Protein AF-A0A0K2LEF1-F1 (afdb_monomer)

Solvent-accessible surface area (backbone atoms only — not comparable to full-atom values): 25942 Å² total; per-residue (Å²): 123,43,58,58,39,57,81,42,39,70,39,84,61,83,79,75,73,75,86,85,58,90,75,83,45,41,69,46,50,30,27,34,19,41,13,43,44,25,44,43,64,47,70,59,84,76,61,72,32,72,59,18,30,30,37,27,24,22,36,17,37,17,46,45,25,32,58,46,60,50,37,76,39,33,28,65,53,44,80,35,53,58,48,28,36,39,64,22,30,39,48,34,42,31,40,16,30,33,27,49,45,49,81,80,39,49,64,30,28,84,79,66,47,42,34,32,33,30,49,99,82,43,48,76,47,84,95,46,69,36,48,29,53,100,60,95,79,50,33,59,25,83,68,27,69,37,79,51,88,42,61,76,43,37,35,34,52,69,51,39,51,36,60,38,46,37,81,86,51,72,44,80,45,71,77,66,83,75,74,96,59,80,55,42,80,42,75,50,85,87,51,91,66,42,45,61,78,50,69,55,40,64,28,33,58,49,72,80,56,46,40,43,49,90,56,72,45,48,66,42,76,56,77,73,78,77,81,80,83,82,80,84,87,81,89,82,84,86,82,91,83,91,81,82,85,81,88,80,80,82,79,85,82,79,51,102,78,68,44,42,68,26,63,26,64,40,47,36,84,87,51,74,45,76,47,82,47,75,44,42,65,73,38,77,44,79,42,75,51,80,86,49,95,50,39,46,58,79,45,70,55,45,65,32,40,27,39,78,90,51,47,34,46,49,93,60,71,45,48,67,42,71,45,73,55,68,71,42,79,46,81,45,41,32,30,30,38,72,88,64,44,68,38,69,28,26,31,71,57,76,67,46,76,43,83,45,97,54,64,44,60,40,62,40,81,45,62,21,56,30,33,35,59,56,96,86,42,49,29,33,30,65,52,94,63,30,28,34,53,44,94,53,41,48,59,47,44,84,39,82,49,75,49,38,24,70,37,74,30,63,28,21,30,89,85,63,48,74,48,86,91,52,66,44,59,55,71,43,75,40,58,24,59,28,38,35,70,52,98,86,42,55,23,38,33,65,50,92,65,30,26,36,47,49,92,32,41,114

Mean predicted aligned error: 20.42 Å

Structure (mmCIF, N/CA/C/O backbone):
data_AF-A0A0K2LEF1-F1
#
_entry.id   AF-A0A0K2LEF1-F1
#
loop_
_atom_site.group_PDB
_atom_site.id
_atom_site.type_symbol
_atom_site.label_atom_id
_atom_site.label_alt_id
_atom_site.label_comp_id
_atom_site.label_asym_id
_atom_site.label_entity_id
_atom_site.label_seq_id
_atom_site.pdbx_PDB_ins_code
_atom_site.Cartn_x
_atom_site.Cartn_y
_atom_site.Cartn_z
_atom_site.occupancy
_atom_site.B_iso_or_equiv
_atom_site.auth_seq_id
_atom_site.auth_comp_id
_atom_site.auth_asym_id
_atom_site.auth_atom_id
_atom_site.pdbx_PDB_model_num
ATOM 1 N N . MET A 1 1 ? 0.838 -0.715 30.296 1.00 64.94 1 MET A N 1
ATOM 2 C CA . MET A 1 1 ? 0.555 -2.158 30.108 1.00 64.94 1 MET A CA 1
ATOM 3 C C . MET A 1 1 ? 1.535 -2.799 29.116 1.00 64.94 1 MET A C 1
ATOM 5 O O . MET A 1 1 ? 1.838 -3.964 29.306 1.00 64.94 1 MET A O 1
ATOM 9 N N . PHE A 1 2 ? 2.120 -2.053 28.166 1.00 77.88 2 PHE A N 1
ATOM 10 C CA . PHE A 1 2 ? 3.138 -2.526 27.211 1.00 77.88 2 PHE A CA 1
ATOM 11 C C . PHE A 1 2 ? 4.271 -1.489 27.048 1.00 77.88 2 PHE A C 1
ATOM 13 O O . PHE A 1 2 ? 4.489 -0.960 25.979 1.00 77.88 2 PHE A O 1
ATOM 20 N N . ALA A 1 3 ? 4.967 -1.116 28.124 1.00 85.19 3 ALA A N 1
ATOM 21 C CA . ALA A 1 3 ? 6.049 -0.129 28.026 1.00 85.19 3 ALA A CA 1
ATOM 22 C C . ALA A 1 3 ? 7.413 -0.814 27.861 1.00 85.19 3 ALA A C 1
ATOM 24 O O . ALA A 1 3 ? 7.750 -1.715 28.632 1.00 85.19 3 ALA A O 1
ATOM 25 N N . ASN A 1 4 ? 8.233 -0.307 26.943 1.00 90.31 4 ASN A N 1
ATOM 26 C CA . ASN A 1 4 ? 9.594 -0.744 26.629 1.00 90.31 4 ASN A CA 1
ATOM 27 C C . ASN A 1 4 ? 9.669 -2.185 26.100 1.00 90.31 4 ASN A C 1
ATOM 29 O O . ASN A 1 4 ? 10.689 -2.863 26.249 1.00 90.31 4 ASN A O 1
ATOM 33 N N . MET A 1 5 ? 8.608 -2.663 25.458 1.00 87.62 5 MET A N 1
ATOM 34 C CA . MET A 1 5 ? 8.582 -3.942 24.765 1.00 87.62 5 MET A CA 1
ATOM 35 C C . MET A 1 5 ? 9.257 -3.822 23.399 1.00 87.62 5 MET A C 1
ATOM 37 O O . MET A 1 5 ? 8.641 -3.939 22.345 1.00 87.62 5 MET A O 1
ATOM 41 N N . THR A 1 6 ? 10.577 -3.662 23.398 1.00 84.62 6 THR A N 1
ATOM 42 C CA . THR A 1 6 ? 11.379 -3.488 22.174 1.00 84.62 6 THR A CA 1
ATOM 43 C C . THR A 1 6 ? 11.353 -4.690 21.225 1.00 84.62 6 THR A C 1
ATOM 45 O O . THR A 1 6 ? 11.845 -4.586 20.108 1.00 84.62 6 THR A O 1
ATOM 48 N N . SER A 1 7 ? 10.781 -5.831 21.621 1.00 83.62 7 SER A N 1
ATOM 49 C CA . SER A 1 7 ? 10.560 -6.991 20.740 1.00 83.62 7 SER A CA 1
ATOM 50 C C . SER A 1 7 ? 9.147 -7.057 20.147 1.00 83.62 7 SER A C 1
ATOM 52 O O . SER A 1 7 ? 8.917 -7.836 19.221 1.00 83.62 7 SER A O 1
ATOM 54 N N . LEU A 1 8 ? 8.199 -6.268 20.664 1.00 77.06 8 LEU A N 1
ATOM 55 C CA . LEU A 1 8 ? 6.821 -6.246 20.189 1.00 77.06 8 LEU A CA 1
ATOM 56 C C . LEU A 1 8 ? 6.775 -5.568 18.816 1.00 77.06 8 LEU A C 1
ATOM 58 O O . LEU A 1 8 ? 7.154 -4.409 18.681 1.00 77.06 8 LEU A O 1
ATOM 62 N N . LYS A 1 9 ? 6.342 -6.313 17.793 1.00 78.12 9 LYS A N 1
ATOM 63 C CA . LYS A 1 9 ? 6.216 -5.811 16.413 1.00 78.12 9 LYS A CA 1
ATOM 64 C C . LYS A 1 9 ? 4.780 -5.529 16.006 1.00 78.12 9 LYS A C 1
ATOM 66 O O . LYS A 1 9 ? 4.512 -4.541 15.327 1.00 78.12 9 LYS A O 1
ATOM 71 N N . TYR A 1 10 ? 3.870 -6.393 16.434 1.00 73.44 10 TYR A N 1
ATOM 72 C CA . TYR A 1 10 ? 2.462 -6.341 16.077 1.00 73.44 10 TYR A CA 1
ATOM 73 C C . TYR A 1 10 ? 1.628 -6.590 17.324 1.00 73.44 10 TYR A C 1
ATOM 75 O O . TYR A 1 10 ? 1.955 -7.470 18.123 1.00 73.44 10 TYR A O 1
ATOM 83 N N . MET A 1 11 ? 0.547 -5.834 17.468 1.00 73.75 11 MET A N 1
ATOM 84 C CA . MET A 1 11 ? -0.479 -6.110 18.458 1.00 73.75 11 MET A CA 1
ATOM 85 C C . MET A 1 11 ? -1.850 -6.058 17.788 1.00 73.75 11 MET A C 1
ATOM 87 O O . MET A 1 11 ? -2.375 -4.982 17.506 1.00 73.75 11 MET A O 1
ATOM 91 N N . ASP A 1 12 ? -2.413 -7.240 17.541 1.00 66.62 12 ASP A N 1
ATOM 92 C CA . ASP A 1 12 ? -3.669 -7.406 16.799 1.00 66.62 12 ASP A CA 1
ATOM 93 C C . ASP A 1 12 ? -4.915 -7.302 17.701 1.00 66.62 12 ASP A C 1
ATOM 95 O O . ASP A 1 12 ? -6.030 -7.111 17.221 1.00 66.62 12 ASP A O 1
ATOM 99 N N . SER A 1 13 ? -4.743 -7.426 19.021 1.00 67.44 13 SER A N 1
ATOM 100 C CA . SER A 1 13 ? -5.792 -7.220 20.023 1.00 67.44 13 SER A CA 1
ATOM 101 C C . SER A 1 13 ? -5.182 -7.027 21.410 1.00 67.44 13 SER A C 1
ATOM 103 O O . SER A 1 13 ? -4.168 -7.640 21.737 1.00 67.44 13 SER A O 1
ATOM 105 N N . LEU A 1 14 ? -5.838 -6.222 22.249 1.00 66.25 14 LEU A N 1
ATOM 106 C CA . LEU A 1 14 ? -5.477 -6.057 23.660 1.00 66.25 14 LEU A CA 1
ATOM 107 C C . LEU A 1 14 ? -5.959 -7.207 24.555 1.00 66.25 14 LEU A C 1
ATOM 109 O O . LEU A 1 14 ? -5.539 -7.298 25.705 1.00 66.25 14 LEU A O 1
ATOM 113 N N . GLY A 1 15 ? -6.841 -8.081 24.054 1.00 57.09 15 GLY A N 1
ATOM 114 C CA . GLY A 1 15 ? -7.304 -9.261 24.793 1.00 57.09 15 GLY A CA 1
ATOM 115 C C . GLY A 1 15 ? -8.050 -8.958 26.101 1.00 57.09 15 GLY A C 1
ATOM 116 O O . GLY A 1 15 ? -8.205 -9.853 26.932 1.00 57.09 15 GLY A O 1
ATOM 117 N N . ILE A 1 16 ? -8.525 -7.724 26.303 1.00 59.94 16 ILE A N 1
ATOM 118 C CA . ILE A 1 16 ? -9.256 -7.321 27.510 1.00 59.94 16 ILE A CA 1
ATOM 119 C C . ILE A 1 16 ? -10.687 -7.866 27.408 1.00 59.94 16 ILE A C 1
ATOM 121 O O . ILE A 1 16 ? -11.609 -7.191 26.961 1.00 59.94 16 ILE A O 1
ATOM 125 N N . SER A 1 17 ? -10.872 -9.130 27.788 1.00 51.44 17 SER A N 1
ATOM 126 C CA . SER A 1 17 ? -12.201 -9.710 28.001 1.00 51.44 17 SER A CA 1
ATOM 127 C C . SER A 1 17 ? -12.671 -9.352 29.413 1.00 51.44 17 SER A C 1
ATOM 129 O O . SER A 1 17 ? -12.047 -9.715 30.410 1.00 51.44 17 SER A O 1
ATOM 131 N N . GLY A 1 18 ? -13.735 -8.553 29.508 1.00 50.94 18 GLY A N 1
ATOM 132 C CA . GLY A 1 18 ? -14.268 -8.102 30.791 1.00 50.94 18 GLY A CA 1
ATOM 133 C C . GLY A 1 18 ? -14.790 -9.277 31.617 1.00 50.94 18 GLY A C 1
ATOM 134 O O . GLY A 1 18 ? -15.691 -9.991 31.187 1.00 50.94 18 GLY A O 1
ATOM 135 N N . SER A 1 19 ? -14.282 -9.450 32.837 1.00 49.59 19 SER A N 1
ATOM 136 C CA . SER A 1 19 ? -14.739 -10.458 33.808 1.00 49.59 19 SER A CA 1
ATOM 137 C C . SER A 1 19 ? -16.079 -10.102 34.481 1.00 49.59 19 SER A C 1
ATOM 139 O O . SER A 1 19 ? -16.326 -10.471 35.628 1.00 49.59 19 SER A O 1
ATOM 141 N N . GLY A 1 20 ? -16.945 -9.337 33.806 1.00 52.66 20 GLY A N 1
ATOM 142 C CA . GLY A 1 20 ? -18.209 -8.837 34.364 1.00 52.66 20 GLY A CA 1
ATOM 143 C C . GLY A 1 20 ? -18.053 -7.792 35.479 1.00 52.66 20 GLY A C 1
ATOM 144 O O . GLY A 1 20 ? -19.050 -7.341 36.033 1.00 52.66 20 GLY A O 1
ATOM 145 N N . LYS A 1 21 ? -16.821 -7.384 35.807 1.00 56.22 21 LYS A N 1
ATOM 146 C CA . LYS A 1 21 ? -16.526 -6.260 36.703 1.00 56.22 21 LYS A CA 1
ATOM 147 C C . LYS A 1 21 ? -16.153 -5.038 35.868 1.00 56.22 21 LYS A C 1
ATOM 149 O O . LYS A 1 21 ? -15.219 -5.105 35.070 1.00 56.22 21 LYS A O 1
ATOM 154 N N . GLU A 1 22 ? -16.871 -3.932 36.058 1.00 57.38 22 GLU A N 1
ATOM 155 C CA . GLU A 1 22 ? -16.524 -2.628 35.483 1.00 57.38 22 GLU A CA 1
ATOM 156 C C . GLU A 1 22 ? -15.232 -2.111 36.131 1.00 57.38 22 GLU A C 1
ATOM 158 O O . GLU A 1 22 ? -15.248 -1.380 37.122 1.00 57.38 22 GLU A O 1
ATOM 163 N N . TYR A 1 23 ? -14.080 -2.518 35.602 1.00 62.44 23 TYR A N 1
ATOM 164 C CA . TYR A 1 23 ? -12.821 -1.875 35.952 1.00 62.44 23 TYR A CA 1
ATOM 165 C C . TYR A 1 23 ? -12.779 -0.510 35.272 1.00 62.44 23 TYR A C 1
ATOM 167 O O . TYR A 1 23 ? -12.713 -0.402 34.050 1.00 62.44 23 TYR A O 1
ATOM 175 N N . VAL A 1 24 ? -12.837 0.547 36.076 1.00 68.75 24 VAL A N 1
ATOM 176 C CA . VAL A 1 24 ? -12.737 1.922 35.590 1.00 68.75 24 VAL A CA 1
ATOM 177 C C . VAL A 1 24 ? -11.264 2.235 35.331 1.00 68.75 24 VAL A C 1
ATOM 179 O O . VAL A 1 24 ? -10.514 2.540 36.257 1.00 68.75 24 VAL A O 1
ATOM 182 N N . THR A 1 25 ? -10.826 2.152 34.075 1.00 76.06 25 THR A N 1
ATOM 183 C CA . THR A 1 25 ? -9.484 2.604 33.690 1.00 76.06 25 THR A CA 1
ATOM 184 C C . THR A 1 25 ? -9.452 4.129 33.646 1.00 76.06 25 THR A C 1
ATOM 186 O O . THR A 1 25 ? -10.118 4.748 32.820 1.00 76.06 25 THR A O 1
ATOM 189 N N . THR A 1 26 ? -8.669 4.739 34.537 1.00 86.00 26 THR A N 1
ATOM 190 C CA . THR A 1 26 ? -8.463 6.198 34.584 1.00 86.00 26 THR A CA 1
ATOM 191 C C . THR A 1 26 ? -7.105 6.632 34.026 1.00 86.00 26 THR A C 1
ATOM 193 O O . THR A 1 26 ? -6.923 7.802 33.701 1.00 86.00 26 THR A O 1
ATOM 196 N N . ASN A 1 27 ? -6.154 5.707 33.865 1.00 90.44 27 ASN A N 1
ATOM 197 C CA . ASN A 1 27 ? -4.786 6.002 33.445 1.00 90.44 27 ASN A CA 1
ATOM 198 C C . ASN A 1 27 ? -4.307 5.008 32.369 1.00 90.44 27 ASN A C 1
ATOM 200 O O . ASN A 1 27 ? -4.310 3.797 32.591 1.00 90.44 27 ASN A O 1
ATOM 204 N N . MET A 1 28 ? -3.902 5.536 31.215 1.00 91.94 28 MET A N 1
ATOM 205 C CA . MET A 1 28 ? -3.286 4.823 30.091 1.00 91.94 28 MET A CA 1
ATOM 206 C C . MET A 1 28 ? -1.925 5.428 29.707 1.00 91.94 28 MET A C 1
ATOM 208 O O . MET A 1 28 ? -1.447 5.236 28.586 1.00 91.94 28 MET A O 1
ATOM 212 N N . SER A 1 29 ? -1.287 6.163 30.622 1.00 94.94 29 SER A N 1
ATOM 213 C CA . SER A 1 29 ? -0.001 6.789 30.355 1.00 94.94 29 SER A CA 1
ATOM 214 C C . SER A 1 29 ? 1.070 5.749 30.023 1.00 94.94 29 SER A C 1
ATOM 216 O O . SER A 1 29 ? 1.124 4.648 30.583 1.00 94.94 29 SER A O 1
ATOM 218 N N . GLY 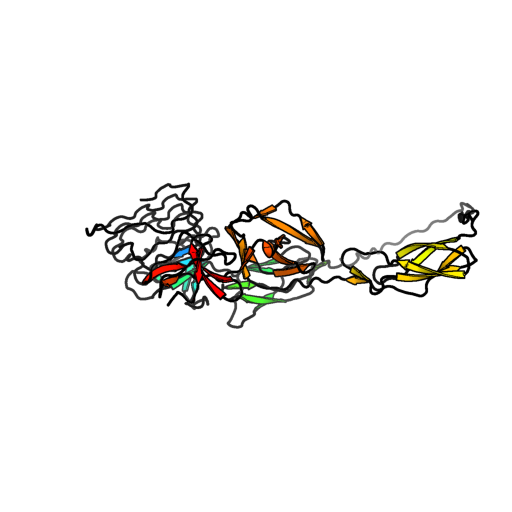A 1 30 ? 1.896 6.079 29.033 1.00 94.31 30 GLY A N 1
ATOM 219 C CA . GLY A 1 30 ? 3.006 5.252 28.577 1.00 94.31 30 GLY A CA 1
ATOM 220 C C . GLY A 1 30 ? 2.621 3.851 28.098 1.00 94.31 30 GLY A C 1
ATOM 221 O O . GLY A 1 30 ? 3.452 2.948 28.178 1.00 94.31 30 GLY A O 1
ATOM 222 N N . MET A 1 31 ? 1.378 3.626 27.651 1.00 92.50 31 MET A N 1
ATOM 223 C CA . MET A 1 31 ? 0.887 2.273 27.377 1.00 92.50 31 MET A CA 1
ATOM 224 C C . MET A 1 31 ? 1.748 1.478 26.390 1.00 92.50 31 MET A C 1
ATOM 226 O O . MET A 1 31 ? 1.893 0.292 26.660 1.00 92.50 31 MET A O 1
ATOM 230 N N . PHE A 1 32 ? 2.312 2.118 25.357 1.00 94.81 32 PHE A N 1
ATOM 231 C CA . PHE A 1 32 ? 3.226 1.573 24.332 1.00 94.81 32 PHE A CA 1
ATOM 232 C C . PHE A 1 32 ? 4.575 2.305 24.302 1.00 94.81 32 PHE A C 1
ATOM 234 O O . PHE A 1 32 ? 5.276 2.329 23.289 1.00 94.81 32 PHE A O 1
ATOM 241 N N . LYS A 1 33 ? 4.927 2.998 25.388 1.00 96.56 33 LYS A N 1
ATOM 242 C CA . LYS A 1 33 ? 6.107 3.864 25.410 1.00 96.56 33 LYS A CA 1
ATOM 243 C C . LYS A 1 33 ? 7.373 3.061 25.104 1.00 96.56 33 LYS A C 1
ATOM 245 O O . LYS A 1 33 ? 7.635 2.069 25.769 1.00 96.56 33 LYS A O 1
ATOM 250 N N . ASN A 1 34 ? 8.197 3.545 24.178 1.00 95.94 34 ASN A N 1
ATOM 251 C CA . ASN A 1 34 ? 9.454 2.951 23.713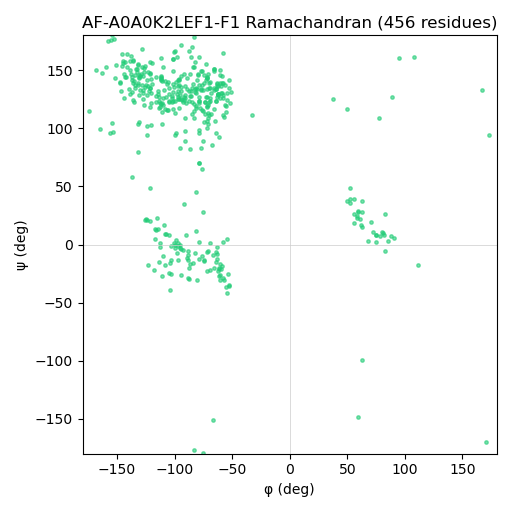 1.00 95.94 34 ASN A CA 1
ATOM 252 C C . ASN A 1 34 ? 9.327 1.556 23.081 1.00 95.94 34 ASN A C 1
ATOM 254 O O . ASN A 1 34 ? 10.327 0.836 22.981 1.00 95.94 34 ASN A O 1
ATOM 258 N N . ASP A 1 35 ? 8.147 1.184 22.590 1.00 95.19 35 ASP A N 1
ATOM 259 C CA . ASP A 1 35 ? 7.972 -0.009 21.758 1.00 95.19 35 ASP A CA 1
ATOM 260 C C . ASP A 1 35 ? 8.493 0.269 20.339 1.00 95.19 35 ASP A C 1
ATOM 262 O O . ASP A 1 35 ? 7.761 0.317 19.356 1.00 95.19 35 ASP A O 1
ATOM 266 N N . SER A 1 36 ? 9.799 0.504 20.218 1.00 92.12 36 SER A N 1
ATOM 267 C CA . SER A 1 36 ? 10.450 1.032 19.009 1.00 92.12 36 SER A CA 1
ATOM 268 C C . SER A 1 36 ? 10.371 0.114 17.786 1.00 92.12 36 SER A C 1
ATOM 270 O O . SER A 1 36 ? 10.629 0.555 16.666 1.00 92.12 36 SER A O 1
ATOM 272 N N . ASN A 1 37 ? 10.014 -1.157 17.981 1.00 89.62 37 ASN A N 1
ATOM 273 C CA . ASN A 1 37 ? 9.783 -2.112 16.903 1.00 89.62 37 ASN A CA 1
ATOM 274 C C . ASN A 1 37 ? 8.301 -2.322 16.564 1.00 89.62 37 ASN A C 1
ATOM 276 O O . ASN A 1 37 ? 8.033 -3.053 15.612 1.00 89.62 37 ASN A O 1
ATOM 280 N N . LEU A 1 38 ? 7.366 -1.692 17.285 1.00 88.38 38 LEU A N 1
ATOM 281 C CA . LEU A 1 38 ? 5.934 -1.821 17.036 1.00 88.38 38 LEU A CA 1
ATOM 282 C C . LEU A 1 38 ? 5.583 -1.087 15.739 1.00 88.38 38 LEU A C 1
ATOM 284 O O . LEU A 1 38 ? 5.629 0.137 15.644 1.00 88.38 38 LEU A O 1
ATOM 288 N N . GLU A 1 39 ? 5.262 -1.874 14.721 1.00 83.62 39 GLU A N 1
ATOM 289 C CA . GLU A 1 39 ? 4.921 -1.428 13.369 1.00 83.62 39 GLU A CA 1
ATOM 290 C C . GLU A 1 39 ? 3.405 -1.282 13.201 1.00 83.62 39 GLU A C 1
ATOM 292 O O . GLU A 1 39 ? 2.935 -0.508 12.367 1.00 83.62 39 GLU A O 1
ATOM 297 N N . ARG A 1 40 ? 2.627 -2.039 13.986 1.00 80.62 40 ARG A N 1
ATOM 298 C CA . ARG A 1 40 ? 1.167 -2.067 13.897 1.00 80.62 40 ARG A CA 1
ATOM 299 C C . ARG A 1 40 ? 0.535 -2.285 15.256 1.00 80.62 40 ARG A C 1
ATOM 301 O O . ARG A 1 40 ? 0.878 -3.230 15.965 1.00 80.62 40 ARG A O 1
ATOM 308 N N . VAL A 1 41 ? -0.454 -1.457 15.553 1.00 81.75 41 VAL A N 1
ATOM 309 C CA . VAL A 1 41 ? -1.297 -1.588 16.732 1.00 81.75 41 VAL A CA 1
ATOM 310 C C . VAL A 1 41 ? -2.760 -1.489 16.326 1.00 81.75 41 VAL A C 1
ATOM 312 O O . VAL A 1 41 ? -3.149 -0.559 15.623 1.00 81.75 41 VAL A O 1
ATOM 315 N N . PHE A 1 42 ? -3.562 -2.463 16.747 1.00 72.81 42 PHE A N 1
ATOM 316 C CA . PHE A 1 42 ? -5.005 -2.448 16.556 1.00 72.81 42 PHE A CA 1
ATOM 317 C C . PHE A 1 42 ? -5.705 -2.149 17.882 1.00 72.81 42 PHE A C 1
ATOM 319 O O . PHE A 1 42 ? -5.618 -2.914 18.846 1.00 72.81 42 PHE A O 1
ATOM 326 N N . LEU A 1 43 ? -6.393 -1.010 17.927 1.00 78.88 43 LEU A N 1
ATOM 327 C CA . LEU A 1 43 ? -7.120 -0.516 19.092 1.00 78.88 43 LEU A CA 1
ATOM 328 C C . LEU A 1 43 ? -8.606 -0.596 18.753 1.00 78.88 43 LEU A C 1
ATOM 330 O O . LEU A 1 43 ? -9.111 0.179 17.948 1.00 78.88 43 LEU A O 1
ATOM 334 N N . ASN A 1 44 ? -9.290 -1.596 19.298 1.00 67.06 44 ASN A N 1
ATOM 335 C CA . ASN A 1 44 ? -10.696 -1.848 18.991 1.00 67.06 44 ASN A CA 1
ATOM 336 C C . ASN A 1 44 ? -11.631 -1.189 20.023 1.00 67.06 44 ASN A C 1
ATOM 338 O O . ASN A 1 44 ? -11.202 -0.734 21.085 1.00 67.06 44 ASN A O 1
ATOM 342 N N . SER A 1 45 ? -12.934 -1.207 19.736 1.00 63.41 45 SER A N 1
ATOM 343 C CA . SER A 1 45 ? -13.987 -0.648 20.595 1.00 63.41 45 SER A CA 1
ATOM 344 C C . SER A 1 45 ? -14.144 -1.339 21.957 1.00 63.41 45 SER A C 1
ATOM 346 O O . SER A 1 45 ? -14.898 -0.852 22.796 1.00 63.41 45 SER A O 1
ATOM 348 N N . SER A 1 46 ? -13.439 -2.451 22.213 1.00 66.81 46 SER A N 1
ATOM 349 C CA . SER A 1 46 ? -13.429 -3.076 23.544 1.00 66.81 46 SER A CA 1
ATOM 350 C C . SER A 1 46 ? -12.583 -2.301 24.561 1.00 66.81 46 SER A C 1
ATOM 352 O O . SER A 1 46 ? -12.708 -2.537 25.762 1.00 66.81 46 SER A O 1
ATOM 354 N N . LEU A 1 47 ? -11.756 -1.351 24.106 1.00 75.94 47 LEU A N 1
ATOM 355 C CA . LEU A 1 47 ? -11.026 -0.451 24.991 1.00 75.94 47 LEU A CA 1
ATOM 356 C C . LEU A 1 47 ? -11.946 0.676 25.490 1.00 75.94 47 LEU A C 1
ATOM 358 O O . LEU A 1 47 ? -12.114 1.701 24.827 1.00 75.94 47 LEU A O 1
ATOM 362 N N . ASP A 1 48 ? -12.523 0.505 26.682 1.00 81.12 48 ASP A N 1
ATOM 363 C CA . ASP A 1 48 ? -13.309 1.564 27.322 1.00 81.12 48 ASP A CA 1
ATOM 364 C C . ASP A 1 48 ? -12.392 2.701 27.803 1.00 81.12 48 ASP A C 1
ATOM 366 O O . ASP A 1 48 ? -11.702 2.605 28.819 1.00 81.12 48 ASP A O 1
ATOM 370 N N . THR A 1 49 ? -12.394 3.799 27.051 1.00 89.06 49 THR A N 1
ATOM 371 C CA . THR A 1 49 ? -11.601 5.003 27.327 1.00 89.06 49 THR A CA 1
ATOM 372 C C . THR A 1 49 ? -12.414 6.116 27.992 1.00 89.06 49 THR A C 1
ATOM 374 O O . THR A 1 49 ? -11.848 7.140 28.365 1.00 89.06 49 THR A O 1
ATOM 377 N N . LYS A 1 50 ? -13.721 5.918 28.240 1.00 89.56 50 LYS A N 1
ATOM 378 C CA . LYS A 1 50 ? -14.660 6.981 28.670 1.00 89.56 50 LYS A CA 1
ATOM 379 C C . LYS A 1 50 ? -14.315 7.643 30.005 1.00 89.56 50 LYS A C 1
ATOM 381 O O . LYS A 1 50 ? -14.829 8.716 30.326 1.00 89.56 50 LYS A O 1
ATOM 386 N N . ASN A 1 51 ? -13.513 6.962 30.820 1.00 90.69 51 ASN A N 1
ATOM 387 C CA . ASN A 1 51 ? -13.105 7.392 32.153 1.00 90.69 51 ASN A CA 1
ATOM 388 C C . ASN A 1 51 ? -11.612 7.717 32.255 1.00 90.69 51 ASN A C 1
ATOM 390 O O . ASN A 1 51 ? -11.155 8.086 33.336 1.00 90.69 51 ASN A O 1
ATOM 394 N N . VAL A 1 52 ? -10.864 7.605 31.156 1.00 93.50 52 VAL A N 1
ATOM 395 C CA . VAL A 1 52 ? -9.428 7.874 31.145 1.00 93.50 52 VAL A CA 1
ATOM 396 C C . VAL A 1 52 ? -9.194 9.373 31.285 1.00 93.50 52 VAL A C 1
ATOM 398 O O . VAL A 1 52 ? -9.741 10.179 30.533 1.00 93.50 52 VAL A O 1
ATOM 401 N N . THR A 1 53 ? -8.370 9.743 32.260 1.00 95.00 53 THR A N 1
ATOM 402 C CA . THR A 1 53 ? -7.944 11.122 32.511 1.00 95.00 53 THR A CA 1
ATOM 403 C C . THR A 1 53 ? -6.503 11.372 32.065 1.00 95.00 53 THR A C 1
ATOM 405 O O . THR A 1 53 ? -6.161 12.509 31.749 1.00 95.00 53 THR A O 1
ATOM 408 N N . ASP A 1 54 ? -5.668 10.329 31.992 1.00 95.06 54 ASP A N 1
ATOM 409 C CA . ASP A 1 54 ? -4.256 10.431 31.599 1.00 95.06 54 ASP A CA 1
ATOM 410 C C . ASP A 1 54 ? -3.906 9.469 30.449 1.00 95.06 54 ASP A C 1
ATOM 412 O O . ASP A 1 54 ? -4.050 8.255 30.586 1.00 95.06 54 ASP A O 1
ATOM 416 N N . MET A 1 55 ? -3.446 10.024 29.325 1.00 95.00 55 MET A N 1
ATOM 417 C CA . MET A 1 55 ? -2.908 9.327 28.145 1.00 95.00 55 MET A CA 1
ATOM 418 C C . MET A 1 55 ? -1.504 9.841 27.777 1.00 95.00 55 MET A C 1
ATOM 420 O O . MET A 1 55 ? -1.060 9.710 26.634 1.00 95.00 55 MET A O 1
ATOM 424 N N . SER A 1 56 ? -0.800 10.468 28.722 1.00 94.31 56 SER A N 1
ATOM 425 C CA . SER A 1 56 ? 0.530 11.020 28.471 1.00 94.31 56 SER A CA 1
ATOM 426 C C . SER A 1 56 ? 1.504 9.949 27.987 1.00 94.31 56 SER A C 1
ATOM 428 O O . SER A 1 56 ? 1.502 8.813 28.458 1.00 94.31 56 SER A O 1
ATOM 430 N N . GLU A 1 57 ? 2.331 10.305 27.006 1.00 95.31 57 GLU A N 1
ATOM 431 C CA . GLU A 1 57 ? 3.385 9.448 26.451 1.00 95.31 57 GLU A CA 1
ATOM 432 C C . GLU A 1 57 ? 2.911 8.079 25.919 1.00 95.31 57 GLU A C 1
ATOM 434 O O . GLU A 1 57 ? 3.728 7.175 25.750 1.00 95.31 57 GLU A O 1
ATOM 439 N N . MET A 1 58 ? 1.611 7.901 25.642 1.00 95.00 58 MET A N 1
ATOM 440 C CA . MET A 1 58 ? 1.029 6.592 25.317 1.00 95.00 58 MET A CA 1
ATOM 441 C C . MET A 1 58 ? 1.739 5.878 24.159 1.00 95.00 58 MET A C 1
ATOM 443 O O . MET A 1 58 ?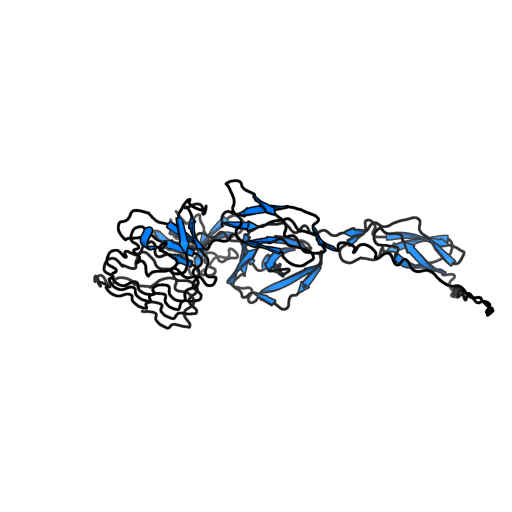 1.986 4.683 24.273 1.00 95.00 58 MET A O 1
ATOM 447 N N . PHE A 1 59 ? 2.108 6.600 23.096 1.00 95.69 59 PHE A N 1
ATOM 448 C CA . PHE A 1 59 ? 2.883 6.096 21.953 1.00 95.69 59 PHE A CA 1
ATOM 449 C C . PHE A 1 59 ? 4.260 6.767 21.847 1.00 95.69 59 PHE A C 1
ATOM 451 O O . PHE A 1 59 ? 4.857 6.812 20.771 1.00 95.69 59 PHE A O 1
ATOM 458 N N . SER A 1 60 ? 4.784 7.306 22.951 1.00 95.06 60 SER A N 1
ATOM 459 C CA . SER A 1 60 ? 6.088 7.972 22.935 1.00 95.06 60 SER A CA 1
ATOM 460 C C . SER A 1 60 ? 7.192 6.983 22.545 1.00 95.06 60 SER A C 1
ATOM 462 O O . SER A 1 60 ? 7.264 5.891 23.097 1.00 95.06 60 SER A O 1
ATOM 464 N N . GLY A 1 61 ? 8.043 7.326 21.579 1.00 94.56 61 GLY A N 1
ATOM 465 C CA . GLY A 1 61 ? 9.159 6.486 21.126 1.00 94.56 61 GLY A CA 1
ATOM 466 C C . GLY A 1 61 ? 8.773 5.284 20.249 1.00 94.56 61 GLY A C 1
ATOM 467 O O . GLY A 1 61 ? 9.644 4.471 19.929 1.00 94.56 61 GLY A O 1
ATOM 468 N N . VAL A 1 62 ? 7.509 5.165 19.826 1.00 95.75 62 VAL A N 1
ATOM 469 C CA . VAL A 1 62 ? 7.043 4.122 18.891 1.00 95.75 62 VAL A CA 1
ATOM 470 C C . VAL A 1 62 ? 7.427 4.487 17.450 1.00 95.75 62 VAL A C 1
ATOM 472 O O . VAL A 1 62 ? 6.607 4.877 16.619 1.00 95.75 62 VAL A O 1
ATOM 475 N N . SER A 1 63 ? 8.721 4.416 17.149 1.00 92.56 63 SER A N 1
ATOM 476 C CA . SER A 1 63 ? 9.309 5.021 15.946 1.00 92.56 63 SER A CA 1
ATOM 477 C C . SER A 1 63 ? 9.015 4.295 14.627 1.00 92.56 63 SER A C 1
ATOM 479 O O . SER A 1 63 ? 9.239 4.872 13.562 1.00 92.56 63 SER A O 1
ATOM 481 N N . LYS A 1 64 ? 8.515 3.055 14.656 1.00 89.00 64 LYS A N 1
ATOM 482 C CA . LYS A 1 64 ? 8.127 2.302 13.448 1.00 89.00 64 LYS A CA 1
ATOM 483 C C . LYS A 1 64 ? 6.636 2.344 13.122 1.00 89.00 64 LYS A C 1
ATOM 485 O O . LYS A 1 64 ? 6.246 1.873 12.056 1.00 89.00 64 LYS A O 1
ATOM 490 N N . LEU A 1 65 ? 5.808 2.909 13.997 1.00 88.94 65 LEU A N 1
ATOM 491 C CA . LEU A 1 65 ? 4.376 3.012 13.754 1.00 88.94 65 LEU A CA 1
ATOM 492 C C . LEU A 1 65 ? 4.097 4.140 12.754 1.00 88.94 65 LEU A C 1
ATOM 494 O O . LEU A 1 65 ? 4.357 5.307 13.040 1.00 88.94 65 LEU A O 1
ATOM 498 N N . GLN A 1 66 ? 3.563 3.774 11.586 1.00 84.12 66 GLN A N 1
ATOM 499 C CA . GLN A 1 66 ? 3.229 4.709 10.500 1.00 84.12 66 GLN A CA 1
ATOM 500 C C . GLN A 1 66 ? 1.729 5.009 10.402 1.00 84.12 66 GLN A C 1
ATOM 502 O O . GLN A 1 66 ? 1.341 6.064 9.907 1.00 84.12 66 GLN A O 1
ATOM 507 N N . ASN A 1 67 ? 0.880 4.092 10.866 1.00 84.31 67 ASN A N 1
ATOM 508 C CA . ASN A 1 67 ? -0.571 4.200 10.754 1.00 84.31 67 ASN A CA 1
ATOM 509 C C . ASN A 1 67 ? -1.203 4.004 12.127 1.00 84.31 67 ASN A C 1
ATOM 511 O O . ASN A 1 67 ? -0.902 3.017 12.798 1.00 84.31 67 ASN A O 1
ATOM 515 N N . LEU A 1 68 ? -2.097 4.908 12.520 1.00 91.19 68 LEU A N 1
ATOM 516 C CA . LEU A 1 68 ? -2.802 4.814 13.794 1.00 91.19 68 LEU A CA 1
ATOM 517 C C . LEU A 1 68 ? -4.278 5.187 13.639 1.00 91.19 68 LEU A C 1
ATOM 519 O O . LEU A 1 68 ? -4.610 6.236 13.096 1.00 91.19 68 LEU A O 1
ATOM 523 N N . ASP A 1 69 ? -5.167 4.338 14.145 1.00 88.06 69 ASP A N 1
ATOM 524 C CA . ASP A 1 69 ? -6.589 4.645 14.290 1.00 88.06 69 ASP A CA 1
ATOM 525 C C . ASP A 1 69 ? -6.927 4.699 15.783 1.00 88.06 69 ASP A C 1
ATOM 527 O O . ASP A 1 69 ? -6.768 3.712 16.501 1.00 88.06 69 ASP A O 1
ATOM 531 N N . ILE A 1 70 ? -7.350 5.875 16.246 1.00 91.44 70 ILE A N 1
ATOM 532 C CA . ILE A 1 70 ? -7.851 6.114 17.608 1.00 91.44 70 ILE A CA 1
ATOM 533 C C . ILE A 1 70 ? -9.248 6.740 17.567 1.00 91.44 70 ILE A C 1
ATOM 535 O O . ILE A 1 70 ? -9.676 7.382 18.526 1.00 91.44 70 ILE A O 1
ATOM 539 N N . SER A 1 71 ? -9.975 6.564 16.462 1.00 88.19 71 SER A N 1
ATOM 540 C CA . SER A 1 71 ? -11.285 7.191 16.263 1.00 88.19 71 SER A CA 1
ATOM 541 C C . SER A 1 71 ? -12.328 6.785 17.305 1.00 88.19 71 SER A C 1
ATOM 543 O O . SER A 1 71 ? -13.217 7.571 17.635 1.00 88.19 71 SER A O 1
ATOM 545 N N . GLU A 1 72 ? -12.169 5.603 17.898 1.00 87.56 72 GLU A N 1
ATOM 546 C CA . GLU A 1 72 ? -13.037 5.098 18.963 1.00 87.56 72 GLU A CA 1
ATOM 547 C C . GLU A 1 72 ? -12.676 5.625 20.364 1.00 87.56 72 GLU A C 1
ATOM 549 O O . GLU A 1 72 ? -13.424 5.395 21.317 1.00 87.56 72 GLU A O 1
ATOM 554 N N . PHE A 1 73 ? -11.558 6.347 20.522 1.00 90.12 73 PHE A N 1
ATOM 555 C CA . PHE A 1 73 ? -11.133 6.849 21.830 1.00 90.12 73 PHE A CA 1
ATOM 556 C C . PHE A 1 73 ? -12.020 8.002 22.301 1.00 90.12 73 PHE A C 1
ATOM 558 O O . PHE A 1 73 ? -12.163 9.034 21.643 1.00 90.12 73 PHE A O 1
ATOM 565 N N . ASP A 1 74 ? -12.553 7.858 23.509 1.00 89.81 74 ASP A N 1
ATOM 566 C CA . ASP A 1 74 ? -13.275 8.902 24.213 1.00 89.81 74 ASP A CA 1
ATOM 567 C C . ASP A 1 74 ? -12.314 9.712 25.084 1.00 89.81 74 ASP A C 1
ATOM 569 O O . ASP A 1 74 ? -12.081 9.417 26.253 1.00 89.81 74 ASP A O 1
ATOM 573 N N . MET A 1 75 ? -11.738 10.757 24.495 1.00 91.44 75 MET A N 1
ATOM 574 C CA . MET A 1 75 ? -10.761 11.618 25.160 1.00 91.44 75 MET A CA 1
ATOM 575 C C . MET A 1 75 ? -11.416 12.799 25.890 1.00 91.44 75 MET A C 1
ATOM 577 O O . MET A 1 75 ? -10.721 13.684 26.385 1.00 91.44 75 MET A O 1
ATOM 581 N N . ARG A 1 76 ? -12.753 12.849 25.995 1.00 90.69 76 ARG A N 1
ATOM 582 C CA . ARG A 1 76 ? -13.467 14.005 26.572 1.00 90.69 76 ARG A CA 1
ATOM 583 C C . ARG A 1 76 ? -13.090 14.275 28.032 1.00 90.69 76 ARG A C 1
ATOM 585 O O . ARG A 1 76 ? -13.084 15.435 28.447 1.00 90.69 76 ARG A O 1
ATOM 592 N N . LYS A 1 77 ? -12.742 13.226 28.791 1.00 92.31 77 LYS A N 1
ATOM 593 C CA . LYS A 1 77 ? -12.255 13.319 30.180 1.00 92.31 77 LYS A CA 1
ATOM 594 C C . LYS A 1 77 ? -10.730 13.382 30.311 1.00 92.31 77 LYS A C 1
ATOM 596 O O . LYS A 1 77 ? -10.243 13.576 31.423 1.00 92.31 77 LYS A O 1
ATOM 601 N N . VAL A 1 78 ? -9.983 13.254 29.215 1.00 92.62 78 VAL A N 1
ATOM 602 C CA . VAL A 1 78 ? -8.519 13.317 29.244 1.00 92.62 78 VAL A CA 1
ATOM 603 C C . VAL A 1 78 ? -8.092 14.746 29.565 1.00 92.62 78 VAL A C 1
ATOM 605 O O . VAL A 1 78 ? -8.475 15.704 28.888 1.00 92.62 78 VAL A O 1
ATOM 608 N N . THR A 1 79 ? -7.312 14.885 30.633 1.00 92.31 79 THR A N 1
ATOM 609 C CA . THR A 1 79 ? -6.718 16.149 31.086 1.00 92.31 79 THR A CA 1
ATOM 610 C C . THR A 1 79 ? -5.213 16.193 30.836 1.00 92.31 79 THR A C 1
ATOM 612 O O . THR A 1 79 ? -4.641 17.280 30.812 1.00 92.31 79 THR A O 1
ATOM 615 N N . ASN A 1 80 ? -4.578 15.037 30.608 1.00 92.44 80 ASN A N 1
ATOM 616 C CA . ASN A 1 80 ? -3.156 14.923 30.307 1.00 92.44 80 ASN A CA 1
ATOM 617 C C . ASN A 1 80 ? -2.920 14.041 29.069 1.00 92.44 80 ASN A C 1
ATOM 619 O O . ASN A 1 80 ? -3.023 12.820 29.141 1.00 92.44 80 ASN A O 1
ATOM 623 N N . SER A 1 81 ? -2.586 14.665 27.940 1.00 91.50 81 SER A N 1
ATOM 624 C CA . SER A 1 81 ? -2.210 14.028 26.664 1.00 91.50 81 SER A CA 1
ATOM 625 C C . SER A 1 81 ? -0.765 14.345 26.257 1.00 91.50 81 SER A C 1
ATOM 627 O O . SER A 1 81 ? -0.349 14.049 25.139 1.00 91.50 81 SER A O 1
ATOM 629 N N . ASN A 1 82 ? 0.026 14.913 27.177 1.00 89.56 82 ASN A N 1
ATOM 630 C CA . ASN A 1 82 ? 1.379 15.384 26.892 1.00 89.56 82 ASN A CA 1
ATOM 631 C C . ASN A 1 82 ? 2.214 14.301 26.199 1.00 89.56 82 ASN A C 1
ATOM 633 O O . ASN A 1 82 ? 2.291 13.168 26.680 1.00 89.56 82 ASN A O 1
ATOM 637 N N . LYS A 1 83 ? 2.880 14.670 25.097 1.00 90.81 83 LYS A N 1
ATOM 638 C CA . LYS A 1 83 ? 3.834 13.807 24.376 1.00 90.81 83 LYS A CA 1
ATOM 639 C C . LYS A 1 83 ? 3.233 12.482 23.886 1.00 90.81 83 LYS A C 1
ATOM 641 O O . LYS A 1 83 ? 3.976 11.534 23.640 1.00 90.81 83 LYS A O 1
ATOM 646 N N . ILE A 1 84 ? 1.910 12.404 23.709 1.00 92.62 84 ILE A N 1
ATOM 647 C CA . ILE A 1 84 ? 1.214 11.171 23.307 1.00 92.62 84 ILE A CA 1
ATOM 648 C C . ILE A 1 84 ? 1.809 10.527 22.043 1.00 92.62 84 ILE A C 1
ATOM 650 O O . ILE A 1 84 ? 1.907 9.304 21.993 1.00 92.62 84 ILE A O 1
ATOM 654 N N . PHE A 1 85 ? 2.282 11.330 21.081 1.00 92.06 85 PHE A N 1
ATOM 655 C CA . PHE A 1 85 ? 2.904 10.876 19.828 1.00 92.06 85 PHE A CA 1
ATOM 656 C C . PHE A 1 85 ? 4.396 11.233 19.699 1.00 92.06 85 PHE A C 1
ATOM 658 O O . PHE A 1 85 ? 4.952 11.155 18.602 1.00 92.06 85 PHE A O 1
ATOM 665 N N . GLU A 1 86 ? 5.065 11.660 20.774 1.00 90.75 86 GLU A N 1
ATOM 666 C CA . GLU A 1 86 ? 6.465 12.105 20.709 1.00 90.75 86 GLU A CA 1
ATOM 667 C C . GLU A 1 86 ? 7.382 10.994 20.167 1.00 90.75 86 GLU A C 1
ATOM 669 O O . GLU A 1 86 ? 7.357 9.869 20.648 1.00 90.75 86 GLU A O 1
ATOM 674 N N . GLY A 1 87 ? 8.207 11.288 19.159 1.00 90.06 87 GLY A N 1
ATOM 675 C CA . GLY A 1 87 ? 9.130 10.297 18.587 1.00 90.06 87 GLY A CA 1
ATOM 676 C C . GLY A 1 87 ? 8.472 9.199 17.736 1.00 90.06 87 GLY A C 1
ATOM 677 O O . GLY A 1 87 ? 9.149 8.234 17.378 1.00 90.06 87 GLY A O 1
ATOM 678 N N . THR A 1 88 ? 7.187 9.338 17.396 1.00 91.56 88 THR A N 1
ATOM 679 C CA . THR A 1 88 ? 6.536 8.517 16.362 1.00 91.56 88 THR A CA 1
ATOM 680 C C . THR A 1 88 ? 6.881 9.017 14.956 1.00 91.56 88 THR A C 1
ATOM 682 O O . THR A 1 88 ? 7.316 10.155 14.773 1.00 91.56 88 THR A O 1
ATOM 685 N N . ASN A 1 89 ? 6.677 8.161 13.950 1.00 88.06 89 ASN A N 1
ATOM 686 C CA . ASN A 1 89 ? 6.837 8.496 12.532 1.00 88.06 89 ASN A CA 1
ATOM 687 C C . ASN A 1 89 ? 5.524 8.259 11.776 1.00 88.06 89 ASN A C 1
ATOM 689 O O . ASN A 1 89 ? 5.511 7.604 10.735 1.00 88.06 89 ASN A O 1
ATOM 693 N N . LEU A 1 90 ? 4.420 8.768 12.327 1.00 88.56 90 LEU A N 1
ATOM 694 C CA . LEU A 1 90 ? 3.102 8.598 11.729 1.00 88.56 90 LEU A CA 1
ATOM 695 C C . LEU A 1 90 ? 3.044 9.273 10.352 1.00 88.56 90 LEU A C 1
ATOM 697 O O . LEU A 1 90 ? 3.532 10.384 10.159 1.00 88.56 90 LEU A O 1
ATOM 701 N N . GLU A 1 91 ? 2.409 8.597 9.405 1.00 84.25 91 GLU A N 1
ATOM 702 C CA . GLU A 1 91 ? 2.112 9.085 8.054 1.00 84.25 91 GLU A CA 1
ATOM 703 C C . GLU A 1 91 ? 0.599 9.157 7.803 1.00 84.25 91 GLU A C 1
ATOM 705 O O . GLU A 1 91 ? 0.143 9.935 6.965 1.00 84.25 91 GLU A O 1
ATOM 710 N N . ARG A 1 92 ? -0.183 8.389 8.576 1.00 86.75 92 ARG A N 1
ATOM 711 C CA . ARG A 1 92 ? -1.647 8.384 8.570 1.00 86.75 92 ARG A CA 1
ATOM 712 C C . ARG A 1 92 ? -2.185 8.287 9.993 1.00 86.75 92 ARG A C 1
ATOM 714 O O . ARG A 1 92 ? -1.775 7.410 10.757 1.00 86.75 92 ARG A O 1
ATOM 721 N N . ILE A 1 93 ? -3.164 9.122 10.321 1.00 89.94 93 ILE A N 1
ATOM 722 C CA . ILE A 1 93 ? -3.911 9.012 11.574 1.00 89.94 93 ILE A CA 1
ATOM 723 C C . ILE A 1 93 ? -5.408 9.163 11.327 1.00 89.94 93 ILE A C 1
ATOM 725 O O . ILE A 1 93 ? -5.827 10.012 10.545 1.00 89.94 93 ILE A O 1
ATOM 729 N N . THR A 1 94 ? -6.213 8.326 11.975 1.00 88.56 94 THR A N 1
ATOM 730 C CA . THR A 1 94 ? -7.677 8.422 11.941 1.00 88.56 94 THR A CA 1
ATOM 731 C C . THR A 1 94 ? -8.199 8.789 13.319 1.00 88.56 94 THR A C 1
ATOM 733 O O . THR A 1 94 ? -7.858 8.151 14.317 1.00 88.56 94 THR A O 1
ATOM 736 N N . LEU A 1 95 ? -8.999 9.849 13.347 1.00 88.69 95 LEU A N 1
ATOM 737 C CA . LEU A 1 95 ? -9.563 10.479 14.529 1.00 88.69 95 LEU A CA 1
ATOM 738 C C . LEU A 1 95 ? -11.088 10.437 14.456 1.00 88.69 95 LEU A C 1
ATOM 740 O O . LEU A 1 95 ? -11.669 10.326 13.381 1.00 88.69 95 LEU A O 1
ATOM 744 N N . GLY A 1 96 ? -11.744 10.515 15.603 1.00 87.25 96 GLY A N 1
ATOM 745 C CA . GLY A 1 96 ? -13.190 10.518 15.756 1.00 87.25 96 GLY A CA 1
ATOM 746 C C . GLY A 1 96 ? -13.651 11.693 16.603 1.00 87.25 96 GLY A C 1
ATOM 747 O O . GLY A 1 96 ? -12.863 12.348 17.283 1.00 87.25 96 GLY A O 1
ATOM 748 N N . ALA A 1 97 ? -14.961 11.934 16.605 1.00 86.25 97 ALA A N 1
ATOM 749 C CA . ALA A 1 97 ? -15.580 13.119 17.210 1.00 86.25 97 ALA A CA 1
ATOM 750 C C . ALA A 1 97 ? -15.301 13.304 18.714 1.00 86.25 97 ALA A C 1
ATOM 752 O O . ALA A 1 97 ? -15.493 14.390 19.257 1.00 86.25 97 ALA A O 1
ATOM 753 N N . ARG A 1 98 ? -14.877 12.241 19.407 1.00 88.25 98 ARG A N 1
ATOM 754 C CA . ARG A 1 98 ? -14.575 12.257 20.846 1.00 88.25 98 ARG A CA 1
ATOM 755 C C . ARG A 1 98 ? -13.082 12.353 21.155 1.00 88.25 98 ARG A C 1
ATOM 757 O O . ARG A 1 98 ? -12.723 12.365 22.333 1.00 88.25 98 ARG A O 1
ATOM 764 N N . ASN A 1 99 ? -12.218 12.441 20.144 1.00 89.75 99 ASN A N 1
ATOM 765 C CA . ASN A 1 99 ? -10.816 12.763 20.369 1.00 89.75 99 ASN A CA 1
ATOM 766 C C . ASN A 1 99 ? -10.659 14.233 20.775 1.00 89.75 99 ASN A C 1
ATOM 768 O O . ASN A 1 99 ? -11.432 15.100 20.362 1.00 89.75 99 ASN A O 1
ATOM 772 N N . LYS A 1 100 ? -9.667 14.498 21.624 1.00 87.88 100 LYS A N 1
ATOM 773 C CA . LYS A 1 100 ? -9.441 15.802 22.238 1.00 87.88 100 LYS A CA 1
ATOM 774 C C . LYS A 1 100 ? -7.951 16.048 22.377 1.00 87.88 100 LYS A C 1
ATOM 776 O O . LYS A 1 100 ? -7.257 15.247 22.998 1.00 87.88 100 LYS A O 1
ATOM 781 N N . PHE A 1 101 ? -7.491 17.174 21.852 1.00 85.44 101 PHE A N 1
ATOM 782 C CA . PHE A 1 101 ? -6.082 17.543 21.866 1.00 85.44 101 PHE A CA 1
ATOM 783 C C . PHE A 1 101 ? -5.891 18.952 22.415 1.00 85.44 101 PHE A C 1
ATOM 785 O O . PHE A 1 101 ? -6.724 19.838 22.239 1.00 85.44 101 PHE A O 1
ATOM 792 N N . SER A 1 102 ? -4.779 19.157 23.106 1.00 81.56 102 SER A N 1
ATOM 793 C CA . SER A 1 102 ? -4.298 20.466 23.525 1.00 81.56 102 SER A CA 1
ATOM 794 C C . SER A 1 102 ? -3.426 21.093 22.435 1.00 81.56 102 SER A C 1
ATOM 796 O O . SER A 1 102 ? -2.949 20.413 21.529 1.00 81.56 102 SER A O 1
ATOM 798 N N . LYS A 1 103 ? -3.133 22.392 22.552 1.00 78.62 103 LYS A N 1
ATOM 799 C CA . LYS A 1 103 ? -2.206 23.084 21.636 1.00 78.62 103 LYS A CA 1
ATOM 800 C C . LYS A 1 103 ? -0.779 22.512 21.645 1.00 78.62 103 LYS A C 1
ATOM 802 O O . LYS A 1 103 ? -0.014 22.808 20.741 1.00 78.62 103 LYS A O 1
ATOM 807 N N . LYS A 1 104 ? -0.418 21.728 22.666 1.00 78.12 104 LYS A N 1
ATOM 808 C CA . LYS A 1 104 ? 0.895 21.075 22.787 1.00 78.12 104 LYS A CA 1
ATOM 809 C C . LYS A 1 104 ? 0.933 19.702 22.117 1.00 78.12 104 LYS A C 1
ATOM 811 O O . LYS A 1 104 ? 2.007 19.128 21.953 1.00 78.12 104 LYS A O 1
ATOM 816 N N . ASP A 1 105 ? -0.228 19.156 21.760 1.00 80.94 105 ASP A N 1
ATOM 817 C CA . ASP A 1 105 ? -0.312 17.853 21.120 1.00 80.94 105 ASP A CA 1
ATOM 818 C C . ASP A 1 105 ? -0.076 18.021 19.623 1.00 80.94 105 ASP A C 1
ATOM 820 O O . ASP A 1 105 ? -0.892 18.569 18.879 1.00 80.94 105 ASP A O 1
ATOM 824 N N . VAL A 1 106 ? 1.088 17.548 19.197 1.00 79.38 106 VAL A N 1
ATOM 825 C CA . VAL A 1 106 ? 1.532 17.568 17.810 1.00 79.38 106 VAL A CA 1
ATOM 826 C C . VAL A 1 106 ? 1.574 16.133 17.303 1.00 79.38 106 VAL A C 1
ATOM 828 O O . VAL A 1 106 ? 1.911 15.217 18.054 1.00 79.38 106 VAL A O 1
ATOM 831 N N . ILE A 1 107 ? 1.253 15.936 16.025 1.00 84.00 107 ILE A N 1
ATOM 832 C CA . ILE A 1 107 ? 1.451 14.656 15.340 1.00 84.00 107 ILE A CA 1
ATOM 833 C C . ILE A 1 107 ? 2.758 14.760 14.539 1.00 84.00 107 ILE A C 1
ATOM 835 O O . ILE A 1 107 ? 2.762 15.326 13.438 1.00 84.00 107 ILE A O 1
ATOM 839 N N . PRO A 1 108 ? 3.894 14.290 15.082 1.00 81.88 108 PRO A N 1
ATOM 840 C CA . PRO A 1 108 ? 5.157 14.348 14.373 1.00 81.88 108 PRO A CA 1
ATOM 841 C C . PRO A 1 108 ? 5.191 13.320 13.240 1.00 81.88 108 PRO A C 1
ATOM 843 O O . PRO A 1 108 ? 4.522 12.288 13.273 1.00 81.88 108 PRO A O 1
ATOM 846 N N . ASN A 1 109 ? 6.023 13.596 12.244 1.00 77.75 109 ASN A N 1
ATOM 847 C CA . ASN A 1 109 ? 6.447 12.613 11.259 1.00 77.75 109 ASN A CA 1
ATOM 848 C C . ASN A 1 109 ? 7.950 12.759 11.022 1.00 77.75 109 ASN A C 1
ATOM 850 O O . ASN A 1 109 ? 8.523 13.831 11.254 1.00 77.75 109 ASN A O 1
ATOM 854 N N . LYS A 1 110 ? 8.580 11.693 10.518 1.00 73.69 110 LYS A N 1
ATOM 855 C CA . LYS A 1 110 ? 10.035 11.626 10.308 1.00 73.69 110 LYS A CA 1
ATOM 856 C C . LYS A 1 110 ? 10.580 12.802 9.496 1.00 73.69 110 LYS A C 1
ATOM 858 O O . LYS A 1 110 ? 11.692 13.264 9.737 1.00 73.69 110 LYS A O 1
ATOM 863 N N . ASN A 1 111 ? 9.787 13.266 8.535 1.00 66.69 111 ASN A N 1
ATOM 864 C CA . ASN A 1 111 ? 10.196 14.236 7.531 1.00 66.69 111 ASN A CA 1
ATOM 865 C C . ASN A 1 111 ? 9.762 15.663 7.864 1.00 66.69 111 ASN A C 1
ATOM 867 O O . ASN A 1 111 ? 10.002 16.552 7.054 1.00 66.69 111 ASN A O 1
ATOM 871 N N . LYS A 1 112 ? 9.147 15.901 9.033 1.00 69.00 112 LYS A N 1
ATOM 872 C CA . LYS A 1 112 ? 8.658 17.228 9.413 1.00 69.00 112 LYS A CA 1
ATOM 873 C C . LYS A 1 112 ? 7.758 17.827 8.320 1.00 69.00 112 LYS A C 1
ATOM 875 O O . LYS A 1 112 ? 7.936 18.953 7.885 1.00 69.00 112 LYS A O 1
ATOM 880 N N . LEU A 1 113 ? 6.795 17.056 7.843 1.00 63.66 113 LEU A N 1
ATOM 881 C CA . LEU A 1 113 ? 5.883 17.475 6.778 1.00 63.66 113 LEU A CA 1
ATOM 882 C C . LEU A 1 113 ? 4.519 17.927 7.335 1.00 63.66 113 LEU A C 1
ATOM 884 O O . LEU A 1 113 ? 4.201 17.675 8.500 1.00 63.66 113 LEU A O 1
ATOM 888 N N . VAL A 1 114 ? 3.725 18.605 6.502 1.00 69.50 114 VAL A N 1
ATOM 889 C CA . VAL A 1 114 ? 2.368 19.100 6.817 1.00 69.50 114 VAL A CA 1
ATOM 890 C C . VAL A 1 114 ? 1.339 17.981 6.675 1.00 69.50 114 VAL A C 1
ATOM 892 O O . VAL A 1 114 ? 1.416 17.198 5.733 1.00 69.50 114 VAL A O 1
ATOM 895 N N . TRP A 1 115 ? 0.351 17.941 7.562 1.00 79.25 115 TRP A N 1
ATOM 896 C CA . TRP A 1 115 ? -0.781 17.019 7.517 1.00 79.25 115 TRP A CA 1
ATOM 897 C C . TRP A 1 115 ? -1.993 17.646 6.828 1.00 79.25 115 TRP A C 1
ATOM 899 O O . TRP A 1 115 ? -2.236 18.845 6.977 1.00 79.25 115 TRP A O 1
ATOM 909 N N . ARG A 1 116 ? -2.763 16.835 6.097 1.00 76.81 116 ARG A N 1
ATOM 910 C CA . ARG A 1 116 ? -4.010 17.213 5.419 1.00 76.81 116 ARG A CA 1
ATOM 911 C C . ARG A 1 116 ? -5.101 16.180 5.653 1.00 76.81 116 ARG A C 1
ATOM 913 O O . ARG A 1 116 ? -4.803 14.991 5.729 1.00 76.81 116 ARG A O 1
ATOM 920 N N . ALA A 1 117 ? -6.344 16.634 5.750 1.00 80.31 117 ALA A N 1
ATOM 921 C CA . ALA A 1 117 ? -7.498 15.749 5.837 1.00 80.31 117 ALA A CA 1
ATOM 922 C C . ALA A 1 117 ? -7.856 15.122 4.485 1.00 80.31 117 ALA A C 1
ATOM 924 O O . ALA A 1 117 ? -7.659 15.742 3.436 1.00 80.31 117 ALA A O 1
ATOM 925 N N . ILE A 1 118 ? -8.397 13.907 4.536 1.00 70.00 118 ILE A N 1
ATOM 926 C CA . ILE A 1 118 ? -8.992 13.208 3.396 1.00 70.00 118 ILE A CA 1
ATOM 927 C C . ILE A 1 118 ? -10.410 12.739 3.719 1.00 70.00 118 ILE A C 1
ATOM 929 O O . ILE A 1 118 ? -10.680 12.394 4.874 1.00 70.00 118 ILE A O 1
ATOM 933 N N . ASP A 1 119 ? -11.266 12.706 2.699 1.00 68.44 119 ASP A N 1
ATOM 934 C CA . ASP A 1 119 ? -12.629 12.177 2.773 1.00 68.44 119 ASP A CA 1
ATOM 935 C C . ASP A 1 119 ? -12.649 10.632 2.789 1.00 68.44 119 ASP A C 1
ATOM 937 O O . ASP A 1 119 ? -11.602 9.970 2.778 1.00 68.44 119 ASP A O 1
ATOM 941 N N . GLU A 1 120 ? -13.847 10.040 2.843 1.00 62.34 120 GLU A N 1
ATOM 942 C CA . GLU A 1 120 ? -14.044 8.579 2.867 1.00 62.34 120 GLU A CA 1
ATOM 943 C C . GLU A 1 120 ? -13.505 7.874 1.610 1.00 62.34 120 GLU A C 1
ATOM 945 O O . GLU A 1 120 ? -13.076 6.721 1.688 1.00 62.34 120 GLU A O 1
ATOM 950 N N . ASP A 1 121 ? -13.456 8.584 0.482 1.00 50.38 121 ASP A N 1
ATOM 951 C CA . ASP A 1 121 ? -12.940 8.097 -0.799 1.00 50.38 121 ASP A CA 1
ATOM 952 C C . ASP A 1 121 ? -11.420 8.319 -0.947 1.00 50.38 121 ASP A C 1
ATOM 954 O O . ASP A 1 121 ? -10.799 7.842 -1.902 1.00 50.38 121 ASP A O 1
ATOM 958 N N . GLY A 1 122 ? -10.795 9.006 0.015 1.00 54.25 122 GLY A N 1
ATOM 959 C CA . GLY A 1 122 ? -9.367 9.310 0.046 1.00 54.25 122 GLY A CA 1
ATOM 960 C C . GLY A 1 122 ? -8.965 10.602 -0.671 1.00 54.25 122 GLY A C 1
ATOM 961 O O . GLY A 1 122 ? -7.767 10.877 -0.790 1.00 54.25 122 GLY A O 1
ATOM 962 N N . ASN A 1 123 ? -9.920 11.415 -1.125 1.00 55.19 123 ASN A N 1
ATOM 963 C CA . ASN A 1 123 ? -9.633 12.710 -1.735 1.00 55.19 123 ASN A CA 1
ATOM 964 C C . ASN A 1 123 ? -9.288 13.746 -0.667 1.00 55.19 123 ASN A C 1
ATOM 966 O O . ASN A 1 123 ? -9.802 13.707 0.445 1.00 55.19 123 ASN A O 1
ATOM 970 N N . LEU A 1 124 ? -8.437 14.713 -1.018 1.00 59.69 124 LEU A N 1
ATOM 971 C CA . LEU A 1 124 ? -8.085 15.807 -0.115 1.00 59.69 124 LEU A CA 1
ATOM 972 C C . LEU A 1 124 ? -9.311 16.668 0.192 1.00 59.69 124 LEU A C 1
ATOM 974 O O . LEU A 1 124 ? -9.907 17.258 -0.711 1.00 59.69 124 LEU A O 1
ATOM 978 N N . GLU A 1 125 ? -9.622 16.808 1.476 1.00 64.38 125 GLU A N 1
ATOM 979 C CA . GLU A 1 125 ? -10.618 17.771 1.914 1.00 64.38 125 GLU A CA 1
ATOM 980 C C . GLU A 1 125 ? -10.064 19.191 1.840 1.00 64.38 125 GLU A C 1
ATOM 982 O O . GLU A 1 125 ? -8.880 19.465 2.080 1.00 64.38 125 GLU A O 1
ATOM 987 N N . LYS A 1 126 ? -10.951 20.125 1.510 1.00 59.16 126 LYS A N 1
ATOM 988 C CA . LYS A 1 126 ? -10.613 21.538 1.439 1.00 59.16 126 LYS A CA 1
ATOM 989 C C . LYS A 1 126 ? -10.372 22.086 2.854 1.00 59.16 126 LYS A C 1
ATOM 991 O O . LYS A 1 126 ? -11.121 21.790 3.778 1.00 59.16 126 LYS A O 1
ATOM 996 N N . ASP A 1 127 ? -9.352 22.929 2.998 1.00 59.06 127 ASP A N 1
ATOM 997 C CA . ASP A 1 127 ? -9.182 23.835 4.144 1.00 59.06 127 ASP A CA 1
ATOM 998 C C . ASP A 1 127 ? -8.813 23.202 5.508 1.00 59.06 127 ASP A C 1
ATOM 1000 O O . ASP A 1 127 ? -8.941 23.866 6.535 1.00 59.06 127 ASP A O 1
ATOM 1004 N N . MET A 1 128 ? -8.288 21.966 5.554 1.00 65.12 128 MET A N 1
ATOM 1005 C CA . MET A 1 128 ? -7.840 21.346 6.815 1.00 65.12 128 MET A CA 1
ATOM 1006 C C . MET A 1 128 ? -6.372 20.900 6.780 1.00 65.12 128 MET A C 1
ATOM 1008 O O . MET A 1 128 ? -6.047 19.797 6.335 1.00 65.12 128 MET A O 1
ATOM 1012 N N . THR A 1 129 ? -5.473 21.771 7.258 1.00 63.09 129 THR A N 1
ATOM 1013 C CA . THR A 1 129 ? -4.019 21.528 7.282 1.00 63.09 129 THR A CA 1
ATOM 1014 C C . THR A 1 129 ? -3.377 21.917 8.612 1.00 63.09 129 THR A C 1
ATOM 1016 O O . THR A 1 129 ? -3.705 22.973 9.149 1.00 63.09 129 THR A O 1
ATOM 1019 N N . PHE A 1 130 ? -2.418 21.129 9.110 1.00 69.25 130 PHE A N 1
ATOM 1020 C CA . PHE A 1 130 ? -1.612 21.485 10.290 1.00 69.25 130 PHE A CA 1
ATOM 1021 C C . PHE A 1 130 ? -0.168 20.969 10.191 1.00 69.25 130 PHE A C 1
ATOM 1023 O O . PHE A 1 130 ? 0.122 19.990 9.501 1.00 69.25 130 PHE A O 1
ATOM 1030 N N . SER A 1 131 ? 0.759 21.651 10.864 1.00 60.56 131 SER A N 1
ATOM 1031 C CA . SER A 1 131 ? 2.187 21.307 10.855 1.00 60.56 131 SER A CA 1
ATOM 1032 C C . SER A 1 131 ? 2.520 20.209 11.871 1.00 60.56 131 SER A C 1
ATOM 1034 O O . SER A 1 131 ? 1.871 20.083 12.908 1.00 60.56 131 SER A O 1
ATOM 1036 N N . SER A 1 132 ? 3.573 19.433 11.598 1.00 59.59 132 SER A N 1
ATOM 1037 C CA . SER A 1 132 ? 4.135 18.426 12.517 1.00 59.59 132 SER A CA 1
ATOM 1038 C C . SER A 1 132 ? 5.081 19.013 13.576 1.00 59.59 132 SER A C 1
ATOM 1040 O O . SER A 1 132 ? 5.786 18.275 14.265 1.00 59.59 132 SER A O 1
ATOM 1042 N N . TYR A 1 133 ? 5.113 20.339 13.715 1.00 64.31 133 TYR A N 1
ATOM 1043 C CA . TYR A 1 133 ? 5.851 21.084 14.737 1.00 64.31 133 TYR A CA 1
ATOM 1044 C C . TYR A 1 133 ? 5.026 22.289 15.177 1.00 64.31 133 TYR A C 1
ATOM 1046 O O . TYR A 1 133 ? 4.175 22.776 14.431 1.00 64.31 133 TYR A O 1
ATOM 1054 N N . GLU A 1 134 ? 5.303 22.783 16.385 1.00 54.88 134 GLU A N 1
ATOM 1055 C CA . GLU A 1 134 ? 4.721 24.021 16.899 1.00 54.88 134 GLU A CA 1
ATOM 1056 C C . GLU A 1 134 ? 5.131 25.196 15.997 1.00 54.88 134 GLU A C 1
ATOM 1058 O O . GLU A 1 134 ? 6.192 25.796 16.147 1.00 54.88 134 GLU A O 1
ATOM 1063 N N . SER A 1 135 ? 4.295 25.513 15.012 1.00 46.25 135 SER A N 1
ATOM 1064 C CA . SER A 1 135 ? 4.424 26.706 14.185 1.00 46.25 135 SER A CA 1
ATOM 1065 C C . SER A 1 135 ? 3.121 27.494 14.267 1.00 46.25 135 SER A C 1
ATOM 1067 O O . SER A 1 135 ? 2.128 27.134 13.642 1.00 46.25 135 SER A O 1
ATOM 1069 N N . ASN A 1 136 ? 3.133 28.559 15.068 1.00 47.44 136 ASN A N 1
ATOM 1070 C CA . ASN A 1 136 ? 2.205 29.694 15.016 1.00 47.44 136 ASN A CA 1
ATOM 1071 C C . ASN A 1 136 ? 0.687 29.395 14.972 1.00 47.44 136 ASN A C 1
ATOM 1073 O O . ASN A 1 136 ? -0.053 30.140 14.341 1.00 47.44 136 ASN A O 1
ATOM 1077 N N . GLY A 1 137 ? 0.199 28.377 15.690 1.00 49.19 137 GLY A N 1
ATOM 1078 C CA . GLY A 1 137 ? -1.224 28.284 16.063 1.00 49.19 137 GLY A CA 1
ATOM 1079 C C . GLY A 1 137 ? -2.053 27.180 15.405 1.00 49.19 137 GLY A C 1
ATOM 1080 O O . GLY A 1 137 ? -3.052 26.794 15.996 1.00 49.19 137 GLY A O 1
ATOM 1081 N N . HIS A 1 138 ? -1.614 26.582 14.296 1.00 53.69 138 HIS A N 1
ATOM 1082 C CA . HIS A 1 138 ? -2.367 25.519 13.611 1.00 53.69 138 HIS A CA 1
ATOM 1083 C C . HIS A 1 138 ? -2.061 24.137 14.192 1.00 53.69 138 HIS A C 1
ATOM 1085 O O . HIS A 1 138 ? -1.211 23.406 13.682 1.00 53.69 138 HIS A O 1
ATOM 1091 N N . THR A 1 139 ? -2.721 23.798 15.296 1.00 66.75 139 THR A N 1
ATOM 1092 C CA . THR A 1 139 ? -2.559 22.507 15.987 1.00 66.75 139 THR A CA 1
ATOM 1093 C C . THR A 1 139 ? -3.833 21.683 15.853 1.00 66.75 139 THR A C 1
ATOM 1095 O O . THR A 1 139 ? -4.909 22.227 15.617 1.00 66.75 139 THR A O 1
ATOM 1098 N N . LEU A 1 140 ? -3.735 20.367 16.053 1.00 72.38 140 LEU A N 1
ATOM 1099 C CA . LEU A 1 140 ? -4.869 19.437 15.969 1.00 72.38 140 LEU A CA 1
ATOM 1100 C C . LEU A 1 140 ? -6.055 19.842 16.868 1.00 72.38 140 LEU A C 1
ATOM 1102 O O . LEU A 1 140 ? -7.207 19.521 16.577 1.00 72.38 140 LEU A O 1
ATOM 1106 N N . SER A 1 141 ? -5.761 20.592 17.937 1.00 77.12 141 SER A N 1
ATOM 1107 C CA . SER A 1 141 ? -6.738 21.130 18.886 1.00 77.12 141 SER A CA 1
ATOM 1108 C C . SER A 1 141 ? -7.770 22.088 18.276 1.00 77.12 141 SER A C 1
ATOM 1110 O O . SER A 1 141 ? -8.844 22.234 18.849 1.00 77.12 141 SER A O 1
ATOM 1112 N N . GLU A 1 142 ? -7.503 22.695 17.112 1.00 73.12 142 GLU A N 1
ATOM 1113 C CA . GLU A 1 142 ? -8.488 23.523 16.389 1.00 73.12 142 GLU A CA 1
ATOM 1114 C C . GLU A 1 142 ? -9.647 22.694 15.809 1.00 73.12 142 GLU A C 1
ATOM 1116 O O . GLU A 1 142 ? -10.725 23.225 15.550 1.00 73.12 142 GLU A O 1
ATOM 1121 N N . TYR A 1 143 ? -9.431 21.391 15.610 1.00 73.44 143 TYR A N 1
ATOM 1122 C CA . TYR A 1 143 ? -10.371 20.497 14.928 1.00 73.44 143 TYR A CA 1
ATOM 1123 C C . TYR A 1 143 ? -11.008 19.468 15.866 1.00 73.44 143 TYR A C 1
ATOM 1125 O O . TYR A 1 143 ? -12.127 19.021 15.625 1.00 73.44 143 TYR A O 1
ATOM 1133 N N . TYR A 1 144 ? -10.300 19.112 16.940 1.00 78.94 144 TYR A N 1
ATOM 1134 C CA . TYR A 1 144 ? -10.686 18.087 17.906 1.00 78.94 144 TYR A CA 1
ATOM 1135 C C . TYR A 1 144 ? -10.526 18.622 19.333 1.00 78.94 144 TYR A C 1
ATOM 1137 O O . TYR A 1 144 ? -9.545 18.341 20.025 1.00 78.94 144 TYR A O 1
ATOM 1145 N N . ASP A 1 145 ? -11.504 19.415 19.772 1.00 71.50 145 ASP A N 1
ATOM 1146 C CA . ASP A 1 145 ? -11.571 20.054 21.097 1.00 71.50 145 ASP A CA 1
ATOM 1147 C C . ASP A 1 145 ? -12.391 19.248 22.130 1.00 71.50 145 ASP A C 1
ATOM 1149 O O . ASP A 1 145 ? -12.509 19.632 23.299 1.00 71.50 145 ASP A O 1
ATOM 1153 N N . GLY A 1 146 ? -12.939 18.100 21.718 1.00 66.88 146 GLY A N 1
ATOM 1154 C CA . GLY A 1 146 ? -13.820 17.263 22.530 1.00 66.88 146 GLY A CA 1
ATOM 1155 C C . GLY A 1 146 ? -15.284 17.721 22.567 1.00 66.88 146 GLY A C 1
ATOM 1156 O O . GLY A 1 146 ? -16.057 17.148 23.339 1.00 66.88 146 GLY A O 1
ATOM 1157 N N . MET A 1 147 ? -15.679 18.709 21.751 1.00 64.62 147 MET A N 1
ATOM 1158 C CA . MET A 1 147 ? -17.067 19.178 21.617 1.00 64.62 147 MET A CA 1
ATOM 1159 C C . MET A 1 147 ? -17.835 18.527 20.452 1.00 64.62 147 MET A C 1
ATOM 1161 O O . MET A 1 147 ? -19.038 18.732 20.336 1.00 64.62 147 MET A O 1
ATOM 1165 N N . GLY A 1 148 ? -17.189 17.675 19.645 1.00 57.69 148 GLY A N 1
ATOM 1166 C CA . GLY A 1 148 ? -17.878 16.785 18.698 1.00 57.69 148 GLY A CA 1
ATOM 1167 C C . GLY A 1 148 ? -18.280 17.405 17.358 1.00 57.69 148 GLY A C 1
ATOM 1168 O O . GLY A 1 148 ? -19.218 16.926 16.729 1.00 57.69 148 GLY A O 1
ATOM 1169 N N . ASN A 1 149 ? -17.581 18.444 16.901 1.00 54.22 149 ASN A N 1
ATOM 1170 C CA . ASN A 1 149 ? -18.010 19.208 15.724 1.00 54.22 149 ASN A CA 1
ATOM 1171 C C . ASN A 1 149 ? -17.586 18.612 14.370 1.00 54.22 149 ASN A C 1
ATOM 1173 O O . ASN A 1 149 ? -18.150 18.986 13.344 1.00 54.22 149 ASN A O 1
ATOM 1177 N N . LYS A 1 150 ? -16.628 17.677 14.343 1.00 62.22 150 LYS A N 1
ATOM 1178 C CA . LYS A 1 150 ? -16.244 16.927 13.139 1.00 62.22 150 LYS A CA 1
ATOM 1179 C C . LYS A 1 150 ? -16.227 15.438 13.456 1.00 62.22 150 LYS A C 1
ATOM 1181 O O . LYS A 1 150 ? -15.747 15.034 14.513 1.00 62.22 150 LYS A O 1
ATOM 1186 N N . GLY A 1 151 ? -16.837 14.649 12.577 1.00 70.50 151 GLY A N 1
ATOM 1187 C CA . GLY A 1 151 ? -16.988 13.206 12.724 1.00 70.50 151 GLY A CA 1
ATOM 1188 C C . GLY A 1 151 ? -15.660 12.448 12.656 1.00 70.50 151 GLY A C 1
ATOM 1189 O O . GLY A 1 151 ? -14.591 12.940 13.031 1.00 70.50 151 GLY A O 1
ATOM 1190 N N . ARG A 1 152 ? -15.733 11.205 12.181 1.00 80.56 152 ARG A N 1
ATOM 1191 C CA . ARG A 1 152 ? -14.539 10.433 11.840 1.00 80.56 152 ARG A CA 1
ATOM 1192 C C . ARG A 1 152 ? -13.785 11.153 10.716 1.00 80.56 152 ARG A C 1
ATOM 1194 O O . ARG A 1 152 ? -14.391 11.463 9.702 1.00 80.56 152 ARG A O 1
ATOM 1201 N N . GLN A 1 153 ? -12.489 11.393 10.893 1.00 84.50 153 GLN A N 1
ATOM 1202 C CA . GLN A 1 153 ? -11.622 12.006 9.885 1.00 84.50 153 GLN A CA 1
ATOM 1203 C C . GLN A 1 153 ? -10.294 11.278 9.822 1.00 84.50 153 GLN A C 1
ATOM 1205 O O . GLN A 1 153 ? -9.706 10.939 10.852 1.00 84.50 153 GLN A O 1
ATOM 1210 N N . THR A 1 154 ? -9.766 11.124 8.615 1.00 84.81 154 THR A N 1
ATOM 1211 C CA . THR A 1 154 ? -8.393 10.682 8.415 1.00 84.81 154 THR A CA 1
ATOM 1212 C C . THR A 1 154 ? -7.516 11.840 7.954 1.00 84.81 154 THR A C 1
ATOM 1214 O O . THR A 1 154 ? -7.906 12.632 7.101 1.00 84.81 154 THR A O 1
ATOM 1217 N N . PHE A 1 155 ? -6.307 11.907 8.505 1.00 84.25 155 PHE A N 1
ATOM 1218 C CA . PHE A 1 155 ? -5.254 12.823 8.091 1.00 84.25 155 PHE A CA 1
ATOM 1219 C C . PHE A 1 155 ? -4.063 12.051 7.542 1.00 84.25 155 PHE A C 1
ATOM 1221 O O . PHE A 1 155 ? -3.708 10.988 8.059 1.00 84.25 155 PHE A O 1
ATOM 1228 N N . ILE A 1 156 ? -3.427 12.624 6.526 1.00 75.56 156 ILE A N 1
ATOM 1229 C CA . ILE A 1 156 ? -2.213 12.111 5.891 1.00 75.56 156 ILE A CA 1
ATOM 1230 C C . ILE A 1 156 ? -1.169 13.217 5.750 1.00 75.56 156 ILE A C 1
ATOM 1232 O O . ILE A 1 156 ? -1.504 14.397 5.666 1.00 75.56 156 ILE A O 1
ATOM 1236 N N . VAL A 1 157 ? 0.104 12.849 5.700 1.00 72.62 157 VAL A N 1
ATOM 1237 C CA . VAL A 1 157 ? 1.209 13.783 5.448 1.00 72.62 157 VAL A CA 1
ATOM 1238 C C . VAL A 1 157 ? 1.286 14.155 3.953 1.00 72.62 157 VAL A C 1
ATOM 1240 O O . VAL A 1 157 ? 1.126 13.297 3.106 1.00 72.62 157 VAL A O 1
ATOM 1243 N N . ASN A 1 158 ? 1.500 15.425 3.589 1.00 57.84 158 ASN A N 1
ATOM 1244 C CA . ASN A 1 158 ? 1.343 15.937 2.217 1.00 57.84 158 ASN A CA 1
ATOM 1245 C C . ASN A 1 158 ? 2.426 15.444 1.218 1.00 57.84 158 ASN A C 1
ATOM 1247 O O . ASN A 1 158 ? 3.584 15.854 1.290 1.00 57.84 158 ASN A O 1
ATOM 1251 N N . TYR A 1 159 ? 2.009 14.635 0.235 1.00 52.91 159 TYR A N 1
ATOM 1252 C CA . TYR A 1 159 ? 2.817 13.885 -0.747 1.00 52.91 159 TYR A CA 1
ATOM 1253 C C . TYR A 1 159 ? 3.103 14.629 -2.090 1.00 52.91 159 TYR A C 1
ATOM 1255 O O . TYR A 1 159 ? 3.148 14.003 -3.148 1.00 52.91 159 TYR A O 1
ATOM 1263 N N . HIS A 1 160 ? 3.290 15.962 -2.107 1.00 50.38 160 HIS A N 1
ATOM 1264 C CA . HIS A 1 160 ? 3.478 16.765 -3.348 1.00 50.38 160 HIS A CA 1
ATOM 1265 C C . HIS A 1 160 ? 4.913 16.754 -3.914 1.00 50.38 160 HIS A C 1
ATOM 1267 O O . HIS A 1 160 ? 5.454 17.803 -4.274 1.00 50.38 160 HIS A O 1
ATOM 1273 N N . VAL A 1 161 ? 5.538 15.579 -3.974 1.00 51.84 161 VAL A N 1
ATOM 1274 C CA . VAL A 1 161 ? 6.845 15.387 -4.610 1.00 51.84 161 VAL A CA 1
ATOM 1275 C C . VAL A 1 161 ? 6.641 14.609 -5.903 1.00 51.84 161 VAL A C 1
ATOM 1277 O O . VAL A 1 161 ? 6.210 13.460 -5.864 1.00 51.84 161 VAL A O 1
ATOM 1280 N N . LEU A 1 162 ? 6.950 15.222 -7.045 1.00 56.88 162 LEU A N 1
ATOM 1281 C CA . LEU A 1 162 ? 7.052 14.516 -8.319 1.00 56.88 162 LEU A CA 1
ATOM 1282 C C . LEU A 1 162 ? 8.512 14.201 -8.598 1.00 56.88 162 LEU A C 1
ATOM 1284 O O . LEU A 1 162 ? 9.367 15.086 -8.594 1.00 56.88 162 LEU A O 1
ATOM 1288 N N . ILE A 1 163 ? 8.763 12.938 -8.910 1.00 50.34 163 ILE A N 1
ATOM 1289 C CA . ILE A 1 163 ? 10.047 12.472 -9.413 1.00 50.34 163 ILE A CA 1
ATOM 1290 C C . ILE A 1 163 ? 9.909 12.309 -10.926 1.00 50.34 163 ILE A C 1
ATOM 1292 O O . ILE A 1 163 ? 9.110 11.495 -11.392 1.00 50.34 163 ILE A O 1
ATOM 1296 N N . ILE A 1 164 ? 10.668 13.097 -11.686 1.00 54.62 164 ILE A N 1
ATOM 1297 C CA . ILE A 1 164 ? 10.739 13.022 -13.146 1.00 54.62 164 ILE A CA 1
ATOM 1298 C C . ILE A 1 164 ? 12.008 12.247 -13.518 1.00 54.62 164 ILE A C 1
ATOM 1300 O O . ILE A 1 164 ? 13.112 12.753 -13.294 1.00 54.62 164 ILE A O 1
ATOM 1304 N N . PRO A 1 165 ? 11.894 11.043 -14.101 1.00 45.06 165 PRO A N 1
ATOM 1305 C CA . PRO A 1 165 ? 13.060 10.304 -14.565 1.00 45.06 165 PRO A CA 1
ATOM 1306 C C . PRO A 1 165 ? 13.805 11.071 -15.668 1.00 45.06 165 PRO A C 1
ATOM 1308 O O . PRO A 1 165 ? 13.177 11.596 -16.593 1.00 45.06 165 PRO A O 1
ATOM 1311 N N . SER A 1 166 ? 15.141 11.112 -15.606 1.00 56.88 166 SER A N 1
ATOM 1312 C CA . SER A 1 166 ? 15.962 11.746 -16.648 1.00 56.88 166 SER A CA 1
ATOM 1313 C C . SER A 1 166 ? 17.310 11.060 -16.886 1.00 56.88 166 SER A C 1
ATOM 1315 O O . SER A 1 166 ? 17.796 10.294 -16.054 1.00 56.88 166 SER A O 1
ATOM 1317 N N . ASN A 1 167 ? 17.958 11.371 -18.014 1.00 57.88 167 ASN A N 1
ATOM 1318 C CA . ASN A 1 167 ? 19.310 10.890 -18.337 1.00 57.88 167 ASN A CA 1
ATOM 1319 C C . ASN A 1 167 ? 20.437 11.532 -17.500 1.00 57.88 167 ASN A C 1
ATOM 1321 O O . ASN A 1 167 ? 21.581 11.097 -17.617 1.00 57.88 167 ASN A O 1
ATOM 1325 N N . LEU A 1 168 ? 20.139 12.539 -16.672 1.00 45.81 168 LEU A N 1
ATOM 1326 C CA . LEU A 1 168 ? 21.077 13.154 -15.721 1.00 45.81 168 LEU A CA 1
ATOM 1327 C C . LEU A 1 168 ? 20.746 12.807 -14.259 1.00 45.81 168 LEU A C 1
ATOM 1329 O O . LEU A 1 168 ? 21.223 13.467 -13.338 1.00 45.81 168 LEU A O 1
ATOM 1333 N N . GLY A 1 169 ? 19.935 11.767 -14.050 1.00 41.44 169 GLY A N 1
ATOM 1334 C CA . GLY A 1 169 ? 19.391 11.395 -12.747 1.00 41.44 169 GLY A CA 1
ATOM 1335 C C . GLY A 1 169 ? 17.999 11.976 -12.516 1.00 41.44 169 GLY A C 1
ATOM 1336 O O . GLY A 1 169 ? 17.565 12.910 -13.196 1.00 41.44 169 GLY A O 1
ATOM 1337 N N . ASP A 1 170 ? 17.279 11.387 -11.570 1.00 49.84 170 ASP A N 1
ATOM 1338 C CA . ASP A 1 170 ? 15.906 11.767 -11.253 1.00 49.84 170 ASP A CA 1
ATOM 1339 C C . ASP A 1 170 ? 15.820 13.234 -10.812 1.00 49.84 170 ASP A C 1
ATOM 1341 O O . ASP A 1 170 ? 16.576 13.692 -9.954 1.00 49.84 170 ASP A O 1
ATOM 1345 N N . GLN A 1 171 ? 14.892 13.976 -11.415 1.00 55.78 171 GLN A N 1
ATOM 1346 C CA . GLN A 1 171 ? 14.630 15.368 -11.073 1.00 55.78 171 GLN A CA 1
ATOM 1347 C C . GLN A 1 171 ? 13.465 15.438 -10.088 1.00 55.78 171 GLN A C 1
ATOM 1349 O O . GLN A 1 171 ? 12.388 14.907 -10.357 1.00 55.78 171 GLN A O 1
ATOM 1354 N N . VAL A 1 172 ? 13.681 16.090 -8.948 1.00 48.78 172 VAL A N 1
ATOM 1355 C CA . VAL A 1 172 ? 12.701 16.176 -7.860 1.00 48.78 172 VAL A CA 1
ATOM 1356 C C . VAL A 1 172 ? 12.035 17.544 -7.887 1.00 48.78 172 VAL A C 1
ATOM 1358 O O . VAL A 1 172 ? 12.714 18.570 -7.872 1.00 48.78 172 VAL A O 1
ATOM 1361 N N . ILE A 1 173 ? 10.705 17.558 -7.920 1.00 55.38 173 ILE A N 1
ATOM 1362 C CA . ILE A 1 173 ? 9.904 18.777 -7.835 1.00 55.38 173 ILE A CA 1
ATOM 1363 C C . ILE A 1 173 ? 9.000 18.677 -6.621 1.00 55.38 173 ILE A C 1
ATOM 1365 O O . ILE A 1 173 ? 8.182 17.766 -6.519 1.00 55.38 173 ILE A O 1
ATOM 1369 N N . GLU A 1 174 ? 9.138 19.644 -5.725 1.00 54.28 174 GLU A N 1
ATOM 1370 C CA . GLU A 1 174 ? 8.353 19.750 -4.502 1.00 54.28 174 GLU A CA 1
ATOM 1371 C C . GLU A 1 174 ? 7.234 20.791 -4.659 1.00 54.28 174 GLU A C 1
ATOM 1373 O O . GLU A 1 174 ? 7.313 21.694 -5.494 1.00 54.28 174 GLU A O 1
ATOM 1378 N N . ASN A 1 175 ? 6.212 20.703 -3.805 1.00 53.47 175 ASN A N 1
ATOM 1379 C CA . ASN A 1 175 ? 5.135 21.693 -3.672 1.00 53.47 175 ASN A CA 1
ATOM 1380 C C . ASN A 1 175 ? 4.257 21.872 -4.926 1.00 53.47 175 ASN A C 1
ATOM 1382 O O . ASN A 1 175 ? 3.811 22.978 -5.233 1.00 53.47 175 ASN A O 1
ATOM 1386 N N . ILE A 1 176 ? 3.972 20.784 -5.644 1.00 59.62 176 ILE A N 1
ATOM 1387 C CA . ILE A 1 176 ? 3.074 20.809 -6.809 1.00 59.62 176 ILE A CA 1
ATOM 1388 C C . ILE A 1 176 ? 1.627 21.047 -6.366 1.00 59.62 176 ILE A C 1
ATOM 1390 O O . ILE A 1 176 ? 1.004 20.181 -5.759 1.00 59.62 176 ILE A O 1
ATOM 1394 N N . THR A 1 177 ? 1.079 22.215 -6.702 1.00 50.59 177 THR A N 1
ATOM 1395 C CA . THR A 1 177 ? -0.326 22.570 -6.458 1.00 50.59 177 THR A CA 1
ATOM 1396 C C . THR A 1 177 ? -1.194 22.104 -7.623 1.00 50.59 177 THR A C 1
ATOM 1398 O O . THR A 1 177 ? -0.961 22.515 -8.760 1.00 50.59 177 THR A O 1
ATOM 1401 N N . VAL A 1 178 ? -2.214 21.282 -7.357 1.00 51.75 178 VAL A N 1
ATOM 1402 C CA . VAL A 1 178 ? -3.146 20.813 -8.395 1.00 51.75 178 VAL A CA 1
ATOM 1403 C C . VAL A 1 178 ? -4.537 21.386 -8.173 1.00 51.75 178 VAL A C 1
ATOM 1405 O O . VAL A 1 178 ? -5.146 21.170 -7.130 1.00 51.75 178 VAL A O 1
ATOM 1408 N N . ASN A 1 179 ? -5.039 22.105 -9.178 1.00 42.22 179 ASN A N 1
ATOM 1409 C CA . ASN A 1 179 ? -6.447 22.477 -9.270 1.00 42.22 179 ASN A CA 1
ATOM 1410 C C . ASN A 1 179 ? -7.191 21.340 -9.978 1.00 42.22 179 ASN A C 1
ATOM 1412 O O . ASN A 1 179 ? -6.720 20.847 -10.999 1.00 42.22 179 ASN A O 1
ATOM 1416 N N . SER A 1 180 ? -8.320 20.922 -9.405 1.00 33.38 180 SER A N 1
ATOM 1417 C CA . SER A 1 180 ? -9.139 19.763 -9.788 1.00 33.38 180 SER A CA 1
ATOM 1418 C C . SER A 1 180 ? -9.143 19.439 -11.291 1.00 33.38 180 SER A C 1
ATOM 1420 O O . SER A 1 180 ? -9.715 20.170 -12.100 1.00 33.38 180 SER A O 1
ATOM 1422 N N . GLY A 1 181 ? -8.530 18.305 -11.625 1.00 42.31 181 GLY A N 1
ATOM 1423 C CA . GLY A 1 181 ? -8.449 17.693 -12.948 1.00 42.31 181 GLY A CA 1
ATOM 1424 C C . GLY A 1 181 ? -7.389 16.593 -12.885 1.00 42.31 181 GLY A C 1
ATOM 1425 O O . GLY A 1 181 ? -6.324 16.822 -12.324 1.00 42.31 181 GLY A O 1
ATOM 1426 N N . ASN A 1 182 ? -7.679 15.395 -13.398 1.00 53.56 182 ASN A N 1
ATOM 1427 C CA . ASN A 1 182 ? -6.915 14.147 -13.183 1.00 53.56 182 ASN A CA 1
ATOM 1428 C C . ASN A 1 182 ? -5.423 14.173 -13.608 1.00 53.56 182 ASN A C 1
ATOM 1430 O O . ASN A 1 182 ? -4.727 13.165 -13.493 1.00 53.56 182 ASN A O 1
ATOM 1434 N N . SER A 1 183 ? -4.919 15.309 -14.090 1.00 60.91 183 SER A N 1
ATOM 1435 C CA . SER A 1 183 ? -3.530 15.537 -14.470 1.00 60.91 183 SER A CA 1
ATOM 1436 C C . SER A 1 183 ? -3.140 17.014 -14.319 1.00 60.91 183 SER A C 1
ATOM 1438 O O . SER A 1 183 ? -3.930 17.897 -14.654 1.00 60.91 183 SER A O 1
ATOM 1440 N N . VAL A 1 184 ? -1.905 17.288 -13.903 1.00 69.25 184 VAL A N 1
ATOM 1441 C CA . VAL A 1 184 ? -1.297 18.624 -13.816 1.00 69.25 184 VAL A CA 1
ATOM 1442 C C . VAL A 1 184 ? -0.060 18.693 -14.710 1.00 69.25 184 VAL A C 1
ATOM 1444 O O . VAL A 1 184 ? 0.737 17.761 -14.739 1.00 69.25 184 VAL A O 1
ATOM 1447 N N . ASN A 1 185 ? 0.132 19.798 -15.430 1.00 81.00 185 ASN A N 1
ATOM 1448 C CA . ASN A 1 185 ? 1.389 20.042 -16.137 1.00 81.00 185 ASN A CA 1
ATOM 1449 C C . ASN A 1 185 ? 2.400 20.680 -15.184 1.00 81.00 185 ASN A C 1
ATOM 1451 O O . ASN A 1 185 ? 2.138 21.735 -14.605 1.00 81.00 185 ASN A O 1
ATOM 1455 N N . VAL A 1 186 ? 3.552 20.035 -15.034 1.00 78.00 186 VAL A N 1
ATOM 1456 C CA . VAL A 1 186 ? 4.623 20.435 -14.123 1.00 78.00 186 VAL A CA 1
ATOM 1457 C C . VAL A 1 186 ? 5.846 20.838 -14.939 1.00 78.00 186 VAL A C 1
ATOM 1459 O O . VAL A 1 186 ? 6.287 20.097 -15.815 1.00 78.00 186 VAL A O 1
ATOM 1462 N N . LYS A 1 187 ? 6.402 22.019 -14.651 1.00 84.38 187 LYS A N 1
ATOM 1463 C CA . LYS A 1 187 ? 7.581 22.555 -15.347 1.00 84.38 187 LYS A CA 1
ATOM 1464 C C . LYS A 1 187 ? 8.791 21.650 -15.144 1.00 84.38 187 LYS A C 1
ATOM 1466 O O . LYS A 1 187 ? 9.148 21.342 -14.011 1.00 84.38 187 LYS A O 1
ATOM 1471 N N . VAL A 1 188 ? 9.458 21.288 -16.235 1.00 82.12 188 VAL A N 1
ATOM 1472 C CA . VAL A 1 188 ? 10.712 20.528 -16.189 1.00 82.12 188 VAL A CA 1
ATOM 1473 C C . VAL A 1 188 ? 11.829 21.417 -15.621 1.00 82.12 188 VAL A C 1
ATOM 1475 O O . VAL A 1 188 ? 11.956 22.566 -16.059 1.00 82.12 188 VAL A O 1
ATOM 1478 N N . PRO A 1 189 ? 12.662 20.932 -14.679 1.00 79.31 189 PRO A N 1
ATOM 1479 C CA . PRO A 1 189 ? 13.722 21.744 -14.092 1.00 79.31 189 PRO A CA 1
ATOM 1480 C C . PRO A 1 189 ? 14.762 22.176 -15.129 1.00 79.31 189 PRO A C 1
ATOM 1482 O O . PRO A 1 189 ? 15.208 21.382 -15.962 1.00 79.31 189 PRO A O 1
ATOM 1485 N N . VAL A 1 190 ? 15.173 23.445 -15.070 1.00 84.56 190 VAL A N 1
ATOM 1486 C CA . VAL A 1 190 ? 16.218 23.990 -15.946 1.00 84.56 190 VAL A CA 1
ATOM 1487 C C . VAL A 1 190 ? 17.586 23.652 -15.366 1.00 84.56 190 VAL A C 1
ATOM 1489 O O . VAL A 1 190 ? 17.927 24.088 -14.268 1.00 84.56 190 VAL A O 1
ATOM 1492 N N . ILE A 1 191 ? 18.399 22.928 -16.134 1.00 70.12 191 ILE A N 1
ATOM 1493 C CA . ILE A 1 191 ? 19.772 22.582 -15.759 1.00 70.12 191 ILE A CA 1
ATOM 1494 C C . ILE A 1 191 ? 20.741 23.452 -16.564 1.00 70.12 191 ILE A C 1
ATOM 1496 O O . ILE A 1 191 ? 20.728 23.457 -17.796 1.00 70.12 191 ILE A O 1
ATOM 1500 N N . LYS A 1 192 ? 21.606 24.206 -15.873 1.00 76.56 192 LYS A N 1
ATOM 1501 C CA . LYS A 1 192 ? 22.583 25.099 -16.516 1.00 76.56 192 LYS A CA 1
ATOM 1502 C C . LYS A 1 192 ? 23.496 24.310 -17.460 1.00 76.56 192 LYS A C 1
ATOM 1504 O O . LYS A 1 192 ? 24.155 23.363 -17.045 1.00 76.56 192 LYS A O 1
ATOM 1509 N N . GLY A 1 193 ? 23.577 24.754 -18.713 1.00 70.56 193 GLY A N 1
ATOM 1510 C CA . GLY A 1 193 ? 24.408 24.118 -19.738 1.00 70.56 193 GLY A CA 1
ATOM 1511 C C . GLY A 1 193 ? 23.742 22.951 -20.467 1.00 70.56 193 GLY A C 1
ATOM 1512 O O . GLY A 1 193 ? 24.384 22.372 -21.334 1.00 70.56 193 GLY A O 1
ATOM 1513 N N . TYR A 1 194 ? 22.478 22.637 -20.173 1.00 74.81 194 TYR A N 1
ATOM 1514 C CA . TYR A 1 194 ? 21.715 21.603 -20.865 1.00 74.81 194 TYR A CA 1
ATOM 1515 C C . TYR A 1 194 ? 20.380 22.147 -21.379 1.00 74.81 194 TYR A C 1
ATOM 1517 O O . TYR A 1 194 ? 19.801 23.067 -20.802 1.00 74.81 194 TYR A O 1
ATOM 1525 N N . THR A 1 195 ? 19.882 21.553 -22.457 1.00 76.00 195 THR A N 1
ATOM 1526 C CA . THR A 1 195 ? 18.534 21.784 -22.982 1.00 76.00 195 THR A CA 1
ATOM 1527 C C . THR A 1 195 ? 17.714 20.517 -22.788 1.00 76.00 195 THR A C 1
ATOM 1529 O O . THR A 1 195 ? 18.102 19.457 -23.277 1.00 76.00 195 THR A O 1
ATOM 1532 N N . ALA A 1 196 ? 16.604 20.619 -22.056 1.00 81.38 196 ALA A N 1
ATOM 1533 C CA . ALA A 1 196 ? 15.624 19.544 -21.948 1.00 81.38 196 ALA A CA 1
ATOM 1534 C C . ALA A 1 196 ? 14.842 19.401 -23.262 1.00 81.38 196 ALA A C 1
ATOM 1536 O O . ALA A 1 196 ? 14.501 20.400 -23.898 1.00 81.38 196 ALA A O 1
ATOM 1537 N N . ASP A 1 197 ? 14.520 18.169 -23.642 1.00 79.06 197 ASP A N 1
ATOM 1538 C CA . ASP A 1 197 ? 13.640 17.847 -24.771 1.00 79.06 197 ASP A CA 1
ATOM 1539 C C . ASP A 1 197 ? 12.188 18.307 -24.551 1.00 79.06 197 ASP A C 1
ATOM 1541 O O . ASP A 1 197 ? 11.441 18.505 -25.511 1.00 79.06 197 ASP A O 1
ATOM 1545 N N . LYS A 1 198 ? 11.803 18.527 -23.289 1.00 86.25 198 LYS A N 1
ATOM 1546 C CA . LYS A 1 198 ? 10.472 18.968 -22.867 1.00 86.25 198 LYS A CA 1
ATOM 1547 C C . LYS A 1 198 ? 10.547 20.155 -21.915 1.00 86.25 198 LYS A C 1
ATOM 1549 O O . LYS A 1 198 ? 11.437 20.249 -21.076 1.00 86.25 198 LYS A O 1
ATOM 1554 N N . LYS A 1 199 ? 9.570 21.059 -22.024 1.00 87.56 199 LYS A N 1
ATOM 1555 C CA . LYS A 1 199 ? 9.409 22.202 -21.104 1.00 87.56 199 LYS A CA 1
ATOM 1556 C C . LYS A 1 199 ? 8.549 21.868 -19.887 1.00 87.56 199 LYS A C 1
ATOM 1558 O O . LYS A 1 199 ? 8.720 22.475 -18.834 1.00 87.56 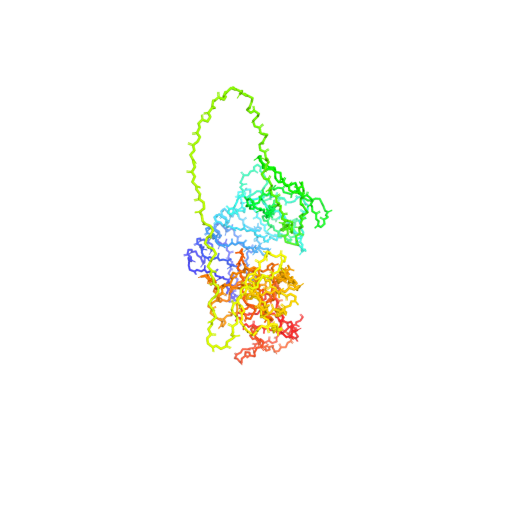199 LYS A O 1
ATOM 1563 N N . ASP A 1 200 ? 7.629 20.928 -20.049 1.00 88.38 200 ASP A N 1
ATOM 1564 C CA . ASP A 1 200 ? 6.649 20.504 -19.058 1.00 88.38 200 ASP A CA 1
ATOM 1565 C C . ASP A 1 200 ? 6.479 18.985 -19.162 1.00 88.38 200 ASP A C 1
ATOM 1567 O O . ASP A 1 200 ? 6.681 18.422 -20.239 1.00 88.38 200 ASP A O 1
ATOM 1571 N N . VAL A 1 201 ? 6.097 18.346 -18.060 1.00 76.25 201 VAL A N 1
ATOM 1572 C CA . VAL A 1 201 ? 5.608 16.964 -18.033 1.00 76.25 201 VAL A CA 1
ATOM 1573 C C . VAL A 1 201 ? 4.202 16.935 -17.465 1.00 76.25 201 VAL A C 1
ATOM 1575 O O . VAL A 1 201 ? 3.883 17.662 -16.521 1.00 76.25 201 VAL A O 1
ATOM 1578 N N . THR A 1 202 ? 3.357 16.074 -18.009 1.00 77.81 202 THR A N 1
ATOM 1579 C CA . THR A 1 202 ? 2.060 15.774 -17.427 1.00 77.81 202 THR A CA 1
ATOM 1580 C C . THR A 1 202 ? 2.251 14.800 -16.268 1.00 77.81 202 THR A C 1
ATOM 1582 O O . THR A 1 202 ? 2.810 13.708 -16.409 1.00 77.81 202 THR A O 1
ATOM 1585 N N . ALA A 1 203 ? 1.803 15.210 -15.089 1.00 65.62 203 ALA A N 1
ATOM 1586 C CA . ALA A 1 203 ? 1.802 14.412 -13.881 1.00 65.62 203 ALA A CA 1
ATOM 1587 C C . ALA A 1 203 ? 0.368 14.062 -13.484 1.00 65.62 203 ALA A C 1
ATOM 1589 O O . ALA A 1 203 ? -0.538 14.883 -13.582 1.00 65.62 203 ALA A O 1
ATOM 1590 N N . PHE A 1 204 ? 0.172 12.839 -13.021 1.00 56.97 204 PHE A N 1
ATOM 1591 C CA . PHE A 1 204 ? -1.103 12.267 -12.628 1.00 56.97 204 PHE A CA 1
ATOM 1592 C C . PHE A 1 204 ? -1.118 12.049 -11.125 1.00 56.97 204 PHE A C 1
ATOM 1594 O O . PHE A 1 204 ? -0.117 11.630 -10.537 1.00 56.97 204 PHE A O 1
ATOM 1601 N N . ILE A 1 205 ? -2.271 12.307 -10.520 1.00 53.00 205 ILE A N 1
ATOM 1602 C CA . ILE A 1 205 ? -2.518 12.022 -9.111 1.00 53.00 205 ILE A CA 1
ATOM 1603 C C . ILE A 1 205 ? -3.347 10.747 -9.030 1.00 53.00 205 ILE A C 1
ATOM 1605 O O . ILE A 1 205 ? -4.374 10.637 -9.697 1.00 53.00 205 ILE A O 1
ATOM 1609 N N . ASN A 1 206 ? -2.900 9.778 -8.233 1.00 45.50 206 ASN A N 1
ATOM 1610 C CA . ASN A 1 206 ? -3.709 8.598 -7.922 1.00 45.50 206 ASN A CA 1
ATOM 1611 C C . ASN A 1 206 ? -4.665 8.869 -6.742 1.00 45.50 206 ASN A C 1
ATOM 1613 O O . ASN A 1 206 ? -4.511 9.852 -6.021 1.00 45.50 206 ASN A O 1
ATOM 1617 N N . ASN A 1 207 ? -5.600 7.951 -6.482 1.00 37.34 207 ASN A N 1
ATOM 1618 C CA . ASN A 1 207 ? -6.574 8.050 -5.378 1.00 37.34 207 ASN A CA 1
ATOM 1619 C C . ASN A 1 207 ? -5.934 8.050 -3.968 1.00 37.34 207 ASN A C 1
ATOM 1621 O O . ASN A 1 207 ? -6.633 8.141 -2.969 1.00 37.34 207 ASN A O 1
ATOM 1625 N N . TYR A 1 208 ? -4.606 7.926 -3.880 1.00 36.28 208 TYR A N 1
ATOM 1626 C CA . TYR A 1 208 ? -3.820 8.007 -2.649 1.00 36.28 208 TYR A CA 1
ATOM 1627 C C . TYR A 1 208 ? -3.013 9.318 -2.555 1.00 36.28 208 TYR A C 1
ATOM 1629 O O . TYR A 1 208 ? -2.149 9.447 -1.691 1.00 36.28 208 TYR A O 1
ATOM 1637 N N . GLY A 1 209 ? -3.236 10.282 -3.460 1.00 41.09 209 GLY A N 1
ATOM 1638 C CA . GLY A 1 209 ? -2.569 11.588 -3.459 1.00 41.09 209 GLY A CA 1
ATOM 1639 C C . GLY A 1 209 ? -1.112 11.577 -3.939 1.00 41.09 209 GLY A C 1
ATOM 1640 O O . GLY A 1 209 ? -0.427 12.593 -3.828 1.00 41.09 209 GLY A O 1
ATOM 1641 N N . THR A 1 210 ? -0.620 10.454 -4.476 1.00 43.78 210 THR A N 1
ATOM 1642 C CA . THR A 1 210 ? 0.740 10.354 -5.028 1.00 43.78 210 THR A CA 1
ATOM 1643 C C . THR A 1 210 ? 0.788 10.973 -6.421 1.00 43.78 210 THR A C 1
ATOM 1645 O O . THR A 1 210 ? 0.020 10.575 -7.300 1.00 43.78 210 THR A O 1
ATOM 1648 N N . ILE A 1 211 ? 1.722 11.905 -6.630 1.00 54.22 211 ILE A N 1
ATOM 1649 C CA . ILE A 1 211 ? 1.967 12.549 -7.923 1.00 54.22 211 ILE A CA 1
ATOM 1650 C C . ILE A 1 211 ? 3.002 11.732 -8.692 1.00 54.22 211 ILE A C 1
ATOM 1652 O O . ILE A 1 211 ? 4.120 11.522 -8.229 1.00 54.22 211 ILE A O 1
ATOM 1656 N N . THR A 1 212 ? 2.642 11.267 -9.882 1.00 48.53 212 THR A N 1
ATOM 1657 C CA . THR A 1 212 ? 3.520 10.447 -10.724 1.00 48.53 212 THR A CA 1
ATOM 1658 C C . THR A 1 212 ? 3.511 10.964 -12.150 1.00 48.53 212 THR A C 1
ATOM 1660 O O . THR A 1 212 ? 2.505 11.481 -12.614 1.00 48.53 212 THR A O 1
ATOM 1663 N N . THR A 1 213 ? 4.615 10.830 -12.876 1.00 50.28 213 THR A N 1
ATOM 1664 C CA . THR A 1 213 ? 4.633 11.082 -14.319 1.00 50.28 213 THR A CA 1
ATOM 1665 C C . THR A 1 213 ? 5.096 9.832 -15.048 1.00 50.28 213 THR A C 1
ATOM 1667 O O . THR A 1 213 ? 5.876 9.021 -14.533 1.00 50.28 213 THR A O 1
ATOM 1670 N N . GLU A 1 214 ? 4.557 9.624 -16.244 1.00 48.53 214 GLU A N 1
ATOM 1671 C CA . GLU A 1 214 ? 5.049 8.587 -17.148 1.00 48.53 214 GLU A CA 1
ATOM 1672 C C . GLU A 1 214 ? 6.155 9.093 -18.063 1.00 48.53 214 GLU A C 1
ATOM 1674 O O . GLU A 1 214 ? 6.840 8.302 -18.713 1.00 48.53 214 GLU A O 1
ATOM 1679 N N . GLU A 1 215 ? 6.339 10.408 -18.080 1.00 54.22 215 GLU A N 1
ATOM 1680 C CA . GLU A 1 215 ? 7.237 11.087 -18.978 1.00 54.22 215 GLU A CA 1
ATOM 1681 C C . GLU A 1 215 ? 8.670 11.059 -18.464 1.00 54.22 215 GLU A C 1
ATOM 1683 O O . GLU A 1 215 ? 8.960 11.384 -17.315 1.00 54.22 215 GLU A O 1
ATOM 1688 N N . ILE A 1 216 ? 9.576 10.688 -19.362 1.00 56.88 216 ILE A N 1
ATOM 1689 C CA . ILE A 1 216 ? 11.018 10.785 -19.164 1.00 56.88 216 ILE A CA 1
ATOM 1690 C C . ILE A 1 216 ? 11.488 12.062 -19.860 1.00 56.88 216 ILE A C 1
ATOM 1692 O O . ILE A 1 216 ? 10.992 12.385 -20.945 1.00 56.88 216 ILE A O 1
ATOM 1696 N N . VAL A 1 217 ? 12.417 12.775 -19.224 1.00 57.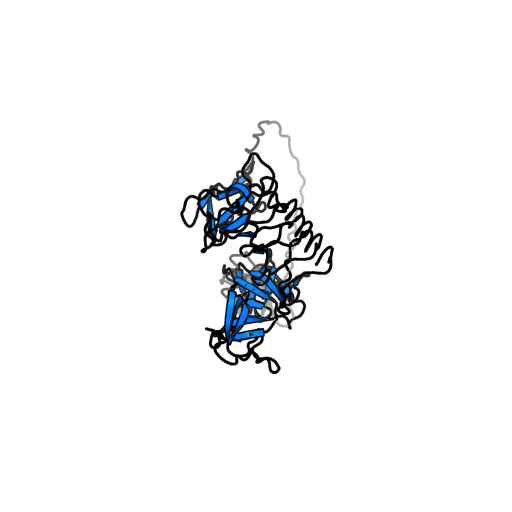16 217 VAL A N 1
ATOM 1697 C CA . VAL A 1 217 ? 13.069 13.969 -19.774 1.00 57.16 217 VAL A CA 1
ATOM 1698 C C . VAL A 1 217 ? 14.489 13.624 -20.204 1.00 57.16 217 VAL A C 1
ATOM 1700 O O . VAL A 1 217 ? 15.249 13.000 -19.463 1.00 57.16 217 VAL A O 1
ATOM 1703 N N . HIS A 1 218 ? 14.875 14.077 -21.389 1.00 64.31 218 HIS A N 1
ATOM 1704 C CA . HIS A 1 218 ? 16.234 13.958 -21.893 1.00 64.31 218 HIS A CA 1
ATOM 1705 C C . HIS A 1 218 ? 16.889 15.335 -21.999 1.00 64.31 218 HIS A C 1
ATOM 1707 O O . HIS A 1 218 ? 16.465 16.201 -22.759 1.00 64.31 218 HIS A O 1
ATOM 1713 N N . TYR A 1 219 ? 17.971 15.522 -21.251 1.00 68.00 219 TYR A N 1
ATOM 1714 C CA . TYR A 1 219 ? 18.819 16.703 -21.296 1.00 68.00 219 TYR A CA 1
ATOM 1715 C C . TYR A 1 219 ? 19.962 16.503 -22.294 1.00 68.00 219 TYR A C 1
ATOM 1717 O O . TYR A 1 219 ? 20.731 15.543 -22.195 1.00 68.00 219 TYR A O 1
ATOM 1725 N N . THR A 1 220 ? 20.106 17.440 -23.228 1.00 71.50 220 THR A N 1
ATOM 1726 C CA . THR A 1 220 ? 21.217 17.496 -24.189 1.00 71.50 220 THR A CA 1
ATOM 1727 C C . THR A 1 220 ? 22.190 18.590 -23.775 1.00 71.50 220 THR A C 1
ATOM 1729 O O . THR A 1 220 ? 21.766 19.711 -23.503 1.00 71.50 220 THR A O 1
ATOM 1732 N N . LEU A 1 221 ? 23.488 18.279 -23.703 1.00 68.25 221 LEU A N 1
ATOM 1733 C CA . LEU A 1 221 ? 24.518 19.267 -23.377 1.00 68.25 221 LEU A CA 1
ATOM 1734 C C . LEU A 1 221 ? 24.552 20.355 -24.458 1.00 68.25 221 LEU A C 1
ATOM 1736 O O . LEU A 1 221 ? 24.685 20.057 -25.644 1.00 68.25 221 LEU A O 1
ATOM 1740 N N . ASN A 1 222 ? 24.460 21.614 -24.043 1.00 74.81 222 ASN A N 1
ATOM 1741 C CA . ASN A 1 222 ? 24.537 22.748 -24.950 1.00 74.81 222 ASN A CA 1
ATOM 1742 C C . ASN A 1 222 ? 25.979 22.876 -25.436 1.00 74.81 222 ASN A C 1
ATOM 1744 O O . ASN A 1 222 ? 26.894 23.078 -24.634 1.00 74.81 222 ASN A O 1
ATOM 1748 N N . SER A 1 223 ? 26.184 22.778 -26.748 1.00 64.12 223 SER A N 1
ATOM 1749 C CA . SER A 1 223 ? 27.471 23.068 -27.373 1.00 64.12 223 SER A CA 1
ATOM 1750 C C . SER A 1 223 ? 27.935 24.449 -26.912 1.00 64.12 223 SER A C 1
ATOM 1752 O O . SER A 1 223 ? 27.223 25.437 -27.109 1.00 64.12 223 SER A O 1
ATOM 1754 N N . LYS A 1 224 ? 29.118 24.539 -26.289 1.00 47.81 224 LYS A N 1
ATOM 1755 C CA . LYS A 1 224 ? 29.764 25.845 -26.103 1.00 47.81 224 LYS A CA 1
ATOM 1756 C C . LYS A 1 224 ? 29.836 26.534 -27.475 1.00 47.81 224 LYS A C 1
ATOM 1758 O O . LYS A 1 224 ? 30.113 25.843 -28.460 1.00 47.81 224 LYS A O 1
ATOM 1763 N N . PRO A 1 225 ? 29.635 27.861 -27.568 1.00 35.41 225 PRO A N 1
ATOM 1764 C CA . PRO A 1 225 ? 30.030 28.579 -28.769 1.00 35.41 225 PRO A CA 1
ATOM 1765 C C . PRO A 1 225 ? 31.510 28.276 -28.997 1.00 35.41 225 PRO A C 1
ATOM 1767 O O . PRO A 1 225 ? 32.296 28.345 -28.048 1.00 35.41 225 PRO A O 1
ATOM 1770 N N . SER A 1 226 ? 31.881 27.886 -30.217 1.00 32.66 226 SER A N 1
ATOM 1771 C CA . SER A 1 226 ? 33.290 27.736 -30.555 1.00 32.66 226 SER A CA 1
ATOM 1772 C C . SER A 1 226 ? 33.975 29.068 -30.274 1.00 32.66 226 SER A C 1
ATOM 1774 O O . SER A 1 226 ? 33.597 30.085 -30.859 1.00 32.66 226 SER A O 1
ATOM 1776 N N . GLU A 1 227 ? 34.967 29.068 -29.390 1.00 29.75 227 GLU A N 1
ATOM 1777 C CA . GLU A 1 227 ? 35.916 30.166 -29.321 1.00 29.75 227 GLU A CA 1
ATOM 1778 C C . GLU A 1 227 ? 36.566 30.284 -30.700 1.00 29.75 227 GLU A C 1
ATOM 1780 O O . GLU A 1 227 ? 37.261 29.386 -31.180 1.00 29.75 227 GLU A O 1
ATOM 1785 N N . SER A 1 228 ? 36.252 31.383 -31.379 1.00 28.41 228 SER A N 1
ATOM 1786 C CA . SER A 1 228 ? 36.925 31.812 -32.589 1.00 28.41 228 SER A CA 1
ATOM 1787 C C . SER A 1 228 ? 38.373 32.134 -32.234 1.00 28.41 228 SER A C 1
ATOM 1789 O O . SER A 1 228 ? 38.679 33.246 -31.801 1.00 28.41 228 SER A O 1
ATOM 1791 N N . ASN A 1 229 ? 39.273 31.177 -32.434 1.00 28.20 229 ASN A N 1
ATOM 1792 C CA . ASN A 1 229 ? 40.696 31.474 -32.493 1.00 28.20 229 ASN A CA 1
ATOM 1793 C C . ASN A 1 229 ? 40.999 32.135 -33.841 1.00 28.20 229 ASN A C 1
ATOM 1795 O O . ASN A 1 229 ? 41.300 31.477 -34.834 1.00 28.20 229 ASN A O 1
ATOM 1799 N N . ASN A 1 230 ? 40.892 33.463 -33.850 1.00 32.97 230 ASN A N 1
ATOM 1800 C CA . ASN A 1 230 ? 41.580 34.317 -34.805 1.00 32.97 230 ASN A CA 1
ATOM 1801 C C . ASN A 1 230 ? 43.021 34.511 -34.318 1.00 32.97 230 ASN A C 1
ATOM 1803 O O . ASN A 1 230 ? 43.247 35.069 -33.248 1.00 32.97 230 ASN A O 1
ATOM 1807 N N . GLY A 1 231 ? 43.990 34.081 -35.124 1.00 29.08 231 GLY A N 1
ATOM 1808 C CA . GLY A 1 231 ? 45.412 34.335 -34.901 1.00 29.08 231 GLY A CA 1
ATOM 1809 C C . GLY A 1 231 ? 46.262 33.566 -35.904 1.00 29.08 231 GLY A C 1
ATOM 1810 O O . GLY A 1 231 ? 46.528 32.385 -35.713 1.00 29.08 231 GLY A O 1
ATOM 1811 N N . GLY A 1 232 ? 46.619 34.223 -37.010 1.00 26.23 232 GLY A N 1
ATOM 1812 C CA . GLY A 1 232 ? 47.457 33.663 -38.068 1.00 26.23 232 GLY A CA 1
ATOM 1813 C C . GLY A 1 232 ? 48.965 33.751 -37.800 1.00 26.23 232 GLY A C 1
ATOM 1814 O O . GLY A 1 232 ? 49.396 34.307 -36.794 1.00 26.23 232 GLY A O 1
ATOM 1815 N N . LEU A 1 233 ? 49.710 33.289 -38.822 1.00 25.95 233 LEU A N 1
ATOM 1816 C CA . LEU A 1 233 ? 51.176 33.171 -38.994 1.00 25.95 233 LEU A CA 1
ATOM 1817 C C . LEU A 1 233 ? 51.721 31.825 -38.462 1.00 25.95 233 LEU A C 1
ATOM 1819 O O . LEU A 1 233 ? 51.462 31.464 -37.329 1.00 25.95 233 LEU A O 1
ATOM 1823 N N . GLN A 1 234 ? 52.479 31.001 -39.194 1.00 25.73 234 GLN A N 1
ATOM 1824 C CA . GLN A 1 234 ? 53.257 31.187 -40.420 1.00 25.73 234 GLN A CA 1
ATOM 1825 C C . GLN A 1 234 ? 53.682 29.799 -40.963 1.00 25.73 234 GLN A C 1
ATOM 1827 O O . GLN A 1 234 ? 53.900 28.866 -40.195 1.00 25.73 234 GLN A O 1
ATOM 1832 N N . LYS A 1 235 ? 53.843 29.674 -42.286 1.00 28.16 235 LYS A N 1
ATOM 1833 C CA . LYS A 1 235 ? 54.512 28.548 -42.975 1.00 28.16 235 LYS A CA 1
ATOM 1834 C C . LYS A 1 235 ? 56.035 28.614 -42.730 1.00 28.16 235 LYS A C 1
ATOM 1836 O O . LYS A 1 235 ? 56.575 29.718 -42.751 1.00 28.16 235 LYS A O 1
ATOM 1841 N N . PRO A 1 236 ? 56.734 27.474 -42.574 1.00 26.67 236 PRO A N 1
ATOM 1842 C CA . PRO A 1 236 ? 57.740 27.058 -43.574 1.00 26.67 236 PRO A CA 1
ATOM 1843 C C . PRO A 1 236 ? 57.651 25.541 -43.876 1.00 26.67 236 PRO A C 1
ATOM 1845 O O . PRO A 1 236 ? 57.389 24.733 -42.998 1.00 26.67 236 PRO A O 1
ATOM 1848 N N . SER A 1 237 ? 57.620 25.125 -45.145 1.00 24.22 237 SER A N 1
ATOM 1849 C CA . SER A 1 237 ? 58.778 24.604 -45.908 1.00 24.22 237 SER A CA 1
ATOM 1850 C C . SER A 1 237 ? 59.150 23.151 -45.570 1.00 24.22 237 SER A C 1
ATOM 1852 O O . SER A 1 237 ? 59.699 22.859 -44.517 1.00 24.22 237 SER A O 1
ATOM 1854 N N . ASN A 1 238 ? 58.863 22.272 -46.533 1.00 25.84 238 ASN A N 1
ATOM 1855 C CA . ASN A 1 238 ? 59.267 20.862 -46.653 1.00 25.84 238 ASN A CA 1
ATOM 1856 C C . ASN A 1 238 ? 60.819 20.717 -46.648 1.00 25.84 238 ASN A C 1
ATOM 1858 O O . ASN A 1 238 ? 61.480 21.720 -46.937 1.00 25.84 238 ASN A O 1
ATOM 1862 N N . PRO A 1 239 ? 61.422 19.519 -46.448 1.00 33.00 239 PRO A N 1
ATOM 1863 C CA . PRO A 1 239 ? 61.372 18.524 -47.526 1.00 33.00 239 PRO A CA 1
ATOM 1864 C C . PRO A 1 239 ? 61.412 17.025 -47.124 1.00 33.00 239 PRO A C 1
ATOM 1866 O O . PRO A 1 239 ? 61.994 16.620 -46.126 1.00 33.00 239 PRO A O 1
ATOM 1869 N N . SER A 1 240 ? 60.835 16.218 -48.024 1.00 23.50 240 SER A N 1
ATOM 1870 C CA . SER A 1 240 ? 61.279 14.886 -48.488 1.00 23.50 240 SER A CA 1
ATOM 1871 C C . SER A 1 240 ? 61.660 13.788 -47.480 1.00 23.50 240 SER A C 1
ATOM 1873 O O . SER A 1 240 ? 62.721 13.817 -46.867 1.00 23.50 240 SER A O 1
ATOM 1875 N N . GLY A 1 241 ? 60.883 12.700 -47.513 1.00 26.48 241 GLY A N 1
ATOM 1876 C CA . GLY A 1 241 ? 61.279 11.370 -47.050 1.00 26.48 241 GLY A CA 1
ATOM 1877 C C . GLY A 1 241 ? 60.448 10.293 -47.750 1.00 26.48 241 GLY A C 1
ATOM 1878 O O . GLY A 1 241 ? 59.317 10.017 -47.371 1.00 26.48 241 GLY A O 1
ATOM 1879 N N . THR A 1 242 ? 61.007 9.738 -48.819 1.00 24.91 242 THR A N 1
ATOM 1880 C CA . THR A 1 242 ? 60.543 8.575 -49.587 1.00 24.91 242 THR A CA 1
ATOM 1881 C C . THR A 1 242 ? 60.430 7.308 -48.732 1.00 24.91 242 THR A C 1
ATOM 1883 O O . THR A 1 242 ? 61.352 6.996 -47.984 1.00 24.91 242 THR A O 1
ATOM 1886 N N . GLY A 1 243 ? 59.373 6.517 -48.932 1.00 26.17 243 GLY A N 1
ATOM 1887 C CA . GLY A 1 243 ? 59.256 5.159 -48.392 1.00 26.17 243 GLY A CA 1
ATOM 1888 C C . GLY A 1 243 ? 58.132 4.377 -49.071 1.00 26.17 243 GLY A C 1
ATOM 1889 O O . GLY A 1 243 ? 56.962 4.570 -48.767 1.00 26.17 2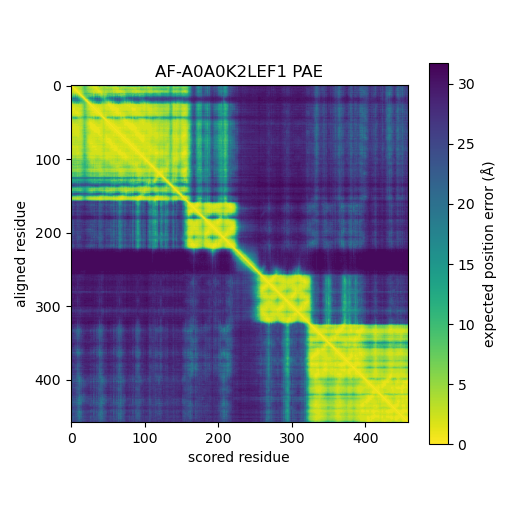43 GLY A O 1
ATOM 1890 N N . ASN A 1 244 ? 58.516 3.536 -50.030 1.00 25.34 244 ASN A N 1
ATOM 1891 C CA . ASN A 1 244 ? 57.668 2.664 -50.842 1.00 25.34 244 ASN A CA 1
ATOM 1892 C C . ASN A 1 244 ? 56.968 1.544 -50.045 1.00 25.34 244 ASN A C 1
ATOM 1894 O O . ASN A 1 244 ? 57.541 1.000 -49.110 1.00 25.34 244 ASN A O 1
ATOM 1898 N N . ASN A 1 245 ? 55.791 1.154 -50.557 1.00 25.72 245 ASN A N 1
ATOM 1899 C CA . ASN A 1 245 ? 55.184 -0.187 -50.631 1.00 25.72 245 ASN A CA 1
ATOM 1900 C C . ASN A 1 245 ? 55.354 -1.179 -49.464 1.00 25.72 245 ASN A C 1
ATOM 1902 O O . ASN A 1 245 ? 56.436 -1.703 -49.236 1.00 25.72 245 ASN A O 1
ATOM 1906 N N . SER A 1 246 ? 54.227 -1.683 -48.946 1.00 26.70 246 SER A N 1
ATOM 1907 C CA . SER A 1 246 ? 53.755 -3.018 -49.362 1.00 26.70 246 SER A CA 1
ATOM 1908 C C . SER A 1 246 ? 52.387 -3.343 -48.757 1.00 26.70 246 SER A C 1
ATOM 1910 O O . SER A 1 246 ? 52.224 -3.508 -47.549 1.00 26.70 246 SER A O 1
ATOM 1912 N N . SER A 1 247 ? 51.395 -3.470 -49.633 1.00 29.81 247 SER A N 1
ATOM 1913 C CA . SER A 1 247 ? 50.139 -4.161 -49.382 1.00 29.81 247 SER A CA 1
ATOM 1914 C C . SER A 1 247 ? 50.388 -5.671 -49.333 1.00 29.81 247 SER A C 1
ATOM 1916 O O . SER A 1 247 ? 50.565 -6.308 -50.372 1.00 29.81 247 SER A O 1
ATOM 1918 N N . SER A 1 248 ? 50.351 -6.265 -48.144 1.00 26.94 248 SER A N 1
ATOM 1919 C CA . SER A 1 248 ? 50.363 -7.722 -47.985 1.00 26.94 248 SER A CA 1
ATOM 1920 C C . SER A 1 248 ? 48.929 -8.231 -47.853 1.00 26.94 248 SER A C 1
ATOM 1922 O O . SER A 1 248 ? 48.423 -8.432 -46.752 1.00 26.94 248 SER A O 1
ATOM 1924 N N . GLN A 1 249 ? 48.264 -8.429 -48.994 1.00 27.55 249 GLN A N 1
ATOM 1925 C CA . GLN A 1 249 ? 47.100 -9.311 -49.076 1.00 27.55 249 GLN A CA 1
ATOM 1926 C C . GLN A 1 249 ? 47.562 -10.748 -48.802 1.00 27.55 249 GLN A C 1
ATOM 1928 O O . GLN A 1 249 ? 48.353 -11.318 -49.556 1.00 27.55 249 GLN A O 1
ATOM 1933 N N . THR A 1 250 ? 47.070 -11.352 -47.726 1.00 28.94 250 THR A N 1
ATOM 1934 C CA . THR A 1 250 ? 47.236 -12.781 -47.459 1.00 28.94 250 THR 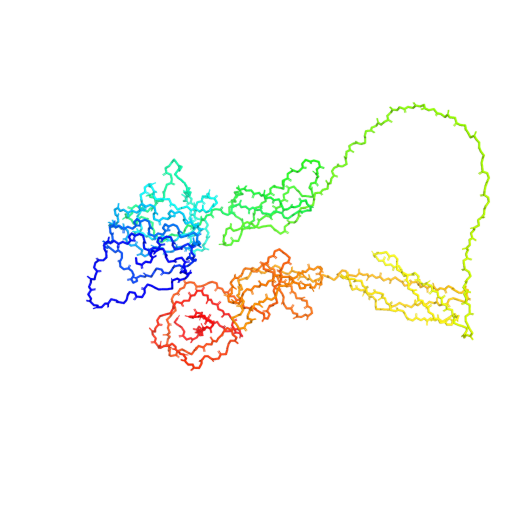A CA 1
ATOM 1935 C C . THR A 1 250 ? 46.326 -13.599 -48.385 1.00 28.94 250 THR A C 1
ATOM 1937 O O . THR A 1 250 ? 45.113 -13.407 -48.432 1.00 28.94 250 THR A O 1
ATOM 1940 N N . LYS A 1 251 ? 46.941 -14.503 -49.161 1.00 33.81 251 LYS A N 1
ATOM 1941 C CA . LYS A 1 251 ? 46.291 -15.460 -50.077 1.00 33.81 251 LYS A CA 1
ATOM 1942 C C . LYS A 1 251 ? 45.344 -16.425 -49.335 1.00 33.81 251 LYS A C 1
ATOM 1944 O O . LYS A 1 251 ? 45.695 -16.878 -48.247 1.00 33.81 251 LYS A O 1
ATOM 1949 N N . PRO A 1 252 ? 44.224 -16.854 -49.951 1.00 34.75 252 PRO A N 1
ATOM 1950 C CA . PRO A 1 252 ? 43.401 -17.943 -49.432 1.00 34.75 252 PRO A CA 1
ATOM 1951 C C . PRO A 1 252 ? 44.033 -19.319 -49.705 1.00 34.75 252 PRO A C 1
ATOM 1953 O O . PRO A 1 252 ? 44.465 -19.626 -50.818 1.00 34.75 252 PRO A O 1
ATOM 1956 N N . GLN A 1 253 ? 44.066 -20.157 -48.670 1.00 40.22 253 GLN A N 1
ATOM 1957 C CA . GLN A 1 253 ? 44.548 -21.538 -48.698 1.00 40.22 253 GLN A CA 1
ATOM 1958 C C . GLN A 1 253 ? 43.437 -22.463 -49.243 1.00 40.22 253 GLN A C 1
ATOM 1960 O O . GLN A 1 253 ? 42.363 -22.559 -48.649 1.00 40.22 253 GLN A O 1
ATOM 1965 N N . LYS A 1 254 ? 43.668 -23.128 -50.386 1.00 43.09 254 LYS A N 1
ATOM 1966 C CA . LYS A 1 254 ? 42.804 -24.207 -50.912 1.00 43.09 254 LYS A CA 1
ATOM 1967 C C . LYS A 1 254 ? 43.222 -25.534 -50.268 1.00 43.09 254 LYS A C 1
ATOM 1969 O O . LYS A 1 254 ? 44.305 -26.031 -50.566 1.00 43.09 254 LYS A O 1
ATOM 1974 N N . ASP A 1 255 ? 42.367 -26.115 -49.430 1.00 46.84 255 ASP A N 1
ATOM 1975 C CA . ASP A 1 255 ? 42.568 -27.468 -48.892 1.00 46.84 255 ASP A CA 1
ATOM 1976 C C . ASP A 1 255 ? 42.105 -28.553 -49.885 1.00 46.84 255 ASP A C 1
ATOM 1978 O O . ASP A 1 255 ? 41.252 -28.315 -50.745 1.00 46.84 255 ASP A O 1
ATOM 1982 N N . LYS A 1 256 ? 42.660 -29.766 -49.730 1.00 50.12 256 LYS A N 1
ATOM 1983 C CA . LYS A 1 256 ? 42.593 -30.954 -50.617 1.00 50.12 256 LYS A CA 1
ATOM 1984 C C . LYS A 1 256 ? 41.190 -31.472 -51.026 1.00 50.12 256 LYS A C 1
ATOM 1986 O O . LYS A 1 256 ? 41.120 -32.454 -51.753 1.00 50.12 256 LYS A O 1
ATOM 1991 N N . ASN A 1 257 ? 40.096 -30.798 -50.653 1.00 51.81 257 ASN A N 1
ATOM 1992 C CA . ASN A 1 257 ? 38.704 -31.176 -50.957 1.00 51.81 257 ASN A CA 1
ATOM 1993 C C . ASN A 1 257 ? 37.925 -30.156 -51.827 1.00 51.81 257 ASN A C 1
ATOM 1995 O O . ASN A 1 257 ? 36.708 -30.263 -51.954 1.00 51.81 257 ASN A O 1
ATOM 1999 N N . ASN A 1 258 ? 38.603 -29.179 -52.449 1.00 65.06 258 ASN A N 1
ATOM 2000 C CA . ASN A 1 258 ? 37.992 -28.128 -53.291 1.00 65.06 258 ASN A CA 1
ATOM 2001 C C . ASN A 1 258 ? 36.947 -27.254 -52.554 1.00 65.06 258 ASN A C 1
ATOM 2003 O O . ASN A 1 258 ? 36.014 -26.722 -53.159 1.00 65.06 258 ASN A O 1
ATOM 2007 N N . THR A 1 259 ? 37.121 -27.108 -51.239 1.00 73.62 259 THR A N 1
ATOM 2008 C CA . THR A 1 259 ? 36.273 -26.297 -50.359 1.00 73.62 259 THR A CA 1
ATOM 2009 C C . THR A 1 259 ? 36.861 -24.894 -50.216 1.00 73.62 259 THR A C 1
ATOM 2011 O O . THR A 1 259 ? 38.008 -24.731 -49.805 1.00 73.62 259 THR A O 1
ATOM 2014 N N . ILE A 1 260 ? 36.067 -23.875 -50.530 1.00 83.31 260 ILE A N 1
ATOM 2015 C CA . ILE A 1 260 ? 36.373 -22.457 -50.327 1.00 83.31 260 ILE A CA 1
ATOM 2016 C C . ILE A 1 260 ? 35.894 -22.063 -48.929 1.00 83.31 260 ILE A C 1
ATOM 2018 O O . ILE A 1 260 ? 34.772 -22.398 -48.558 1.00 83.31 260 ILE A O 1
ATOM 2022 N N . LYS A 1 261 ? 36.729 -21.351 -48.162 1.00 88.31 261 LYS A N 1
ATOM 2023 C CA . LYS A 1 261 ? 36.364 -20.701 -46.892 1.00 88.31 261 LYS A CA 1
ATOM 2024 C C . LYS A 1 261 ? 36.451 -19.189 -47.080 1.00 88.31 261 LYS A C 1
ATOM 2026 O O . LYS A 1 261 ? 37.509 -18.694 -47.458 1.00 88.31 261 LYS A O 1
ATOM 2031 N N . ALA A 1 262 ? 35.371 -18.468 -46.813 1.00 85.31 262 ALA A N 1
ATOM 2032 C CA . ALA A 1 262 ? 35.309 -17.021 -47.003 1.00 85.31 262 ALA A CA 1
ATOM 2033 C C . ALA A 1 262 ? 34.440 -16.367 -45.926 1.00 85.31 262 ALA A C 1
ATOM 2035 O O . ALA A 1 262 ? 33.566 -17.016 -45.357 1.00 85.31 262 ALA A O 1
ATOM 2036 N N . ASN A 1 263 ? 34.667 -15.082 -45.662 1.00 88.19 263 ASN A N 1
ATOM 2037 C CA . ASN A 1 263 ? 33.752 -14.284 -44.853 1.00 88.19 263 ASN A CA 1
ATOM 2038 C C . ASN A 1 263 ? 32.733 -13.622 -45.777 1.00 88.19 263 ASN A C 1
ATOM 2040 O O . ASN A 1 263 ? 33.122 -12.973 -46.748 1.00 88.19 263 ASN A O 1
ATOM 2044 N N . VAL A 1 264 ? 31.451 -13.772 -45.462 1.00 90.12 264 VAL A N 1
ATOM 2045 C CA . VAL A 1 264 ? 30.373 -12.997 -46.078 1.00 90.12 264 VAL A CA 1
ATOM 2046 C C . VAL A 1 264 ? 30.020 -11.829 -45.161 1.00 90.12 264 VAL A C 1
ATOM 2048 O O . VAL A 1 264 ? 29.933 -11.999 -43.944 1.00 90.12 264 VAL A O 1
ATOM 2051 N N . THR A 1 265 ? 29.833 -10.647 -45.742 1.00 88.69 265 THR A N 1
ATOM 2052 C CA . THR A 1 265 ? 29.270 -9.487 -45.045 1.00 88.69 265 THR A CA 1
ATOM 2053 C C . THR A 1 265 ? 27.758 -9.489 -45.242 1.00 88.69 265 THR A C 1
ATOM 2055 O O . THR A 1 265 ? 27.295 -9.544 -46.380 1.00 88.69 265 THR A O 1
ATOM 2058 N N . ILE A 1 266 ? 27.000 -9.434 -44.150 1.00 86.81 266 ILE A N 1
ATOM 2059 C CA . ILE A 1 266 ? 25.539 -9.321 -44.151 1.00 86.81 266 ILE A CA 1
ATOM 2060 C C . ILE A 1 266 ? 25.198 -7.926 -43.634 1.00 86.81 266 ILE A C 1
ATOM 2062 O O . ILE A 1 266 ? 25.580 -7.574 -42.516 1.00 86.81 266 ILE A O 1
ATOM 2066 N N . SER A 1 267 ? 24.485 -7.138 -44.435 1.00 82.94 267 SER A N 1
ATOM 2067 C CA . SER A 1 267 ? 24.080 -5.794 -44.027 1.00 82.94 267 SER A CA 1
ATOM 2068 C C . SER A 1 267 ? 22.852 -5.818 -43.131 1.00 82.94 267 SER A C 1
ATOM 2070 O O . SER A 1 267 ? 21.861 -6.496 -43.428 1.00 82.94 267 SER A O 1
ATOM 2072 N N . THR A 1 268 ? 22.918 -5.057 -42.037 1.00 83.00 268 THR A N 1
ATOM 2073 C CA . THR A 1 268 ? 21.850 -4.986 -41.034 1.00 83.00 268 THR A CA 1
ATOM 2074 C C . THR A 1 268 ? 21.598 -3.555 -40.568 1.00 83.00 268 THR A C 1
ATOM 2076 O O . THR A 1 268 ? 22.446 -2.675 -40.717 1.00 83.00 268 THR A O 1
ATOM 2079 N N . ASN A 1 269 ? 20.438 -3.310 -39.957 1.00 68.62 269 ASN A N 1
ATOM 2080 C CA . ASN A 1 269 ? 20.100 -2.015 -39.356 1.00 68.62 269 ASN A CA 1
ATOM 2081 C C . ASN A 1 269 ? 20.889 -1.684 -38.071 1.00 68.62 269 ASN A C 1
ATOM 2083 O O . ASN A 1 269 ? 20.731 -0.581 -37.555 1.00 68.62 269 ASN A O 1
ATOM 2087 N N . LEU A 1 270 ? 21.708 -2.607 -37.553 1.00 62.81 270 LEU A N 1
ATOM 2088 C CA . LEU A 1 270 ? 22.603 -2.396 -36.405 1.00 62.81 270 LEU A CA 1
ATOM 2089 C C . LEU A 1 270 ? 24.087 -2.343 -36.813 1.00 62.81 270 LEU A C 1
ATOM 2091 O O . LEU A 1 270 ? 24.967 -2.326 -35.955 1.00 62.81 270 LEU A O 1
ATOM 2095 N N . GLY A 1 271 ? 24.363 -2.309 -38.120 1.00 73.19 271 GLY A N 1
ATOM 2096 C CA . GLY A 1 271 ? 25.704 -2.392 -38.691 1.00 73.19 271 GLY A CA 1
ATOM 2097 C C . GLY A 1 271 ? 25.967 -3.728 -39.386 1.00 73.19 271 GLY A C 1
ATOM 2098 O O . GLY A 1 271 ? 25.252 -4.713 -39.196 1.00 73.19 271 GLY A O 1
ATOM 2099 N N . ASP A 1 272 ? 26.985 -3.751 -40.239 1.00 79.94 272 ASP A N 1
ATOM 2100 C CA . ASP A 1 272 ? 27.358 -4.940 -41.001 1.00 79.94 272 ASP A CA 1
ATOM 2101 C C . ASP A 1 272 ? 27.967 -6.020 -40.094 1.00 79.94 272 ASP A C 1
ATOM 2103 O O . ASP A 1 272 ? 28.866 -5.751 -39.294 1.00 79.94 272 ASP A O 1
ATOM 2107 N N . ILE A 1 273 ? 27.534 -7.268 -40.277 1.00 82.00 273 ILE A N 1
ATOM 2108 C CA . ILE A 1 273 ? 28.075 -8.435 -39.568 1.00 82.00 273 ILE A CA 1
ATOM 2109 C C . ILE A 1 273 ? 28.836 -9.343 -40.537 1.00 82.00 273 ILE A C 1
ATOM 2111 O O . ILE A 1 273 ? 28.458 -9.489 -41.701 1.00 82.00 273 ILE A O 1
ATOM 2115 N N . LYS A 1 274 ? 29.924 -9.966 -40.068 1.00 86.62 274 LYS A N 1
ATOM 2116 C CA . LYS A 1 274 ? 30.738 -10.897 -40.867 1.00 86.62 274 LYS A CA 1
ATOM 2117 C C . LYS A 1 274 ? 30.570 -12.321 -40.360 1.00 86.62 274 LYS A C 1
ATOM 2119 O O . LYS A 1 274 ? 30.822 -12.584 -39.188 1.00 86.62 274 LYS A O 1
ATOM 2124 N N . VAL A 1 275 ? 30.203 -13.236 -41.253 1.00 85.44 275 VAL A N 1
ATOM 2125 C CA . VAL A 1 275 ? 30.031 -14.661 -40.938 1.00 85.44 275 VAL A CA 1
ATOM 2126 C C . VAL A 1 275 ? 30.958 -15.494 -41.815 1.00 85.44 275 VAL A C 1
ATOM 2128 O O . VAL A 1 275 ? 31.062 -15.260 -43.020 1.00 85.44 275 VAL A O 1
ATOM 2131 N N . GLN A 1 276 ? 31.650 -16.466 -41.222 1.00 90.00 276 GLN A N 1
ATOM 2132 C CA . GLN A 1 276 ? 32.506 -17.379 -41.972 1.00 90.00 276 GLN A CA 1
ATOM 2133 C C . GLN A 1 276 ? 31.665 -18.492 -42.601 1.00 90.00 276 GLN A C 1
ATOM 2135 O O . GLN A 1 276 ? 30.885 -19.161 -41.926 1.00 90.00 276 GLN A O 1
ATOM 2140 N N . VAL A 1 277 ? 31.858 -18.725 -43.895 1.00 87.25 277 VAL A N 1
ATOM 2141 C CA . VAL A 1 277 ? 31.151 -19.751 -44.664 1.00 87.25 277 VAL A CA 1
ATOM 2142 C C . VAL A 1 277 ? 32.138 -20.670 -45.364 1.00 87.25 277 VAL A C 1
ATOM 2144 O O . VAL A 1 277 ? 33.270 -20.282 -45.666 1.00 87.25 277 VAL A O 1
ATOM 2147 N N . SER A 1 278 ? 31.711 -21.906 -45.629 1.00 88.00 278 SER A N 1
ATOM 2148 C CA . SER A 1 278 ? 32.496 -22.853 -46.416 1.00 88.00 278 SER A CA 1
ATOM 2149 C C . SER A 1 278 ? 31.642 -23.738 -47.320 1.00 88.00 278 SER A C 1
ATOM 2151 O O . SER A 1 278 ? 30.532 -24.126 -46.940 1.00 88.00 278 SER A O 1
ATOM 2153 N N . GLY A 1 279 ? 32.165 -24.051 -48.507 1.00 87.38 279 GLY A N 1
ATOM 2154 C CA . GLY A 1 279 ? 31.487 -24.854 -49.532 1.00 87.38 279 GLY A CA 1
ATOM 2155 C C . GLY A 1 279 ? 32.227 -24.846 -50.871 1.00 87.38 279 GLY A C 1
ATOM 2156 O O . GLY A 1 279 ? 33.374 -24.404 -50.950 1.00 87.38 279 GLY A O 1
ATOM 2157 N N . LYS A 1 280 ? 31.600 -25.375 -51.920 1.00 85.81 280 LYS A N 1
ATOM 2158 C CA . LYS A 1 280 ? 32.169 -25.473 -53.271 1.00 85.81 280 LYS A CA 1
ATOM 2159 C C . LYS A 1 280 ? 31.932 -24.188 -54.071 1.00 85.81 280 LYS A C 1
ATOM 2161 O O . LYS A 1 280 ? 31.063 -23.380 -53.758 1.00 85.81 280 LYS A O 1
ATOM 2166 N N . ALA A 1 281 ? 32.712 -24.003 -55.134 1.00 82.88 281 ALA A N 1
ATOM 2167 C CA . ALA A 1 281 ? 32.535 -22.881 -56.053 1.00 82.88 281 ALA A CA 1
ATOM 2168 C C . ALA A 1 281 ? 31.140 -22.893 -56.709 1.00 82.88 281 ALA A C 1
ATOM 2170 O O . ALA A 1 281 ? 30.680 -23.935 -57.175 1.00 82.88 281 ALA A O 1
ATOM 2171 N N . ASN A 1 282 ? 30.516 -21.717 -56.782 1.00 81.94 282 ASN A N 1
ATOM 2172 C CA . ASN A 1 282 ? 29.167 -21.442 -57.289 1.00 81.94 282 ASN A CA 1
ATOM 2173 C C . ASN A 1 282 ? 28.026 -22.116 -56.503 1.00 81.94 282 ASN A C 1
ATOM 2175 O O . ASN A 1 282 ? 26.890 -22.162 -56.974 1.00 81.94 282 ASN A O 1
ATOM 2179 N N . GLU A 1 283 ? 28.306 -22.619 -55.299 1.00 86.69 283 GLU A N 1
ATOM 2180 C CA . GLU A 1 283 ? 27.298 -23.184 -54.405 1.00 86.69 283 GLU A CA 1
ATOM 2181 C C . GLU A 1 283 ? 26.527 -22.067 -53.686 1.00 86.69 283 GLU A C 1
ATOM 2183 O O . GLU A 1 283 ? 27.116 -21.095 -53.201 1.00 86.69 283 GLU A O 1
ATOM 2188 N N . LYS A 1 284 ? 25.202 -22.219 -53.594 1.00 89.88 284 LYS A N 1
ATOM 2189 C CA . LYS A 1 284 ? 24.355 -21.408 -52.715 1.00 89.88 284 LYS A CA 1
ATOM 2190 C C . LYS A 1 284 ? 24.143 -22.154 -51.407 1.00 89.88 284 LYS A C 1
ATOM 2192 O O . LYS A 1 284 ? 23.718 -23.306 -51.426 1.00 89.88 284 LYS A O 1
ATOM 2197 N N . LYS A 1 285 ? 24.400 -21.490 -50.285 1.00 85.44 285 LYS A N 1
ATOM 2198 C CA . LYS A 1 285 ? 24.292 -22.078 -48.951 1.00 85.44 285 LYS A CA 1
ATOM 2199 C C . LYS A 1 285 ? 23.498 -21.174 -48.022 1.00 85.44 285 LYS A C 1
ATOM 2201 O O . LYS A 1 285 ? 23.671 -19.960 -48.048 1.00 85.44 285 LYS A O 1
ATOM 2206 N N . THR A 1 286 ? 22.644 -21.768 -47.199 1.00 91.00 286 THR A N 1
ATOM 2207 C CA . THR A 1 286 ? 21.951 -21.065 -46.118 1.00 91.00 286 THR A CA 1
ATOM 2208 C C . THR A 1 286 ? 22.868 -20.956 -44.910 1.00 91.00 286 THR A C 1
ATOM 2210 O O . THR A 1 286 ? 23.519 -21.931 -44.527 1.00 91.00 286 THR A O 1
ATOM 2213 N N . VAL A 1 287 ? 22.925 -19.771 -44.320 1.00 87.94 287 VAL A N 1
ATOM 2214 C CA . VAL A 1 287 ? 23.777 -19.464 -43.170 1.00 87.94 287 VAL A CA 1
ATOM 2215 C C . VAL A 1 287 ? 22.912 -18.862 -42.083 1.00 87.94 287 VAL A C 1
ATOM 2217 O O . VAL A 1 287 ? 22.106 -17.976 -42.372 1.00 87.94 287 VAL A O 1
ATOM 2220 N N . ASP A 1 288 ? 23.076 -19.340 -40.853 1.00 84.75 288 ASP A N 1
ATOM 2221 C CA . ASP A 1 288 ? 22.335 -18.824 -39.708 1.00 84.75 288 ASP A CA 1
ATOM 2222 C C . ASP A 1 288 ? 22.689 -17.362 -39.449 1.00 84.75 288 ASP A C 1
ATOM 2224 O O . ASP A 1 288 ? 23.858 -16.965 -39.441 1.00 84.75 288 ASP A O 1
ATOM 2228 N N . VAL A 1 289 ? 21.654 -16.558 -39.228 1.00 83.69 289 VAL A N 1
ATOM 2229 C CA . VAL A 1 289 ? 21.807 -15.171 -38.805 1.00 83.69 289 VAL A CA 1
ATOM 2230 C C . VAL A 1 289 ? 22.235 -15.168 -37.331 1.00 83.69 289 VAL A C 1
ATOM 2232 O O . VAL A 1 289 ? 21.515 -15.726 -36.492 1.00 83.69 289 VAL A O 1
ATOM 2235 N N . PRO A 1 290 ? 23.380 -14.548 -36.981 1.00 78.38 290 PRO A N 1
ATOM 2236 C CA . PRO A 1 290 ? 23.829 -14.436 -35.599 1.00 78.38 290 PRO A CA 1
ATOM 2237 C C . PRO A 1 290 ? 22.749 -13.845 -34.692 1.00 78.38 290 PRO A C 1
ATOM 2239 O O . PRO A 1 290 ? 22.106 -12.851 -35.030 1.00 78.38 290 PRO A O 1
ATOM 2242 N N . GLN A 1 291 ? 22.541 -14.446 -33.526 1.00 66.88 291 GLN A N 1
ATOM 2243 C CA . GLN A 1 291 ? 21.631 -13.882 -32.531 1.00 66.88 291 GLN A CA 1
ATOM 2244 C C . GLN A 1 291 ? 22.264 -12.633 -31.909 1.00 66.88 291 GLN A C 1
ATOM 2246 O O . GLN A 1 291 ? 23.481 -12.559 -31.754 1.00 66.88 291 GLN A O 1
ATOM 2251 N N . THR A 1 292 ? 21.444 -11.634 -31.591 1.00 59.50 292 THR A N 1
ATOM 2252 C CA . THR A 1 292 ? 21.887 -10.376 -30.976 1.00 59.50 292 THR A CA 1
ATOM 2253 C C . THR A 1 292 ? 21.045 -10.124 -29.734 1.00 59.50 292 THR A C 1
ATOM 2255 O O . THR A 1 292 ? 19.817 -10.121 -29.810 1.00 59.50 292 THR A O 1
ATOM 2258 N N . ASP A 1 293 ? 21.700 -9.926 -28.590 1.00 47.88 293 ASP A N 1
ATOM 2259 C CA . ASP A 1 293 ? 21.033 -9.737 -27.300 1.00 47.88 293 ASP A CA 1
ATOM 2260 C C . ASP A 1 293 ? 20.017 -8.583 -27.363 1.00 47.88 293 ASP A C 1
ATOM 2262 O O . ASP A 1 293 ? 20.347 -7.457 -27.734 1.00 47.88 293 ASP A O 1
ATOM 2266 N N . GLY A 1 294 ? 18.762 -8.872 -27.004 1.00 47.94 294 GLY A N 1
ATOM 2267 C CA . GLY A 1 294 ? 17.668 -7.897 -27.016 1.00 47.94 294 GLY A CA 1
ATOM 2268 C C . GLY A 1 294 ? 17.031 -7.638 -28.387 1.00 47.94 294 GLY A C 1
ATOM 2269 O O . GLY A 1 294 ? 16.228 -6.711 -28.495 1.00 47.94 294 GLY A O 1
ATOM 2270 N N . TYR A 1 295 ? 17.341 -8.434 -29.419 1.00 59.62 295 TYR A N 1
ATOM 2271 C CA . TYR A 1 295 ? 16.755 -8.311 -30.757 1.00 59.62 295 TYR A CA 1
ATOM 2272 C C . TYR A 1 295 ? 16.383 -9.672 -31.362 1.00 59.62 295 TYR A C 1
ATOM 2274 O O . TYR A 1 295 ? 17.102 -10.658 -31.218 1.00 59.62 295 TYR A O 1
ATOM 2282 N N . THR A 1 296 ? 15.287 -9.709 -32.113 1.00 65.19 296 THR A N 1
ATOM 2283 C CA . THR A 1 296 ? 14.909 -10.824 -32.986 1.00 65.19 296 THR A CA 1
ATOM 2284 C C . THR A 1 296 ? 15.123 -10.400 -34.431 1.00 65.19 296 THR A C 1
ATOM 2286 O O . THR A 1 296 ? 14.644 -9.352 -34.863 1.00 65.19 296 THR A O 1
ATOM 2289 N N . SER A 1 297 ? 15.867 -11.199 -35.193 1.00 75.12 297 SER A N 1
ATOM 2290 C CA . SER A 1 297 ? 16.024 -10.975 -36.627 1.00 75.12 297 SER A CA 1
ATOM 2291 C C . SER A 1 297 ? 14.738 -11.335 -37.373 1.00 75.12 297 SER A C 1
ATOM 2293 O O . SER A 1 297 ? 14.077 -12.329 -37.070 1.00 75.12 297 SER A O 1
ATOM 2295 N N . ASP A 1 298 ? 14.399 -10.547 -38.387 1.00 76.75 298 ASP A N 1
ATOM 2296 C CA . ASP A 1 298 ? 13.311 -10.836 -39.328 1.00 76.75 298 ASP A CA 1
ATOM 2297 C C . ASP A 1 298 ? 13.543 -12.126 -40.138 1.00 76.75 298 ASP A C 1
ATOM 2299 O O . ASP A 1 298 ? 12.594 -12.758 -40.602 1.00 76.75 298 ASP A O 1
ATOM 2303 N N . LYS A 1 299 ? 14.806 -12.548 -40.265 1.00 83.56 299 LYS A N 1
ATOM 2304 C CA . LYS A 1 299 ? 15.230 -13.786 -40.923 1.00 83.56 299 LYS A CA 1
ATOM 2305 C C . LYS A 1 299 ? 16.079 -14.645 -39.995 1.00 83.56 299 LYS A C 1
ATOM 2307 O O . LYS A 1 299 ? 16.991 -14.154 -39.334 1.00 83.56 299 LYS A O 1
ATOM 2312 N N . LYS A 1 300 ? 15.826 -15.956 -39.990 1.00 79.75 300 LYS A N 1
ATOM 2313 C CA . LYS A 1 300 ? 16.653 -16.937 -39.261 1.00 79.75 300 LYS A CA 1
ATOM 2314 C C . LYS A 1 300 ? 17.919 -17.324 -40.026 1.00 79.75 300 LYS A C 1
ATOM 2316 O O . LYS A 1 300 ? 18.933 -17.627 -39.411 1.00 79.75 300 LYS A O 1
ATOM 2321 N N . THR A 1 301 ? 17.857 -17.304 -41.355 1.00 89.19 301 THR A N 1
ATOM 2322 C CA . THR A 1 301 ? 18.978 -17.636 -42.240 1.00 89.19 301 THR A CA 1
ATOM 2323 C C . THR A 1 301 ? 19.036 -16.663 -43.413 1.00 89.19 301 THR A C 1
ATOM 2325 O O . THR A 1 301 ? 18.026 -16.043 -43.749 1.00 89.19 301 THR A O 1
ATOM 2328 N N . VAL A 1 302 ? 20.206 -16.542 -44.035 1.00 87.94 302 VAL A N 1
ATOM 2329 C CA . VAL A 1 302 ? 20.402 -15.843 -45.313 1.00 87.94 302 VAL A CA 1
ATOM 2330 C C . VAL A 1 302 ? 21.032 -16.777 -46.335 1.00 87.94 302 VAL A C 1
ATOM 2332 O O . VAL A 1 302 ? 21.828 -17.654 -45.985 1.00 87.94 302 VAL A O 1
ATOM 2335 N N . THR A 1 303 ? 20.710 -16.577 -47.611 1.00 92.56 303 THR A N 1
ATOM 2336 C CA . THR A 1 303 ? 21.345 -17.313 -48.706 1.00 92.56 303 THR A CA 1
ATOM 2337 C C . THR A 1 303 ? 22.642 -16.627 -49.119 1.00 92.56 303 THR A C 1
ATOM 2339 O O . THR A 1 303 ? 22.670 -15.433 -49.425 1.00 92.56 303 THR A O 1
ATOM 2342 N N . VAL A 1 304 ? 23.725 -17.393 -49.171 1.00 91.94 304 VAL A N 1
ATOM 2343 C CA . VAL A 1 304 ? 25.070 -16.926 -49.510 1.00 91.94 304 VAL A CA 1
ATOM 2344 C C . VAL A 1 304 ? 25.569 -17.673 -50.740 1.00 91.94 304 VAL A C 1
ATOM 2346 O O . VAL A 1 304 ? 25.502 -18.901 -50.790 1.00 91.94 304 VAL A O 1
ATOM 2349 N N . LEU A 1 305 ? 26.078 -16.939 -51.728 1.00 88.25 305 LEU A N 1
ATOM 2350 C CA . LEU A 1 305 ? 26.759 -17.491 -52.895 1.00 88.25 305 LEU A CA 1
ATOM 2351 C C . LEU A 1 305 ? 28.262 -17.565 -52.621 1.00 88.25 305 LEU A C 1
ATOM 2353 O O . LEU A 1 305 ? 28.895 -16.555 -52.313 1.00 88.25 305 LEU A O 1
ATOM 2357 N N . ILE A 1 306 ? 28.835 -18.755 -52.770 1.00 89.81 306 ILE A N 1
ATOM 2358 C CA . ILE A 1 306 ? 30.280 -18.974 -52.698 1.00 89.81 306 ILE A CA 1
ATOM 2359 C C . ILE A 1 306 ? 30.844 -18.829 -54.109 1.00 89.81 306 ILE A C 1
ATOM 2361 O O . ILE A 1 306 ? 30.618 -19.671 -54.974 1.00 89.81 306 ILE A O 1
ATOM 2365 N N . ASN A 1 307 ? 31.574 -17.751 -54.367 1.00 83.56 307 ASN A N 1
ATOM 2366 C CA . ASN A 1 307 ? 32.078 -17.425 -55.695 1.00 83.56 307 ASN A CA 1
ATOM 2367 C C . ASN A 1 307 ? 33.336 -18.239 -56.026 1.00 83.56 307 ASN A C 1
ATOM 2369 O O . ASN A 1 307 ? 34.189 -18.490 -55.173 1.00 83.56 307 ASN A O 1
ATOM 2373 N N . ALA A 1 308 ? 33.507 -18.596 -57.300 1.00 82.94 308 ALA A N 1
ATOM 2374 C CA . ALA A 1 308 ? 34.686 -19.331 -57.769 1.00 82.94 308 ALA A CA 1
ATOM 2375 C C . ALA A 1 308 ? 36.024 -18.595 -57.536 1.00 82.94 308 ALA A C 1
ATOM 2377 O O . ALA A 1 308 ? 37.075 -19.234 -57.477 1.00 82.94 308 ALA A O 1
ATOM 2378 N N . ASN A 1 309 ? 35.990 -17.269 -57.365 1.00 83.00 309 ASN A N 1
ATOM 2379 C CA . ASN A 1 309 ? 37.152 -16.429 -57.055 1.00 83.00 309 ASN A CA 1
ATOM 2380 C C . ASN A 1 309 ? 37.577 -16.473 -55.570 1.00 83.00 309 ASN A C 1
ATOM 2382 O O . ASN A 1 309 ? 38.510 -15.771 -55.186 1.00 83.00 309 ASN A O 1
ATOM 2386 N N . GLY A 1 310 ? 36.912 -17.280 -54.738 1.00 82.56 310 GLY A N 1
ATOM 2387 C CA . GLY A 1 310 ? 37.250 -17.446 -53.326 1.00 82.56 310 GLY A CA 1
ATOM 2388 C C . GLY A 1 310 ? 36.537 -16.487 -52.372 1.00 82.56 310 GLY A C 1
ATOM 2389 O O . GLY A 1 310 ? 36.849 -16.501 -51.184 1.00 82.56 310 GLY A O 1
ATOM 2390 N N . THR A 1 311 ? 35.595 -15.667 -52.848 1.00 84.81 311 THR A N 1
ATOM 2391 C CA . THR A 1 311 ? 34.780 -14.787 -51.992 1.00 84.81 311 THR A CA 1
ATOM 2392 C C . THR A 1 311 ? 33.399 -15.380 -51.720 1.00 84.81 311 THR A C 1
ATOM 2394 O O . THR A 1 311 ? 32.959 -16.309 -52.395 1.00 84.81 311 THR A O 1
ATOM 2397 N N . ALA A 1 312 ? 32.684 -14.822 -50.744 1.00 89.50 312 ALA A N 1
ATOM 2398 C CA . ALA A 1 312 ? 31.281 -15.129 -50.504 1.00 89.50 312 ALA A CA 1
ATOM 2399 C C . ALA A 1 312 ? 30.458 -13.840 -50.491 1.00 89.50 312 ALA A C 1
ATOM 2401 O O . ALA A 1 312 ? 30.875 -12.843 -49.902 1.00 89.50 312 ALA A O 1
ATOM 2402 N N . THR A 1 313 ? 29.305 -13.857 -51.153 1.00 85.62 313 THR A N 1
ATOM 2403 C CA . THR A 1 313 ? 28.430 -12.688 -51.288 1.00 85.62 313 THR A CA 1
ATOM 2404 C C . THR A 1 313 ? 26.982 -13.050 -50.989 1.00 85.62 313 THR A C 1
ATOM 2406 O O . THR A 1 313 ? 26.540 -14.179 -51.199 1.00 85.62 313 THR A O 1
ATOM 2409 N N . THR A 1 314 ? 26.225 -12.074 -50.504 1.00 89.69 314 THR A N 1
ATOM 2410 C CA . THR A 1 314 ? 24.770 -12.152 -50.394 1.00 89.69 314 THR A CA 1
ATOM 2411 C C . THR A 1 314 ? 24.176 -10.816 -50.819 1.00 89.69 314 THR A C 1
ATOM 2413 O O . THR A 1 314 ? 24.799 -9.772 -50.633 1.00 89.69 314 THR A O 1
ATOM 2416 N N . SER A 1 315 ? 22.999 -10.853 -51.435 1.00 85.56 315 SER A N 1
ATOM 2417 C CA . SER A 1 315 ? 22.184 -9.664 -51.702 1.00 85.56 315 SER A CA 1
ATOM 2418 C C . SER A 1 315 ? 21.105 -9.464 -50.636 1.00 85.56 315 SER A C 1
ATOM 2420 O O . SER A 1 315 ? 20.310 -8.533 -50.733 1.00 85.56 315 SER A O 1
ATOM 2422 N N . GLU A 1 316 ? 21.020 -10.367 -49.658 1.00 85.94 316 GLU A N 1
ATOM 2423 C CA . GLU A 1 316 ? 20.035 -10.297 -48.591 1.00 85.94 316 GLU A CA 1
ATOM 2424 C C . GLU A 1 316 ? 20.523 -9.403 -47.451 1.00 85.94 316 GLU A C 1
ATOM 2426 O O . GLU A 1 316 ? 21.648 -9.532 -46.973 1.00 85.94 316 GLU A O 1
ATOM 2431 N N . SER A 1 317 ? 19.637 -8.534 -46.976 1.00 82.94 317 SER A N 1
ATOM 2432 C CA . SER A 1 317 ? 19.794 -7.826 -45.710 1.00 82.94 317 SER A CA 1
ATOM 2433 C C . SER A 1 317 ? 18.944 -8.472 -44.615 1.00 82.94 317 SER A C 1
ATOM 2435 O O . SER A 1 317 ? 17.994 -9.216 -44.900 1.00 82.94 317 SER A O 1
ATOM 2437 N N . VAL A 1 318 ? 19.317 -8.187 -43.366 1.00 82.25 318 VAL A N 1
ATOM 2438 C CA . VAL A 1 318 ? 18.625 -8.627 -42.148 1.00 82.25 318 VAL A CA 1
ATOM 2439 C C . VAL A 1 318 ? 18.214 -7.404 -41.341 1.00 82.25 318 VAL A C 1
ATOM 2441 O O . VAL A 1 318 ? 19.017 -6.497 -41.119 1.00 82.25 318 VAL A O 1
ATOM 2444 N N . LYS A 1 319 ? 16.977 -7.390 -40.853 1.00 70.50 319 LYS A N 1
ATOM 2445 C CA . LYS A 1 319 ? 16.498 -6.392 -39.901 1.00 70.50 319 LYS A CA 1
ATOM 2446 C C . LYS A 1 319 ? 16.382 -7.020 -38.517 1.00 70.50 319 LYS A C 1
ATOM 2448 O O . LYS A 1 319 ? 15.546 -7.885 -38.279 1.00 70.50 319 LYS A O 1
ATOM 2453 N N . TYR A 1 320 ? 17.185 -6.535 -37.581 1.00 62.31 320 TYR A N 1
ATOM 2454 C CA . TYR A 1 320 ? 17.012 -6.800 -36.161 1.00 62.31 320 TYR A CA 1
ATOM 2455 C C . TYR A 1 320 ? 15.899 -5.916 -35.606 1.00 62.31 320 TYR A C 1
ATOM 2457 O O . TYR A 1 320 ? 15.979 -4.682 -35.612 1.00 62.31 320 TYR A O 1
ATOM 2465 N N . ILE A 1 321 ? 14.845 -6.567 -35.130 1.00 57.19 321 ILE A N 1
ATOM 2466 C CA . ILE A 1 321 ? 13.709 -5.965 -34.444 1.00 57.19 321 ILE A CA 1
ATOM 2467 C C . ILE A 1 321 ? 14.021 -6.026 -32.953 1.00 57.19 321 ILE A C 1
ATOM 2469 O O . ILE A 1 321 ? 14.286 -7.101 -32.426 1.00 57.19 321 ILE A O 1
ATOM 2473 N N . LYS A 1 322 ? 14.030 -4.877 -32.270 1.00 54.19 322 LYS A N 1
ATOM 2474 C CA . LYS A 1 322 ? 14.256 -4.845 -30.821 1.00 54.19 322 LYS A CA 1
ATOM 2475 C C . LYS A 1 322 ? 13.156 -5.649 -30.139 1.00 54.19 322 LYS A C 1
ATOM 2477 O O . LYS A 1 322 ? 11.978 -5.371 -30.349 1.00 54.19 322 LYS A O 1
ATOM 2482 N N . ASN A 1 323 ? 13.547 -6.607 -29.313 1.00 48.66 323 ASN A N 1
ATOM 2483 C CA . ASN A 1 323 ? 12.616 -7.376 -28.511 1.00 48.66 323 ASN A CA 1
ATOM 2484 C C . ASN A 1 323 ? 12.085 -6.457 -27.422 1.00 48.66 323 ASN A C 1
ATOM 2486 O O . ASN A 1 323 ? 12.757 -6.158 -26.436 1.00 48.66 323 ASN A O 1
ATOM 2490 N N . THR A 1 324 ? 10.887 -5.935 -27.642 1.00 45.16 324 THR A N 1
ATOM 2491 C CA . THR A 1 324 ? 10.169 -5.167 -26.638 1.00 45.16 324 THR A CA 1
ATOM 2492 C C . THR A 1 324 ? 9.314 -6.141 -25.854 1.00 45.16 324 THR A C 1
ATOM 2494 O O . THR A 1 324 ? 8.222 -6.502 -26.289 1.00 45.16 324 THR A O 1
ATOM 2497 N N . THR A 1 325 ? 9.796 -6.576 -24.692 1.00 58.75 325 THR A N 1
ATOM 2498 C CA . THR A 1 325 ? 8.861 -7.031 -23.668 1.00 58.75 325 THR A CA 1
ATOM 2499 C C . THR A 1 325 ? 8.116 -5.800 -23.199 1.00 58.75 325 THR A C 1
ATOM 2501 O O . THR A 1 325 ? 8.722 -4.887 -22.634 1.00 58.75 325 THR A O 1
ATOM 2504 N N . GLU A 1 326 ? 6.825 -5.732 -23.495 1.00 66.88 326 GLU A N 1
ATOM 2505 C CA . GLU A 1 326 ? 6.011 -4.623 -23.033 1.00 66.88 326 GLU A CA 1
ATOM 2506 C C . GLU A 1 326 ? 5.943 -4.691 -21.507 1.00 66.88 326 GLU A C 1
ATOM 2508 O O . GLU A 1 326 ? 5.329 -5.578 -20.911 1.00 66.88 326 GLU A O 1
ATOM 2513 N N . VAL A 1 327 ? 6.661 -3.775 -20.866 1.00 73.81 327 VAL A N 1
ATOM 2514 C CA . VAL A 1 327 ? 6.513 -3.530 -19.443 1.00 73.81 327 VAL A CA 1
ATOM 2515 C C . VAL A 1 327 ? 5.211 -2.762 -19.277 1.00 73.81 327 VAL A C 1
ATOM 2517 O O . VAL A 1 327 ? 5.135 -1.572 -19.579 1.00 73.81 327 VAL A O 1
ATOM 2520 N N . VAL A 1 328 ? 4.189 -3.455 -18.796 1.00 77.25 328 VAL A N 1
ATOM 2521 C CA . VAL A 1 328 ? 2.856 -2.897 -18.595 1.00 77.25 328 VAL A CA 1
ATOM 2522 C C . VAL A 1 328 ? 2.806 -2.251 -17.220 1.00 77.25 328 VAL A C 1
ATOM 2524 O O . VAL A 1 328 ? 3.131 -2.884 -16.212 1.00 77.25 328 VAL A O 1
ATOM 2527 N N . ARG A 1 329 ? 2.375 -0.991 -17.156 1.00 65.88 329 ARG A N 1
ATOM 2528 C CA . ARG A 1 329 ? 2.052 -0.350 -15.880 1.00 65.88 329 ARG A CA 1
ATOM 2529 C C . ARG A 1 329 ? 0.788 -0.974 -15.314 1.00 65.88 329 ARG A C 1
ATOM 2531 O O . ARG A 1 329 ? -0.253 -1.001 -15.966 1.00 65.88 329 ARG A O 1
ATOM 2538 N N . LYS A 1 330 ? 0.895 -1.501 -14.102 1.00 71.38 330 LYS A N 1
ATOM 2539 C CA . LYS A 1 330 ? -0.226 -2.093 -13.383 1.00 71.38 330 LYS A CA 1
ATOM 2540 C C . LYS A 1 330 ? 0.059 -2.002 -11.898 1.00 71.38 330 LYS A C 1
ATOM 2542 O O . LYS A 1 330 ? 0.845 -2.780 -11.368 1.00 71.38 330 LYS A O 1
ATOM 2547 N N . ASN A 1 331 ? -0.615 -1.062 -11.253 1.00 72.44 331 ASN A N 1
ATOM 2548 C CA . ASN A 1 331 ? -0.540 -0.897 -9.813 1.00 72.44 331 ASN A CA 1
ATOM 2549 C C . ASN A 1 331 ? -1.276 -2.054 -9.144 1.00 72.44 331 ASN A C 1
ATOM 2551 O O . ASN A 1 331 ? -2.473 -2.246 -9.360 1.00 72.44 331 ASN A O 1
ATOM 2555 N N . THR A 1 332 ? -0.566 -2.837 -8.344 1.00 77.69 332 THR A N 1
ATOM 2556 C CA . THR A 1 332 ? -1.159 -3.923 -7.575 1.00 77.69 332 THR A CA 1
ATOM 2557 C C . THR A 1 332 ? -0.410 -4.093 -6.261 1.00 77.69 332 THR A C 1
ATOM 2559 O O . THR A 1 332 ? 0.818 -4.016 -6.205 1.00 77.69 332 THR A O 1
ATOM 2562 N N . LEU A 1 333 ? -1.155 -4.343 -5.189 1.00 86.25 333 LEU A N 1
ATOM 2563 C CA . LEU A 1 333 ? -0.568 -4.787 -3.932 1.00 86.25 333 LEU A CA 1
ATOM 2564 C C . LEU A 1 333 ? -0.310 -6.285 -4.027 1.00 86.25 333 LEU A C 1
ATOM 2566 O O . LEU A 1 333 ? -1.166 -7.035 -4.510 1.00 86.25 333 LEU A O 1
ATOM 2570 N N . ILE A 1 334 ? 0.872 -6.707 -3.591 1.00 92.44 334 ILE A N 1
ATOM 2571 C CA . ILE A 1 334 ? 1.284 -8.106 -3.588 1.00 92.44 334 ILE A CA 1
ATOM 2572 C C . ILE A 1 334 ? 1.866 -8.504 -2.246 1.00 92.44 334 ILE A C 1
ATOM 2574 O O . ILE A 1 334 ? 2.406 -7.680 -1.513 1.00 92.44 334 ILE A O 1
ATOM 2578 N N . THR A 1 335 ? 1.803 -9.793 -1.957 1.00 91.12 335 THR A N 1
ATOM 2579 C CA . THR A 1 335 ? 2.450 -10.392 -0.793 1.00 91.12 335 THR A CA 1
ATOM 2580 C C . THR A 1 335 ? 3.220 -11.621 -1.235 1.00 91.12 335 THR A C 1
ATOM 2582 O O . THR A 1 335 ? 2.707 -12.419 -2.022 1.00 91.12 335 THR A O 1
ATOM 2585 N N . THR A 1 336 ? 4.441 -11.801 -0.732 1.00 85.00 336 THR A N 1
ATOM 2586 C CA . THR A 1 336 ? 5.180 -13.056 -0.927 1.00 85.00 336 THR A CA 1
ATOM 2587 C C . THR A 1 336 ? 4.469 -14.198 -0.211 1.00 85.00 336 THR A C 1
ATOM 2589 O O . THR A 1 336 ? 4.049 -14.060 0.938 1.00 85.00 336 THR A O 1
ATOM 2592 N N . PHE A 1 337 ? 4.317 -15.344 -0.872 1.00 77.31 337 PHE A N 1
ATOM 2593 C CA . PHE A 1 337 ? 3.691 -16.501 -0.235 1.00 77.31 337 PHE A CA 1
ATOM 2594 C C . PHE A 1 337 ? 4.462 -16.923 1.024 1.00 77.31 337 PHE A C 1
ATOM 2596 O O . PHE A 1 337 ? 5.691 -16.833 1.096 1.00 77.31 337 PHE A O 1
ATOM 2603 N N . ASN A 1 338 ? 3.732 -17.394 2.032 1.00 83.75 338 ASN A N 1
ATOM 2604 C CA . ASN A 1 338 ? 4.308 -17.785 3.317 1.00 83.75 338 ASN A CA 1
ATOM 2605 C C . ASN A 1 338 ? 5.114 -19.096 3.246 1.00 83.75 338 ASN A C 1
ATOM 2607 O O . ASN A 1 338 ? 5.972 -19.323 4.090 1.00 83.75 338 ASN A O 1
ATOM 2611 N N . ASP A 1 339 ? 4.852 -19.949 2.255 1.00 79.75 339 ASP A N 1
ATOM 2612 C CA . ASP A 1 339 ? 5.460 -21.275 2.080 1.00 79.75 339 ASP A CA 1
ATOM 2613 C C . ASP A 1 339 ? 6.695 -21.280 1.157 1.00 79.75 339 ASP A C 1
ATOM 2615 O O . ASP A 1 339 ? 7.344 -22.313 0.999 1.00 79.75 339 ASP A O 1
ATOM 2619 N N . LYS A 1 340 ? 7.046 -20.140 0.544 1.00 67.19 340 LYS A N 1
ATOM 2620 C CA . LYS A 1 340 ? 8.180 -20.029 -0.396 1.00 67.19 340 LYS A CA 1
ATOM 2621 C C . LYS A 1 340 ? 9.517 -19.708 0.270 1.00 67.19 340 LYS A C 1
ATOM 2623 O O . LYS A 1 340 ? 10.544 -19.748 -0.404 1.00 67.19 340 LYS A O 1
ATOM 2628 N N . GLY A 1 341 ? 9.521 -19.386 1.565 1.00 71.81 341 GLY A N 1
ATOM 2629 C CA . GLY A 1 341 ? 10.705 -18.858 2.242 1.00 71.81 341 GLY A CA 1
ATOM 2630 C C . GLY A 1 341 ? 11.192 -17.554 1.599 1.00 71.81 341 GLY A C 1
ATOM 2631 O O . GLY A 1 341 ? 10.398 -16.770 1.077 1.00 71.81 341 GLY A O 1
ATOM 2632 N N . ASN A 1 342 ? 12.503 -17.309 1.630 1.00 66.25 342 ASN A N 1
ATOM 2633 C CA . ASN A 1 342 ? 13.070 -16.120 0.999 1.00 66.25 342 ASN A CA 1
ATOM 2634 C C . ASN A 1 342 ? 12.973 -16.219 -0.531 1.00 66.25 342 ASN A C 1
ATOM 2636 O O . ASN A 1 342 ? 13.468 -17.165 -1.145 1.00 66.25 342 ASN A O 1
ATOM 2640 N N . VAL A 1 343 ? 12.377 -15.206 -1.151 1.00 66.56 343 VAL A N 1
ATOM 2641 C CA . VAL A 1 343 ? 12.115 -15.141 -2.584 1.00 66.56 343 VAL A CA 1
ATOM 2642 C C . VAL A 1 343 ? 13.202 -14.350 -3.299 1.00 66.56 343 VAL A C 1
ATOM 2644 O O . VAL A 1 343 ? 13.557 -13.246 -2.900 1.00 66.56 343 VAL A O 1
ATOM 2647 N N . ILE A 1 344 ? 13.704 -14.912 -4.393 1.00 67.94 344 ILE A N 1
ATOM 2648 C CA . ILE A 1 344 ? 14.729 -14.309 -5.247 1.00 67.94 344 ILE A CA 1
ATOM 2649 C C . ILE A 1 344 ? 14.138 -13.173 -6.089 1.00 67.94 344 ILE A C 1
ATOM 2651 O O . ILE A 1 344 ? 13.052 -13.326 -6.659 1.00 67.94 344 ILE A O 1
ATOM 2655 N N . LEU A 1 345 ? 14.893 -12.081 -6.215 1.00 72.94 345 LEU A N 1
ATOM 2656 C CA . LEU A 1 345 ? 14.619 -10.993 -7.152 1.00 72.94 345 LEU A CA 1
ATOM 2657 C C . LEU A 1 345 ? 15.450 -11.120 -8.432 1.00 72.94 345 LEU A C 1
ATOM 2659 O O . LEU A 1 345 ? 16.472 -11.809 -8.478 1.00 72.94 345 LEU A O 1
ATOM 2663 N N . TYR A 1 346 ? 15.006 -10.430 -9.475 1.00 75.62 346 TYR A N 1
ATOM 2664 C CA . TYR A 1 346 ? 15.640 -10.405 -10.785 1.00 75.62 346 TYR A CA 1
ATOM 2665 C C . TYR A 1 346 ? 15.809 -8.970 -11.277 1.00 75.62 346 TYR A C 1
ATOM 2667 O O . TYR A 1 346 ? 14.923 -8.146 -11.071 1.00 75.62 346 TYR A O 1
ATOM 2675 N N . ASN A 1 347 ? 16.905 -8.697 -11.976 1.00 79.25 347 ASN A N 1
ATOM 2676 C CA . ASN A 1 347 ? 17.121 -7.448 -12.697 1.00 79.25 347 ASN A CA 1
ATOM 2677 C C . ASN A 1 347 ? 16.744 -7.634 -14.164 1.00 79.25 347 ASN A C 1
ATOM 2679 O O . ASN A 1 347 ? 17.016 -8.695 -14.727 1.00 79.25 347 ASN A O 1
ATOM 2683 N N . LEU A 1 348 ? 16.134 -6.620 -14.778 1.00 75.94 348 LEU A N 1
ATOM 2684 C CA . LEU A 1 348 ? 15.700 -6.674 -16.173 1.00 75.94 348 LEU A CA 1
ATOM 2685 C C . LEU A 1 348 ? 16.562 -5.758 -17.040 1.00 75.94 348 LEU A C 1
ATOM 2687 O O . LEU A 1 348 ? 16.568 -4.544 -16.851 1.00 75.94 348 LEU A O 1
ATOM 2691 N N . ASP A 1 349 ? 17.230 -6.338 -18.033 1.00 70.81 349 ASP A N 1
ATOM 2692 C CA . ASP A 1 349 ? 17.928 -5.602 -19.087 1.00 70.81 349 ASP A CA 1
ATOM 2693 C C . ASP A 1 349 ? 17.341 -5.981 -20.454 1.00 70.81 349 ASP A C 1
ATOM 2695 O O . ASP A 1 349 ? 17.548 -7.086 -20.966 1.00 70.81 349 ASP A O 1
ATOM 2699 N N . GLY A 1 350 ? 16.505 -5.098 -21.008 1.00 67.31 350 GLY A N 1
ATOM 2700 C CA . GLY A 1 350 ? 15.703 -5.380 -22.200 1.00 67.31 350 GLY A CA 1
ATOM 2701 C C . GLY A 1 350 ? 14.708 -6.523 -21.969 1.00 67.31 350 GLY A C 1
ATOM 2702 O O . GLY A 1 350 ? 13.637 -6.317 -21.398 1.00 67.31 350 GLY A O 1
ATOM 2703 N N . THR A 1 351 ? 15.059 -7.727 -22.425 1.00 63.62 351 THR A N 1
ATOM 2704 C CA . THR A 1 351 ? 14.282 -8.966 -22.223 1.00 63.62 351 THR A CA 1
ATOM 2705 C C . THR A 1 351 ? 14.992 -9.981 -21.327 1.00 63.62 351 THR A C 1
ATOM 2707 O O . THR A 1 351 ? 14.467 -11.064 -21.082 1.00 63.62 351 THR A O 1
ATOM 2710 N N . LYS A 1 352 ? 16.208 -9.674 -20.866 1.00 66.44 352 LYS A N 1
ATOM 2711 C CA . LYS A 1 352 ? 17.056 -10.595 -20.112 1.00 66.44 352 LYS A CA 1
ATOM 2712 C C . LYS A 1 352 ? 16.857 -10.383 -18.619 1.00 66.44 352 LYS A C 1
ATOM 2714 O O . LYS A 1 352 ? 17.047 -9.276 -18.120 1.00 66.44 352 LYS A O 1
ATOM 2719 N N . LEU A 1 353 ? 16.526 -11.460 -17.908 1.00 70.94 353 LEU A N 1
ATOM 2720 C CA . LEU A 1 353 ? 16.485 -11.471 -16.449 1.00 70.94 353 LEU A CA 1
ATOM 2721 C C . LEU A 1 353 ? 17.784 -12.040 -15.885 1.00 70.94 353 LEU A C 1
ATOM 2723 O O . LEU A 1 353 ? 18.172 -13.164 -16.203 1.00 70.94 353 LEU A O 1
ATOM 2727 N N . THR A 1 354 ? 18.433 -11.284 -15.007 1.00 67.44 354 THR A N 1
ATOM 2728 C CA . THR A 1 354 ? 19.574 -11.755 -14.216 1.00 67.44 354 THR A CA 1
ATOM 2729 C C . THR A 1 354 ? 19.180 -11.841 -12.753 1.00 67.44 354 THR A C 1
ATOM 2731 O O . THR A 1 354 ? 18.383 -11.047 -12.263 1.00 67.44 354 THR A O 1
ATOM 2734 N N . ARG A 1 355 ? 19.687 -12.846 -12.042 1.00 61.75 355 ARG A N 1
ATOM 2735 C CA . ARG A 1 355 ? 19.402 -13.008 -10.615 1.00 61.75 355 ARG A CA 1
ATOM 2736 C C . ARG A 1 355 ? 20.014 -11.843 -9.827 1.00 61.75 355 ARG A C 1
ATOM 2738 O O . ARG A 1 355 ? 21.171 -11.511 -10.052 1.00 61.75 355 ARG A O 1
ATOM 2745 N N . SER A 1 356 ? 19.237 -11.254 -8.922 1.00 69.62 356 SER A N 1
ATOM 2746 C CA . SER A 1 356 ? 19.717 -10.268 -7.949 1.00 69.62 356 SER A CA 1
ATOM 2747 C C . SER A 1 356 ? 20.318 -10.973 -6.730 1.00 69.62 356 SER A C 1
ATOM 2749 O O . SER A 1 356 ? 19.904 -12.082 -6.370 1.00 69.62 356 SER A O 1
ATOM 2751 N N . ASP A 1 357 ? 21.260 -10.302 -6.068 1.00 64.75 357 ASP A N 1
ATOM 2752 C CA . ASP A 1 357 ? 21.814 -10.721 -4.775 1.00 64.75 357 ASP A CA 1
ATOM 2753 C C . ASP A 1 357 ? 20.845 -10.438 -3.614 1.00 64.75 357 ASP A C 1
ATOM 2755 O O . ASP A 1 357 ? 21.049 -10.898 -2.490 1.00 64.75 357 ASP A O 1
ATOM 2759 N N . ARG A 1 358 ? 19.765 -9.689 -3.879 1.00 65.69 358 ARG A N 1
ATOM 2760 C CA . ARG A 1 358 ? 18.716 -9.383 -2.905 1.00 65.69 358 ARG A CA 1
ATOM 2761 C C . ARG A 1 358 ? 17.582 -10.399 -2.960 1.00 65.69 358 ARG A C 1
ATOM 2763 O O . ARG A 1 358 ? 17.209 -10.925 -4.011 1.00 65.69 358 ARG A O 1
ATOM 2770 N N . MET A 1 359 ? 17.007 -10.646 -1.789 1.00 66.25 359 MET A N 1
ATOM 2771 C CA . MET A 1 359 ? 15.868 -11.534 -1.599 1.00 66.25 359 MET A CA 1
ATOM 2772 C C . MET A 1 359 ? 14.828 -10.855 -0.715 1.00 66.25 359 MET A C 1
ATOM 2774 O O . MET A 1 359 ? 15.171 -10.053 0.154 1.00 66.25 359 MET A O 1
ATOM 2778 N N . LEU A 1 360 ? 13.564 -11.212 -0.910 1.00 67.06 360 LEU A N 1
ATOM 2779 C CA . LEU A 1 360 ? 12.462 -10.774 -0.062 1.00 67.06 360 LEU A CA 1
ATOM 2780 C C . LEU A 1 360 ? 12.080 -11.884 0.905 1.00 67.06 360 LEU A C 1
ATOM 2782 O O . LEU A 1 360 ? 12.005 -13.045 0.513 1.00 67.06 360 LEU A O 1
ATOM 2786 N N . ALA A 1 361 ? 11.812 -11.543 2.162 1.00 72.38 361 ALA A N 1
ATOM 2787 C CA . ALA A 1 361 ? 11.301 -12.518 3.119 1.00 72.38 361 ALA A CA 1
ATOM 2788 C C . ALA A 1 361 ? 9.892 -12.993 2.719 1.00 72.38 361 ALA A C 1
ATOM 2790 O O . ALA A 1 361 ? 9.119 -12.249 2.105 1.00 72.38 361 ALA A O 1
ATOM 2791 N N . SER A 1 362 ? 9.541 -14.226 3.081 1.00 79.25 362 SER A N 1
ATOM 2792 C CA . SER A 1 362 ? 8.177 -14.753 2.936 1.00 79.25 362 SER A CA 1
ATOM 2793 C C . SER A 1 362 ? 7.167 -13.930 3.740 1.00 79.25 362 SER A C 1
ATOM 2795 O O . SER A 1 362 ? 7.504 -13.427 4.812 1.00 79.25 362 SER A O 1
ATOM 2797 N N . ASN A 1 363 ? 5.916 -13.871 3.277 1.00 81.44 363 ASN A N 1
ATOM 2798 C CA . ASN A 1 363 ? 4.817 -13.155 3.927 1.00 81.44 363 ASN A CA 1
ATOM 2799 C C . ASN A 1 363 ? 5.099 -11.659 4.173 1.00 81.44 363 ASN A C 1
ATOM 2801 O O . ASN A 1 363 ? 4.747 -11.119 5.221 1.00 81.44 363 ASN A O 1
ATOM 2805 N N . THR A 1 364 ? 5.746 -10.993 3.215 1.00 80.62 364 THR A N 1
ATOM 2806 C CA . THR A 1 364 ? 5.973 -9.541 3.239 1.00 80.62 364 THR A CA 1
ATOM 2807 C C . THR A 1 364 ? 5.176 -8.851 2.141 1.00 80.62 364 THR A C 1
ATOM 2809 O O . THR A 1 364 ? 5.018 -9.394 1.046 1.00 80.62 364 THR A O 1
ATOM 2812 N N . ASP A 1 365 ? 4.653 -7.670 2.460 1.00 87.75 365 ASP A N 1
ATOM 2813 C CA . ASP A 1 365 ? 3.792 -6.883 1.580 1.00 87.75 365 ASP A CA 1
ATOM 2814 C C . ASP A 1 365 ? 4.619 -5.916 0.735 1.00 87.75 365 ASP A C 1
ATOM 2816 O O . ASP A 1 365 ? 5.524 -5.253 1.239 1.00 87.75 365 ASP A O 1
ATOM 2820 N N . TRP A 1 366 ? 4.286 -5.826 -0.550 1.00 89.44 366 TRP A N 1
ATOM 2821 C CA . TRP A 1 366 ? 4.970 -4.986 -1.524 1.00 89.44 366 TRP A CA 1
ATOM 2822 C C . TRP A 1 366 ? 3.963 -4.307 -2.437 1.00 89.44 366 TRP A C 1
ATOM 2824 O O . TRP A 1 366 ? 2.893 -4.838 -2.742 1.00 89.44 366 TRP A O 1
ATOM 2834 N N . PHE A 1 367 ? 4.342 -3.132 -2.913 1.00 78.81 367 PHE A N 1
ATOM 2835 C CA . PHE A 1 367 ? 3.662 -2.483 -4.015 1.00 78.81 367 PHE A CA 1
ATOM 2836 C C . PHE A 1 367 ? 4.378 -2.839 -5.313 1.00 78.81 367 PHE A C 1
ATOM 2838 O O . PHE A 1 367 ? 5.603 -2.745 -5.392 1.00 78.81 367 PHE A O 1
ATOM 2845 N N . SER A 1 368 ? 3.609 -3.237 -6.323 1.00 83.81 368 SER A N 1
ATOM 2846 C CA . SER A 1 368 ? 4.115 -3.381 -7.676 1.00 83.81 368 SER A CA 1
ATOM 2847 C C . SER A 1 368 ? 3.431 -2.400 -8.600 1.00 83.81 368 SER A C 1
ATOM 2849 O O . SER A 1 368 ? 2.207 -2.329 -8.637 1.00 83.81 368 SER A O 1
ATOM 2851 N N . ASP A 1 369 ? 4.232 -1.640 -9.336 1.00 67.69 369 ASP A N 1
ATOM 2852 C CA . ASP A 1 369 ? 3.752 -0.614 -10.259 1.00 67.69 369 ASP A CA 1
ATOM 2853 C C . ASP A 1 369 ? 3.823 -1.062 -11.726 1.00 67.69 369 ASP A C 1
ATOM 2855 O O . ASP A 1 369 ? 3.251 -0.439 -12.625 1.00 67.69 369 ASP A O 1
ATOM 2859 N N . ARG A 1 370 ? 4.545 -2.155 -11.990 1.00 80.69 370 ARG A N 1
ATOM 2860 C CA . ARG A 1 370 ? 4.788 -2.674 -13.334 1.00 80.69 370 ARG A CA 1
ATOM 2861 C C . ARG A 1 370 ? 4.809 -4.184 -13.339 1.00 80.69 370 ARG A C 1
ATOM 2863 O O . ARG A 1 370 ? 5.330 -4.816 -12.426 1.00 80.69 370 ARG A O 1
ATOM 2870 N N . GLN A 1 371 ? 4.344 -4.743 -14.442 1.00 83.31 371 GLN A N 1
ATOM 2871 C CA . GLN A 1 371 ? 4.461 -6.155 -14.733 1.00 83.31 371 GLN A CA 1
ATOM 2872 C C . GLN A 1 371 ? 5.070 -6.377 -16.115 1.00 83.31 371 GLN A C 1
ATOM 2874 O O . GLN A 1 371 ? 4.929 -5.551 -17.014 1.00 83.31 371 GLN A O 1
ATOM 2879 N N . VAL A 1 372 ? 5.736 -7.506 -16.295 1.00 80.88 372 VAL A N 1
ATOM 2880 C CA . VAL A 1 372 ? 6.281 -7.932 -17.583 1.00 80.88 372 VAL A CA 1
ATOM 2881 C C . VAL A 1 372 ? 6.115 -9.437 -17.714 1.00 80.88 372 VAL A C 1
ATOM 2883 O O . VAL A 1 372 ? 6.208 -10.157 -16.722 1.00 80.88 372 VAL A O 1
ATOM 2886 N N . THR A 1 373 ? 5.843 -9.920 -18.923 1.00 72.56 373 THR A N 1
ATOM 2887 C CA . THR A 1 373 ? 5.779 -11.360 -19.200 1.00 72.56 373 THR A CA 1
ATOM 2888 C C . THR A 1 373 ? 6.951 -11.747 -20.083 1.00 72.56 373 THR A C 1
ATOM 2890 O O . THR A 1 373 ? 7.017 -11.313 -21.228 1.00 72.56 373 THR A O 1
ATOM 2893 N N . ILE A 1 374 ? 7.867 -12.555 -19.553 1.00 64.88 374 ILE A N 1
ATOM 2894 C CA . ILE A 1 374 ? 9.042 -13.064 -20.274 1.00 64.88 374 ILE A CA 1
ATOM 2895 C C . ILE A 1 374 ? 8.883 -14.577 -20.357 1.00 64.88 374 ILE A C 1
ATOM 2897 O O . ILE A 1 374 ? 8.683 -15.225 -19.332 1.00 64.88 374 ILE A O 1
ATOM 2901 N N . ASP A 1 375 ? 8.889 -15.126 -21.571 1.00 67.12 375 ASP A N 1
ATOM 2902 C CA . ASP A 1 375 ? 8.700 -16.561 -21.831 1.00 67.12 375 ASP A CA 1
ATOM 2903 C C . ASP A 1 375 ? 7.435 -17.150 -21.174 1.00 67.12 375 ASP A C 1
ATOM 2905 O O . ASP A 1 375 ? 7.433 -18.253 -20.628 1.00 67.12 375 ASP A O 1
ATOM 2909 N N . GLY A 1 376 ? 6.338 -16.382 -21.180 1.00 53.66 376 GLY A N 1
ATOM 2910 C CA . GLY A 1 376 ? 5.062 -16.775 -20.565 1.00 53.66 376 GLY A CA 1
ATOM 2911 C C . GLY A 1 376 ? 5.036 -16.693 -19.034 1.00 53.66 376 GLY A C 1
ATOM 2912 O O . GLY A 1 376 ? 4.023 -17.017 -18.417 1.00 53.66 376 GLY A O 1
ATOM 2913 N N . ILE A 1 377 ? 6.121 -16.239 -18.404 1.00 64.19 377 ILE A N 1
ATOM 2914 C CA . ILE A 1 377 ? 6.223 -16.077 -16.957 1.00 64.19 377 ILE A CA 1
ATOM 2915 C C . ILE A 1 377 ? 5.994 -14.612 -16.595 1.00 64.19 377 ILE A C 1
ATOM 2917 O O . ILE A 1 377 ? 6.710 -13.724 -17.056 1.00 64.19 377 ILE A O 1
ATOM 2921 N N . LEU A 1 378 ? 5.016 -14.370 -15.724 1.00 76.94 378 LEU A N 1
ATOM 2922 C CA . LEU A 1 378 ? 4.745 -13.053 -15.156 1.00 76.94 378 LEU A CA 1
ATOM 2923 C C . LEU A 1 378 ? 5.826 -12.660 -14.142 1.00 76.94 378 LEU A C 1
ATOM 2925 O O . LEU A 1 378 ? 6.145 -13.433 -13.235 1.00 76.94 378 LEU A O 1
ATOM 2929 N N . TYR A 1 379 ? 6.305 -11.427 -14.244 1.00 84.50 379 TYR A N 1
ATOM 2930 C CA . TYR A 1 379 ? 7.169 -10.766 -13.276 1.00 84.50 379 TYR A CA 1
ATOM 2931 C C . TYR A 1 379 ? 6.580 -9.418 -12.877 1.00 84.50 379 TYR A C 1
ATOM 2933 O O . TYR A 1 379 ? 5.981 -8.730 -13.699 1.00 84.50 379 TYR A O 1
ATOM 2941 N N . LEU A 1 380 ? 6.764 -9.048 -11.615 1.00 84.06 380 LEU A N 1
ATOM 2942 C CA . LEU A 1 380 ? 6.195 -7.859 -10.988 1.00 84.06 380 LEU A CA 1
ATOM 2943 C C . LEU A 1 380 ? 7.331 -7.021 -10.412 1.00 84.06 380 LEU A C 1
ATOM 2945 O O . LEU A 1 380 ? 8.192 -7.547 -9.712 1.00 84.06 380 LEU A O 1
ATOM 2949 N N . ARG A 1 381 ? 7.379 -5.732 -10.727 1.00 90.44 381 ARG A N 1
ATOM 2950 C CA . ARG A 1 381 ? 8.437 -4.848 -10.239 1.00 90.44 381 ARG A CA 1
ATOM 2951 C C . ARG A 1 381 ? 8.174 -4.472 -8.789 1.00 90.44 381 ARG A C 1
ATOM 2953 O O . ARG A 1 381 ? 7.051 -4.104 -8.481 1.00 90.44 381 ARG A O 1
ATOM 2960 N N . VAL A 1 382 ? 9.183 -4.546 -7.929 1.00 80.44 382 VAL A N 1
ATOM 2961 C CA . VAL A 1 382 ? 9.077 -4.238 -6.487 1.00 80.44 382 VAL A CA 1
ATOM 2962 C C . VAL A 1 382 ? 10.042 -3.144 -6.031 1.00 80.44 382 VAL A C 1
ATOM 2964 O O . VAL A 1 382 ? 9.843 -2.549 -4.978 1.00 80.44 382 VAL A O 1
ATOM 2967 N N . ALA A 1 383 ? 11.074 -2.854 -6.826 1.00 74.31 383 ALA A N 1
ATOM 2968 C CA . ALA A 1 383 ? 11.976 -1.724 -6.629 1.00 74.31 383 ALA A CA 1
ATOM 2969 C C . ALA A 1 383 ? 12.606 -1.302 -7.968 1.00 74.31 383 ALA A C 1
ATOM 2971 O O . ALA A 1 383 ? 12.331 -1.889 -9.022 1.00 74.31 383 ALA A O 1
ATOM 2972 N N . THR A 1 384 ? 13.459 -0.273 -7.943 1.00 73.75 384 THR A N 1
ATOM 2973 C CA . THR A 1 384 ? 14.210 0.178 -9.122 1.00 73.75 384 THR A CA 1
ATOM 2974 C C . THR A 1 384 ? 15.002 -0.978 -9.721 1.00 73.75 384 THR A C 1
ATOM 2976 O O . THR A 1 384 ? 15.932 -1.491 -9.109 1.00 73.75 384 THR A O 1
ATOM 2979 N N . ASN A 1 385 ? 14.606 -1.364 -10.933 1.00 72.25 385 ASN A N 1
ATOM 2980 C CA . ASN A 1 385 ? 15.140 -2.499 -11.677 1.00 72.25 385 ASN A CA 1
ATOM 2981 C C . ASN A 1 385 ? 15.073 -3.857 -10.956 1.00 72.25 385 ASN A C 1
ATOM 2983 O O . ASN A 1 385 ? 15.852 -4.741 -11.277 1.00 72.25 385 ASN A O 1
ATOM 2987 N N . GLU A 1 386 ? 14.136 -4.059 -10.029 1.00 76.62 386 GLU A N 1
ATOM 2988 C CA . GLU A 1 386 ? 13.979 -5.352 -9.364 1.00 76.62 386 GLU A CA 1
ATOM 2989 C C . GLU A 1 386 ? 12.593 -5.936 -9.526 1.00 76.62 386 GLU A C 1
ATOM 2991 O O . GLU A 1 386 ? 11.579 -5.283 -9.276 1.00 76.62 386 GLU A O 1
ATOM 2996 N N . TRP A 1 387 ? 12.579 -7.207 -9.898 1.00 89.12 387 TRP A N 1
ATOM 2997 C CA . TRP A 1 387 ? 11.407 -7.933 -10.332 1.00 89.12 387 TRP A CA 1
ATOM 2998 C C . TRP A 1 387 ? 11.269 -9.231 -9.551 1.00 89.12 387 TRP A C 1
ATOM 3000 O O . TRP A 1 387 ? 12.237 -9.965 -9.360 1.00 89.12 387 TRP A O 1
ATOM 3010 N N . ILE A 1 388 ? 10.052 -9.544 -9.132 1.00 88.38 388 ILE A N 1
ATOM 3011 C CA . ILE A 1 388 ? 9.695 -10.801 -8.487 1.00 88.38 388 ILE A CA 1
ATOM 3012 C C . ILE A 1 388 ? 8.862 -11.654 -9.438 1.00 88.38 388 ILE A C 1
ATOM 3014 O O . ILE A 1 388 ? 8.010 -11.147 -10.165 1.00 88.38 388 ILE A O 1
ATOM 3018 N N . LYS A 1 389 ? 9.096 -12.967 -9.440 1.00 82.50 389 LYS A N 1
ATOM 3019 C CA . LYS A 1 389 ? 8.295 -13.908 -10.229 1.00 82.50 389 LYS A CA 1
ATOM 3020 C C . LYS A 1 389 ? 6.878 -13.993 -9.655 1.00 82.50 389 LYS A C 1
ATOM 3022 O O . LYS A 1 389 ? 6.714 -14.243 -8.462 1.00 82.50 389 LYS A O 1
ATOM 3027 N N . GLY A 1 390 ? 5.863 -13.862 -10.507 1.00 77.88 390 GLY A N 1
ATOM 3028 C CA . GLY A 1 390 ? 4.448 -13.881 -10.124 1.00 77.88 390 GLY A CA 1
ATOM 3029 C C . GLY A 1 390 ? 4.033 -15.153 -9.380 1.00 77.88 390 GLY A C 1
ATOM 3030 O O . GLY A 1 390 ? 3.222 -15.088 -8.472 1.00 77.88 390 GLY A O 1
ATOM 3031 N N . SER A 1 391 ? 4.661 -16.299 -9.666 1.00 78.69 391 SER A N 1
ATOM 3032 C CA . SER A 1 391 ? 4.412 -17.562 -8.948 1.00 78.69 391 SER A CA 1
ATOM 3033 C C . SER A 1 391 ? 4.859 -17.566 -7.479 1.00 78.69 391 SER A C 1
ATOM 3035 O O . SER A 1 391 ? 4.603 -18.536 -6.770 1.00 78.69 391 SER A O 1
ATOM 3037 N N . ASN A 1 392 ? 5.584 -16.536 -7.033 1.00 79.81 392 ASN A N 1
ATOM 3038 C CA . ASN A 1 392 ? 6.076 -16.410 -5.660 1.00 79.81 392 ASN A CA 1
ATOM 3039 C C . ASN A 1 392 ? 5.253 -15.420 -4.826 1.00 79.81 392 ASN A C 1
ATOM 3041 O O . ASN A 1 392 ? 5.542 -15.231 -3.643 1.00 79.81 392 ASN A O 1
ATOM 3045 N N . VAL A 1 393 ? 4.244 -14.793 -5.430 1.00 86.50 393 VAL A N 1
ATOM 3046 C CA . VAL A 1 393 ? 3.410 -13.779 -4.792 1.00 86.50 393 VAL A CA 1
ATOM 3047 C C . VAL A 1 393 ? 1.938 -13.996 -5.122 1.00 86.50 393 VAL A C 1
ATOM 3049 O O . VAL A 1 393 ? 1.595 -14.599 -6.134 1.00 86.50 393 VAL A O 1
ATOM 3052 N N . TYR A 1 394 ? 1.061 -13.443 -4.295 1.00 83.31 394 TYR A N 1
ATOM 3053 C CA . TYR A 1 394 ? -0.348 -13.260 -4.628 1.00 83.31 394 TYR A CA 1
ATOM 3054 C C . TYR A 1 394 ? -0.708 -11.781 -4.546 1.00 83.31 394 TYR A C 1
ATOM 3056 O O . TYR A 1 394 ? -0.153 -11.037 -3.737 1.00 83.31 394 TYR A O 1
ATOM 3064 N N . SER A 1 395 ? -1.635 -11.353 -5.396 1.00 84.19 395 SER A N 1
ATOM 3065 C CA . SER A 1 395 ? -2.191 -10.002 -5.376 1.00 84.19 395 SER A CA 1
ATOM 3066 C C . SER A 1 395 ? -3.367 -9.902 -4.409 1.00 84.19 395 SER A C 1
ATOM 3068 O O . SER A 1 395 ? -4.146 -10.848 -4.276 1.00 84.19 395 SER A O 1
ATOM 3070 N N . TYR A 1 396 ? -3.531 -8.742 -3.779 1.00 87.88 396 TYR A N 1
ATOM 3071 C CA . TYR A 1 396 ? -4.644 -8.477 -2.871 1.00 87.88 396 TYR A CA 1
ATOM 3072 C C . TYR A 1 396 ? -5.171 -7.046 -3.017 1.00 87.88 396 TYR A C 1
ATOM 3074 O O . TYR A 1 396 ? -4.516 -6.177 -3.591 1.00 87.88 396 TYR A O 1
ATOM 3082 N N . GLN A 1 397 ? -6.365 -6.806 -2.484 1.00 85.75 397 GLN A N 1
ATOM 3083 C CA . GLN A 1 397 ? -6.920 -5.471 -2.260 1.00 85.75 397 GLN A CA 1
ATOM 3084 C C . GLN A 1 397 ? -6.932 -5.210 -0.760 1.00 85.75 397 GLN A C 1
ATOM 3086 O O . GLN A 1 397 ? -7.338 -6.090 -0.002 1.00 85.75 397 GLN A O 1
ATOM 3091 N N . SER A 1 398 ? -6.472 -4.038 -0.317 1.00 79.94 398 SER A N 1
ATOM 3092 C CA . SER A 1 398 ? -6.603 -3.670 1.094 1.00 79.94 398 SER A CA 1
ATOM 3093 C C . SER A 1 398 ? -8.083 -3.556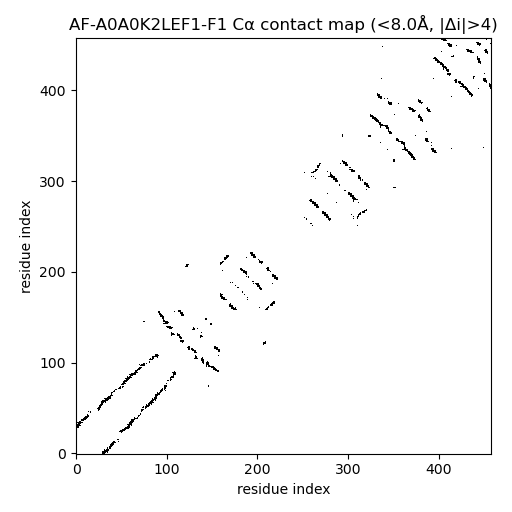 1.441 1.00 79.94 398 SER A C 1
ATOM 3095 O O . SER A 1 398 ? -8.859 -2.996 0.672 1.00 79.94 398 SER A O 1
ATOM 3097 N N . ASN A 1 399 ? -8.468 -4.144 2.565 1.00 82.81 399 ASN A N 1
ATOM 3098 C CA . ASN A 1 399 ? -9.843 -4.145 3.022 1.00 82.81 399 ASN A CA 1
ATOM 3099 C C . ASN A 1 399 ? -9.861 -4.280 4.538 1.00 82.81 399 ASN A C 1
ATOM 3101 O O . ASN A 1 399 ? -9.716 -5.393 5.039 1.00 82.81 399 ASN A O 1
ATOM 3105 N N . ILE A 1 400 ? -9.969 -3.149 5.232 1.00 83.88 400 ILE A N 1
ATOM 3106 C CA . ILE A 1 400 ? -9.885 -3.057 6.691 1.00 83.88 400 ILE A CA 1
ATOM 3107 C C . ILE A 1 400 ? -11.306 -2.978 7.242 1.00 83.88 400 ILE A C 1
ATOM 3109 O O . ILE A 1 400 ? -11.886 -1.900 7.329 1.00 83.88 400 ILE A O 1
ATOM 3113 N N . GLU A 1 401 ? -11.867 -4.125 7.609 1.00 88.00 401 GLU A N 1
ATOM 3114 C CA . GLU A 1 401 ? -13.229 -4.219 8.141 1.00 88.00 401 GLU A CA 1
ATOM 3115 C C . GLU A 1 401 ? -13.408 -5.467 9.019 1.00 88.00 401 GLU A C 1
ATOM 3117 O O . GLU A 1 401 ? -12.504 -6.295 9.157 1.00 88.00 401 GLU A O 1
ATOM 3122 N N . ASN A 1 402 ? -14.589 -5.608 9.626 1.00 89.06 402 ASN A N 1
ATOM 3123 C CA . ASN A 1 402 ? -15.004 -6.848 10.275 1.00 89.06 402 ASN A CA 1
ATOM 3124 C C . ASN A 1 402 ? -16.030 -7.567 9.400 1.00 89.06 402 ASN A C 1
ATOM 3126 O O . ASN A 1 402 ? -17.100 -7.030 9.129 1.00 89.06 402 ASN A O 1
ATOM 3130 N N . VAL A 1 403 ? -15.735 -8.811 9.040 1.00 91.75 403 VAL A N 1
ATOM 3131 C CA . VAL A 1 403 ? -16.649 -9.706 8.330 1.00 91.75 403 VAL A CA 1
ATOM 3132 C C . VAL A 1 403 ? -17.354 -10.636 9.307 1.00 91.75 403 VAL A C 1
ATOM 3134 O O . VAL A 1 403 ? -16.751 -11.120 10.264 1.00 91.75 403 VAL A O 1
ATOM 3137 N N . LYS A 1 404 ? -18.640 -10.910 9.081 1.00 95.12 404 LYS A N 1
ATOM 3138 C CA . LYS A 1 404 ? -19.436 -11.800 9.936 1.00 95.12 404 LYS A CA 1
ATOM 3139 C C . LYS A 1 404 ? -19.851 -13.048 9.171 1.00 95.12 404 LYS A C 1
ATOM 3141 O O . LYS A 1 404 ? -20.365 -12.950 8.062 1.00 95.12 404 LYS A O 1
ATOM 3146 N N . THR A 1 405 ? -19.661 -14.220 9.766 1.00 92.25 405 THR A N 1
ATOM 3147 C CA . THR A 1 405 ? -19.992 -15.497 9.121 1.00 92.25 405 THR A CA 1
ATOM 3148 C C . THR A 1 405 ? -21.498 -15.757 9.111 1.00 92.25 405 THR A C 1
ATOM 3150 O O . THR A 1 405 ? -22.173 -15.654 10.140 1.00 92.25 405 THR A O 1
ATOM 3153 N N . LYS A 1 406 ? -22.046 -16.154 7.959 1.00 95.62 406 LYS A N 1
ATOM 3154 C CA . LYS A 1 406 ? -23.473 -16.504 7.814 1.00 95.62 406 LYS A CA 1
ATOM 3155 C C . LYS A 1 406 ? -23.788 -17.965 8.123 1.00 95.62 406 LYS A C 1
ATOM 3157 O O . LYS A 1 406 ? -24.929 -18.312 8.410 1.00 95.62 406 LYS A O 1
ATOM 3162 N N . ARG A 1 407 ? -22.769 -18.821 8.068 1.00 91.50 407 ARG A N 1
ATOM 3163 C CA . ARG A 1 407 ? -22.809 -20.254 8.384 1.00 91.50 407 ARG A CA 1
ATOM 3164 C C . ARG A 1 407 ? -21.432 -20.712 8.854 1.00 91.50 407 ARG A C 1
ATOM 3166 O O . ARG A 1 407 ? -20.491 -19.920 8.838 1.00 91.50 407 ARG A O 1
ATOM 3173 N N . LEU A 1 408 ? -21.315 -21.979 9.246 1.00 92.69 408 LEU A N 1
ATOM 3174 C CA . LEU A 1 408 ? -20.028 -22.599 9.535 1.00 92.69 408 LEU A CA 1
ATOM 3175 C C . LEU A 1 408 ? -19.138 -22.479 8.289 1.00 92.69 408 LEU A C 1
ATOM 3177 O O . LEU A 1 408 ? -19.417 -23.112 7.271 1.00 92.69 408 LEU A O 1
ATOM 3181 N N . ALA A 1 409 ? -18.102 -21.649 8.370 1.00 95.19 409 ALA A N 1
ATOM 3182 C CA . ALA A 1 409 ? -17.299 -21.265 7.219 1.00 95.19 409 ALA A CA 1
ATOM 3183 C C . ALA A 1 409 ? -15.976 -22.033 7.212 1.00 95.19 409 ALA A C 1
ATOM 3185 O O . ALA A 1 409 ? -15.207 -21.991 8.178 1.00 95.19 409 ALA A O 1
ATOM 3186 N N . MET A 1 410 ? -15.721 -22.757 6.124 1.00 92.25 410 MET A N 1
ATOM 3187 C CA . MET A 1 410 ? -14.458 -23.464 5.929 1.00 92.25 410 MET A CA 1
ATOM 3188 C C . MET A 1 410 ? -13.385 -22.488 5.457 1.00 92.25 410 MET A C 1
ATOM 3190 O O . MET A 1 410 ? -13.667 -21.552 4.710 1.00 92.25 410 MET A O 1
ATOM 3194 N N . LEU A 1 411 ? -12.146 -22.733 5.873 1.00 95.12 411 LEU A N 1
ATOM 3195 C CA . LEU A 1 411 ? -11.014 -21.889 5.515 1.00 95.12 411 LEU A CA 1
ATOM 3196 C C . LEU A 1 411 ? -10.185 -22.518 4.398 1.00 95.12 411 LEU A C 1
ATOM 3198 O O . LEU A 1 411 ? -10.058 -23.743 4.297 1.00 95.12 411 LEU A O 1
ATOM 3202 N N . VAL A 1 412 ? -9.585 -21.660 3.583 1.00 85.94 412 VAL A N 1
ATOM 3203 C CA . VAL A 1 412 ? -8.566 -22.028 2.600 1.00 85.94 412 VAL A CA 1
ATOM 3204 C C . VAL A 1 412 ? -7.278 -21.268 2.867 1.00 85.94 412 VAL A C 1
ATOM 3206 O O . VAL A 1 412 ? -7.288 -20.208 3.483 1.00 85.94 412 VAL A O 1
ATOM 3209 N N . ASN A 1 413 ? -6.160 -21.802 2.396 1.00 89.19 413 ASN A N 1
ATOM 3210 C CA . ASN A 1 413 ? -4.896 -21.087 2.398 1.00 89.19 413 ASN A CA 1
ATOM 3211 C C . ASN A 1 413 ? -4.767 -20.150 1.184 1.00 89.19 413 ASN A C 1
ATOM 3213 O O . ASN A 1 413 ? -5.643 -20.105 0.321 1.00 89.19 413 ASN A O 1
ATOM 3217 N N . THR A 1 414 ? -3.659 -19.413 1.088 1.00 87.88 414 THR A N 1
ATOM 3218 C CA . THR A 1 414 ? -3.403 -18.464 -0.020 1.00 87.88 414 THR A CA 1
ATOM 3219 C C . THR A 1 414 ? -3.296 -19.118 -1.404 1.00 87.88 414 THR A C 1
ATOM 3221 O O . THR A 1 414 ? -3.369 -18.420 -2.411 1.00 87.88 414 THR A O 1
ATOM 3224 N N . HIS A 1 415 ? -3.191 -20.449 -1.470 1.00 79.69 415 HIS A N 1
ATOM 3225 C CA . HIS A 1 415 ? -3.239 -21.242 -2.701 1.00 79.69 415 HIS A CA 1
ATOM 3226 C C . HIS A 1 415 ? -4.637 -21.831 -2.984 1.00 79.69 415 HIS A C 1
ATOM 3228 O O . HIS A 1 415 ? -4.812 -22.564 -3.956 1.00 79.69 415 HIS A O 1
ATOM 3234 N N . GLY A 1 416 ? -5.633 -21.558 -2.134 1.00 80.62 416 GLY A N 1
ATOM 3235 C CA . GLY A 1 416 ? -6.991 -22.099 -2.245 1.00 80.62 416 GLY A CA 1
ATOM 3236 C C . GLY A 1 416 ? -7.159 -23.517 -1.694 1.00 80.62 416 GLY A C 1
ATOM 3237 O O . GLY A 1 416 ? -8.197 -24.140 -1.909 1.00 80.62 416 GLY A O 1
ATOM 3238 N N . GLN A 1 417 ? -6.164 -24.058 -0.988 1.00 84.94 417 GLN A N 1
ATOM 3239 C CA . GLN A 1 417 ? -6.235 -25.403 -0.415 1.00 84.94 417 GLN A CA 1
ATOM 3240 C C . GLN A 1 417 ? -6.950 -25.369 0.938 1.00 84.94 417 GLN A C 1
ATOM 3242 O O . GLN A 1 417 ? -6.684 -24.495 1.760 1.00 84.94 417 GLN A O 1
ATOM 3247 N N . ARG A 1 418 ? -7.830 -26.342 1.194 1.00 84.75 418 ARG A N 1
ATOM 3248 C CA . ARG A 1 418 ? -8.630 -26.412 2.426 1.00 84.75 418 ARG A CA 1
ATOM 3249 C C . ARG A 1 418 ? -7.758 -26.562 3.678 1.00 84.75 418 ARG A C 1
ATOM 3251 O O . ARG A 1 418 ? -6.959 -27.495 3.770 1.00 84.75 418 ARG A O 1
ATOM 3258 N N . VAL A 1 419 ? -8.000 -25.713 4.673 1.00 89.94 419 VAL A N 1
ATOM 3259 C CA . VAL A 1 419 ? -7.486 -25.861 6.042 1.00 89.94 419 VAL A CA 1
ATOM 3260 C C . VAL A 1 419 ? -8.355 -26.898 6.757 1.00 89.94 419 VAL A C 1
ATOM 3262 O O . VAL A 1 419 ? -9.580 -26.782 6.776 1.00 89.94 419 VAL A O 1
ATOM 3265 N N . LYS A 1 420 ? -7.748 -27.971 7.278 1.00 87.75 420 LYS A N 1
ATOM 3266 C CA . LYS A 1 420 ? -8.501 -29.128 7.801 1.00 87.75 420 LYS A CA 1
ATOM 3267 C C . LYS A 1 420 ? -8.900 -28.992 9.267 1.00 87.75 420 LYS A C 1
ATOM 3269 O O . LYS A 1 420 ? -9.957 -29.493 9.635 1.00 87.75 420 LYS A O 1
ATOM 3274 N N . ASP A 1 421 ? -8.101 -28.275 10.049 1.00 88.12 421 ASP A N 1
ATOM 3275 C CA . ASP A 1 421 ? -8.194 -28.280 11.514 1.00 88.12 421 ASP A CA 1
ATOM 3276 C C . ASP A 1 421 ? -8.848 -27.011 12.079 1.00 88.12 421 ASP A C 1
ATOM 3278 O O . ASP A 1 421 ? -8.858 -26.789 13.288 1.00 88.12 421 ASP A O 1
ATOM 3282 N N . ARG A 1 422 ? -9.400 -26.156 11.208 1.00 89.25 422 ARG A N 1
ATOM 3283 C CA . ARG A 1 422 ? -10.034 -24.900 11.606 1.00 89.25 422 ARG A CA 1
ATOM 3284 C C . ARG A 1 422 ? -11.196 -24.528 10.688 1.00 89.25 422 ARG A C 1
ATOM 3286 O O . ARG A 1 422 ? -11.113 -24.646 9.468 1.00 89.25 422 ARG A O 1
ATOM 3293 N N . ALA A 1 423 ? -12.265 -24.038 11.305 1.00 91.94 423 ALA A N 1
ATOM 3294 C CA . ALA A 1 423 ? -13.421 -23.431 10.659 1.00 91.94 423 ALA A CA 1
ATOM 3295 C C . ALA A 1 423 ? -13.944 -22.290 11.538 1.00 91.94 423 ALA A C 1
ATOM 3297 O O . ALA A 1 423 ? -13.696 -22.265 12.746 1.00 91.94 423 ALA A O 1
ATOM 3298 N N . LEU A 1 424 ? -14.672 -21.351 10.942 1.00 93.62 424 LEU A N 1
ATOM 3299 C CA . LEU A 1 424 ? -15.268 -20.233 11.667 1.00 93.62 424 LEU A CA 1
ATOM 3300 C C . LEU A 1 424 ? -16.726 -20.558 11.997 1.00 93.62 424 LEU A C 1
ATOM 3302 O O . LEU A 1 424 ? -17.505 -20.902 11.108 1.00 93.62 424 LEU A O 1
ATOM 3306 N N . GLN A 1 425 ? -17.102 -20.450 13.271 1.00 95.44 425 GLN A N 1
ATOM 3307 C CA . GLN A 1 425 ? -18.473 -20.708 13.722 1.00 95.44 425 GLN A CA 1
ATOM 3308 C C . GLN A 1 425 ? -19.454 -19.683 13.150 1.00 95.44 425 GLN A C 1
ATOM 3310 O O . GLN A 1 425 ? -19.087 -18.526 12.948 1.00 95.44 425 GLN A O 1
ATOM 3315 N N . THR A 1 426 ? -20.703 -20.090 12.919 1.00 95.69 426 THR A N 1
ATOM 3316 C CA . THR A 1 426 ? -21.775 -19.212 12.420 1.00 95.69 426 THR A CA 1
ATOM 3317 C C . THR A 1 426 ? -21.975 -17.991 13.323 1.00 95.69 426 THR A C 1
ATOM 3319 O O . THR A 1 426 ? -22.025 -18.122 14.543 1.00 95.69 426 THR A O 1
ATOM 3322 N N . GLY A 1 427 ? -22.150 -16.809 12.731 1.00 90.06 427 GLY A N 1
ATOM 3323 C CA . GLY A 1 427 ? -22.488 -15.575 13.440 1.00 90.06 427 GLY A CA 1
ATOM 3324 C C . GLY A 1 427 ? -21.318 -14.900 14.157 1.00 90.06 427 GLY A C 1
ATOM 3325 O O . GLY A 1 427 ? -21.546 -13.923 14.870 1.00 90.06 427 GLY A O 1
ATOM 3326 N N . THR A 1 428 ? -20.088 -15.381 13.969 1.00 90.25 428 THR A N 1
ATOM 3327 C CA . THR A 1 428 ? -18.886 -14.796 14.578 1.00 90.25 428 THR A CA 1
ATOM 3328 C C . THR A 1 428 ? -18.284 -13.716 13.680 1.00 90.25 428 THR A C 1
ATOM 3330 O O . THR A 1 428 ? -18.321 -13.831 12.453 1.00 90.25 428 THR A O 1
ATOM 3333 N N . SER A 1 429 ? -17.756 -12.654 14.292 1.00 94.50 429 SER A N 1
ATOM 3334 C CA . SER A 1 429 ? -17.114 -11.537 13.590 1.00 94.50 429 SER A CA 1
ATOM 3335 C C . SER A 1 429 ? -15.600 -11.718 13.556 1.00 94.50 429 SER A C 1
ATOM 3337 O O . SER A 1 429 ? -14.996 -12.068 14.570 1.00 94.50 429 SER A O 1
ATOM 3339 N N . TRP A 1 430 ? -14.996 -11.445 12.405 1.00 93.19 430 TRP A N 1
ATOM 3340 C CA . TRP A 1 430 ? -13.573 -11.612 12.145 1.00 93.19 430 TRP A CA 1
ATOM 3341 C C . TRP A 1 430 ? -13.027 -10.386 11.440 1.00 93.19 430 TRP A C 1
ATOM 3343 O O . TRP A 1 430 ? -13.614 -9.902 10.477 1.00 93.19 430 TRP A O 1
ATOM 3353 N N . PHE A 1 431 ? -11.882 -9.910 11.904 1.00 91.00 431 PHE A N 1
ATOM 3354 C CA . PHE A 1 431 ? -11.169 -8.847 11.224 1.00 91.00 431 PHE A CA 1
ATOM 3355 C C . PHE A 1 431 ? -10.593 -9.360 9.903 1.00 91.00 431 PHE A C 1
ATOM 3357 O O . PHE A 1 431 ? -10.052 -10.466 9.833 1.00 91.00 431 PHE A O 1
ATOM 3364 N N . THR A 1 432 ? -10.681 -8.525 8.878 1.00 90.19 432 THR A N 1
ATOM 3365 C CA . THR A 1 432 ? -9.969 -8.684 7.617 1.00 90.19 432 THR A CA 1
ATOM 3366 C C . THR A 1 432 ? -9.159 -7.427 7.360 1.00 90.19 432 THR A C 1
ATOM 3368 O O . THR A 1 432 ? -9.618 -6.323 7.638 1.00 90.19 432 THR A O 1
ATOM 3371 N N . ASP A 1 433 ? -7.953 -7.596 6.822 1.00 85.31 433 ASP A N 1
ATOM 3372 C CA . ASP A 1 433 ? -7.128 -6.490 6.327 1.00 85.31 433 ASP A CA 1
ATOM 3373 C C . ASP A 1 433 ? -7.000 -6.479 4.798 1.00 85.31 433 ASP A C 1
ATOM 3375 O O . ASP A 1 433 ? -6.475 -5.521 4.218 1.00 85.31 433 ASP A O 1
ATOM 3379 N N . ARG A 1 434 ? -7.455 -7.550 4.133 1.00 91.31 434 ARG A N 1
ATOM 3380 C CA . ARG A 1 434 ? -7.408 -7.672 2.678 1.00 91.31 434 ARG A CA 1
ATOM 3381 C C . ARG A 1 434 ? -8.368 -8.692 2.092 1.00 91.31 434 ARG A C 1
ATOM 3383 O O . ARG A 1 434 ? -8.662 -9.730 2.686 1.00 91.31 434 ARG A O 1
ATOM 3390 N N . ILE A 1 435 ? -8.736 -8.417 0.849 1.00 90.25 435 ILE A N 1
ATOM 3391 C CA . ILE A 1 435 ? -9.445 -9.321 -0.046 1.00 90.25 435 ILE A CA 1
ATOM 3392 C C . ILE A 1 435 ? -8.446 -9.948 -1.019 1.00 90.25 435 ILE A C 1
ATOM 3394 O O . ILE A 1 435 ? -7.612 -9.254 -1.605 1.00 90.25 435 ILE A O 1
ATOM 3398 N N . VAL A 1 436 ? -8.555 -11.258 -1.223 1.00 85.75 436 VAL A N 1
ATOM 3399 C CA . VAL A 1 436 ? -7.747 -12.018 -2.183 1.00 85.75 436 VAL A CA 1
ATOM 3400 C C . VAL A 1 436 ? -8.671 -12.731 -3.161 1.00 85.75 436 VAL A C 1
ATOM 3402 O O . VAL A 1 436 ? -9.671 -13.328 -2.766 1.00 85.75 436 VAL A O 1
ATOM 3405 N N . MET A 1 437 ? -8.323 -12.680 -4.445 1.00 78.06 437 MET A N 1
ATOM 3406 C CA . MET A 1 437 ? -9.003 -13.447 -5.485 1.00 78.06 437 MET A CA 1
ATOM 3407 C C . MET A 1 437 ? -8.226 -14.737 -5.738 1.00 78.06 437 MET A C 1
ATOM 3409 O O . MET A 1 437 ? -7.076 -14.684 -6.169 1.00 78.06 437 MET A O 1
ATOM 3413 N N . ILE A 1 438 ? -8.847 -15.890 -5.496 1.00 76.19 438 ILE A N 1
ATOM 3414 C CA . ILE A 1 438 ? -8.253 -17.207 -5.760 1.00 76.19 438 ILE A CA 1
ATOM 3415 C C . ILE A 1 438 ? -9.168 -17.936 -6.739 1.00 76.19 438 ILE A C 1
ATOM 3417 O O . ILE A 1 438 ? -10.339 -18.164 -6.445 1.00 76.19 438 ILE A O 1
ATOM 3421 N N . ASN A 1 439 ? -8.651 -18.275 -7.924 1.00 73.06 439 ASN A N 1
ATOM 3422 C CA . ASN A 1 439 ? -9.411 -18.927 -9.002 1.00 73.06 439 ASN A CA 1
ATOM 3423 C C . ASN A 1 439 ? -10.719 -18.198 -9.373 1.00 73.06 439 ASN A C 1
ATOM 3425 O O . ASN A 1 439 ? -11.724 -18.832 -9.675 1.00 73.06 439 ASN A O 1
ATOM 3429 N N . GLY A 1 440 ? -10.715 -16.863 -9.319 1.00 72.12 440 GLY A N 1
ATOM 3430 C CA . GLY A 1 440 ? -11.892 -16.037 -9.614 1.00 72.12 440 GLY A CA 1
ATOM 3431 C C . GLY A 1 440 ? -12.872 -15.866 -8.449 1.00 72.12 440 GLY A C 1
ATOM 3432 O O . GLY A 1 440 ? -13.776 -15.043 -8.554 1.00 72.12 440 GLY A O 1
ATOM 3433 N N . ASN A 1 441 ? -12.661 -16.551 -7.324 1.00 73.62 441 ASN A N 1
ATOM 3434 C CA . ASN A 1 441 ? -13.501 -16.424 -6.136 1.00 73.62 441 ASN A CA 1
ATOM 3435 C C . ASN A 1 441 ? -12.894 -15.437 -5.139 1.00 73.62 441 ASN A C 1
ATOM 3437 O O . ASN A 1 441 ? -11.673 -15.379 -4.967 1.00 73.62 441 ASN A O 1
ATOM 3441 N N . LYS A 1 442 ? -13.758 -14.665 -4.478 1.00 89.69 442 LYS A N 1
ATOM 3442 C CA . LYS A 1 442 ? -13.376 -13.652 -3.493 1.00 89.69 442 LYS A CA 1
ATOM 3443 C C . LYS A 1 442 ? -13.222 -14.281 -2.108 1.00 89.69 442 LYS A C 1
ATOM 3445 O O . LYS A 1 442 ? -14.126 -14.970 -1.639 1.00 89.69 442 LYS A O 1
ATOM 3450 N N . TYR A 1 443 ? -12.118 -13.976 -1.434 1.00 94.75 443 TYR A N 1
ATOM 3451 C CA . TYR A 1 443 ? -11.853 -14.408 -0.066 1.00 94.75 443 TYR A CA 1
ATOM 3452 C C . TYR A 1 443 ? -11.400 -13.251 0.822 1.00 94.75 443 TYR A C 1
ATOM 3454 O O . TYR A 1 443 ? -10.667 -12.369 0.375 1.00 94.75 443 TYR A O 1
ATOM 3462 N N . TYR A 1 444 ? -11.780 -13.302 2.095 1.00 95.25 444 TYR A N 1
ATOM 3463 C CA . TYR A 1 444 ? -11.331 -12.388 3.143 1.00 95.25 444 TYR A CA 1
ATOM 3464 C C . TYR A 1 444 ? -10.259 -13.061 3.984 1.00 95.25 444 TYR A C 1
ATOM 3466 O O . TYR A 1 444 ? -10.439 -14.199 4.425 1.00 95.25 444 TYR A O 1
ATOM 3474 N N . ARG A 1 445 ? -9.137 -12.381 4.217 1.00 96.19 445 ARG A N 1
ATOM 3475 C CA . ARG A 1 445 ? -8.084 -12.931 5.071 1.00 96.19 445 ARG A CA 1
ATOM 3476 C C . ARG A 1 445 ? -8.461 -12.753 6.537 1.00 96.19 445 ARG A C 1
ATOM 3478 O O . ARG A 1 445 ? -8.650 -11.629 6.973 1.00 96.19 445 ARG A O 1
ATOM 3485 N N . VAL A 1 446 ? -8.504 -13.849 7.290 1.00 94.94 446 VAL A N 1
ATOM 3486 C CA . VAL A 1 446 ? -8.874 -13.851 8.722 1.00 94.94 446 VAL A CA 1
ATOM 3487 C C . VAL A 1 446 ? -7.719 -14.245 9.643 1.00 94.94 446 VAL A C 1
ATOM 3489 O O . VAL A 1 446 ? -7.785 -14.031 10.851 1.00 94.94 446 VAL A O 1
ATOM 3492 N N . ALA A 1 447 ? -6.655 -14.828 9.087 1.0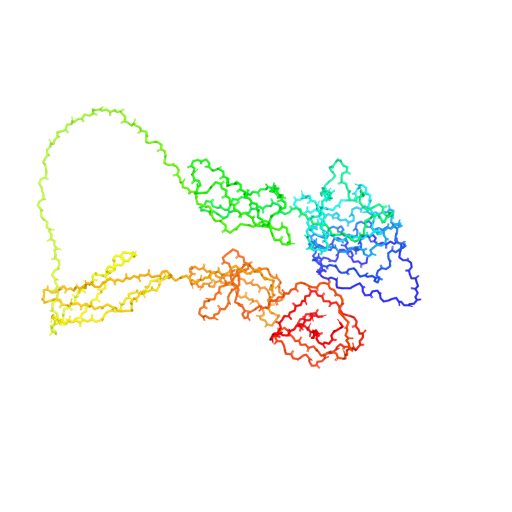0 92.19 447 ALA A N 1
ATOM 3493 C CA . ALA A 1 447 ? -5.371 -15.037 9.749 1.00 92.19 447 ALA A CA 1
ATOM 3494 C C . ALA A 1 447 ? -4.256 -15.207 8.701 1.00 92.19 447 ALA A C 1
ATOM 3496 O O . ALA A 1 447 ? -4.508 -15.261 7.492 1.00 92.19 447 ALA A O 1
ATOM 3497 N N . THR A 1 448 ? -3.003 -15.302 9.153 1.00 87.94 448 THR A N 1
ATOM 3498 C CA . THR A 1 448 ? -1.870 -15.615 8.272 1.00 87.94 448 THR A CA 1
ATOM 3499 C C . THR A 1 448 ? -2.130 -16.921 7.534 1.00 87.94 448 THR A C 1
ATOM 3501 O O . THR A 1 448 ? -2.255 -17.972 8.153 1.00 87.94 448 THR A O 1
ATOM 3504 N N . ASN A 1 449 ? -2.168 -16.851 6.202 1.00 88.31 449 ASN A N 1
ATOM 3505 C CA . ASN A 1 449 ? -2.433 -17.993 5.332 1.00 88.31 449 ASN A CA 1
ATOM 3506 C C . ASN A 1 449 ? -3.784 -18.691 5.570 1.00 88.31 449 ASN A C 1
ATOM 3508 O O . ASN A 1 449 ? -3.917 -19.877 5.281 1.00 88.31 449 ASN A O 1
ATOM 3512 N N . GLU A 1 450 ? -4.785 -17.962 6.062 1.00 95.06 450 GLU A N 1
ATOM 3513 C CA . GLU A 1 450 ? -6.142 -18.472 6.217 1.00 95.06 450 GLU A CA 1
ATOM 3514 C C . GLU A 1 450 ? -7.159 -17.442 5.738 1.00 95.06 450 GLU A C 1
ATOM 3516 O O . GLU A 1 450 ? -7.187 -16.292 6.191 1.00 95.06 450 GLU A O 1
ATOM 3521 N N . LEU A 1 451 ? -8.001 -17.871 4.807 1.00 96.31 451 LEU A N 1
ATOM 3522 C CA . LEU A 1 451 ? -8.996 -17.038 4.171 1.00 96.31 451 LEU A CA 1
ATOM 3523 C C . LEU A 1 451 ? -10.357 -17.725 4.179 1.00 96.31 451 LEU A C 1
ATOM 3525 O O . LEU A 1 451 ? -10.461 -18.939 4.000 1.00 96.31 451 LEU A O 1
ATOM 3529 N N . VAL A 1 452 ? -11.398 -16.925 4.368 1.00 97.31 452 VAL A N 1
ATOM 3530 C CA . VAL A 1 452 ? -12.796 -17.353 4.331 1.00 97.31 452 VAL A CA 1
ATOM 3531 C C . VAL A 1 452 ? -13.444 -16.877 3.036 1.00 97.31 452 VAL A C 1
ATOM 3533 O O . VAL A 1 452 ? -13.163 -15.772 2.570 1.00 97.31 452 VAL A O 1
ATOM 3536 N N . SER A 1 453 ? -14.283 -17.718 2.428 1.00 95.19 453 SER A N 1
ATOM 3537 C CA . SER A 1 453 ? -15.006 -17.355 1.206 1.00 95.19 453 SER A CA 1
ATOM 3538 C C . SER A 1 453 ? -15.959 -16.193 1.472 1.00 95.19 453 SER A C 1
ATOM 3540 O O . SER A 1 453 ? -16.676 -16.206 2.473 1.00 95.19 453 SER A O 1
ATOM 3542 N N . ALA A 1 454 ? -16.030 -15.226 0.556 1.00 93.94 454 ALA A N 1
ATOM 3543 C CA . ALA A 1 454 ? -17.065 -14.194 0.605 1.00 93.94 454 ALA A CA 1
ATOM 3544 C C . ALA A 1 454 ? -18.480 -14.800 0.571 1.00 93.94 454 ALA A C 1
ATOM 3546 O O . ALA A 1 454 ? -19.393 -14.282 1.207 1.00 93.94 454 ALA A O 1
ATOM 3547 N N . ASP A 1 455 ? -18.643 -15.969 -0.056 1.00 94.69 455 ASP A N 1
ATOM 3548 C CA . ASP A 1 455 ? -19.899 -16.722 -0.064 1.00 94.69 455 ASP A CA 1
ATOM 3549 C C . ASP A 1 455 ? -20.269 -17.328 1.292 1.00 94.69 455 ASP A C 1
ATOM 3551 O O . ASP A 1 455 ? -21.294 -18.001 1.375 1.00 94.69 455 ASP A O 1
ATOM 3555 N N . ASP A 1 456 ? -19.481 -17.128 2.346 1.00 94.94 456 ASP A N 1
ATOM 3556 C CA . ASP A 1 456 ? -19.794 -17.528 3.721 1.00 94.94 456 ASP A CA 1
ATOM 3557 C C . ASP A 1 456 ? -19.912 -16.330 4.676 1.00 94.94 456 ASP A C 1
ATOM 3559 O O . ASP A 1 456 ? -20.147 -16.513 5.874 1.00 94.94 456 ASP A O 1
ATOM 3563 N N . ILE A 1 457 ? -19.817 -15.113 4.139 1.00 93.62 457 ILE A N 1
ATOM 3564 C CA . ILE A 1 457 ? -19.902 -13.836 4.850 1.00 93.62 457 ILE A CA 1
ATOM 3565 C C . ILE A 1 457 ? -21.217 -13.111 4.486 1.00 93.62 457 ILE A C 1
ATOM 3567 O O . ILE A 1 457 ? -21.808 -13.405 3.441 1.00 93.62 457 ILE A O 1
ATOM 3571 N N . TYR A 1 458 ? -21.719 -12.263 5.398 1.00 88.56 458 TYR A N 1
ATOM 3572 C CA . TYR A 1 458 ? -22.896 -11.395 5.199 1.00 88.56 458 TYR A CA 1
ATOM 3573 C C . TYR A 1 458 ? -22.658 -10.239 4.232 1.00 88.56 458 TYR A C 1
ATOM 3575 O O . TYR A 1 458 ? -21.525 -9.711 4.223 1.00 88.56 458 TYR A O 1
#

pLDDT: mean 73.49, std 18.4, range [23.5, 97.31]

InterPro domains:
  IPR005046 Protein of unknown function DUF285 [PF03382] (26-88)
  IPR024968 S-layer protein, C-terminal domain, lactobacillus [PF03217] (398-453)

Foldseek 3Di:
DAAQLCVAAEDPDPPPDDPPDPDQAQEQARVNAQNCNHQYDDDDLVPPQQNHQEQDRNCANVANHAEEEPQNHQCLNHPYHHRNQHNYAYFKYKHFLRDADDLRDANAHPVFFKKFKADPLLHTDPDQIDTNDPDDRRGPRVPHHRPRPDGIIMMGGQQQWEWAAEPVGTDIDGDDDDDDDQWDWAADDDDPQWDKPDGTFIWGQDSNRHTYTPDHIYIDGHDDDPDPPDDDDDDDDDDDDDDDDDDDDDDFDQDPPQKFWEWEWAQEPVGIDTDIDIDHAQDKDWDADDDDPQWDKPDRTFIWTQHPVRYIYGPDHIYTDGQAQDWDFDKFKKFFAQPPAWFWKWFDDNQDTDTDPDTDGHGDIAIFGTWTAHPNWIWTDGDDRIIGTPVRMFTKDFDWDKWAFQAFWWKAFLQRHTDDPDTDHHGDIATFGIWGQHPNFIWTDRDHRITTGPVGTD

Radius of gyration: 34.15 Å; Cα contacts (8 Å, |Δi|>4): 1017; chains: 1; bounding box: 85×66×94 Å

Sequence (458 aa):
MFANMTSLKYMDSLGISGSGKEYVTTNMSGMFKNDSNLERVFLNSSLDTKNVTDMSEMFSGVSKLQNLDISEFDMRKVTNSNKIFEGTNLERITLGARNKFSKKDVIPNKNKLVWRAIDEDGNLEKDMTFSSYESNGHTLSEYYDGMGNKGRQTFIVNYHVLIIPSNLGDQVIENITVNSGNSVNVKVPVIKGYTADKKDVTAFINNYGTITTEEIVHYTLNSKPSESNNGGLQKPSNPSGTGNNSSSQTKPQKDKNNTIKANVTISTNLGDIKVQVSGKANEKKTVDVPQTDGYTSDKKTVTVLINANGTATTSESVKYIKNTTEVVRKNTLITTFNDKGNVILYNLDGTKLTRSDRMLASNTDWFSDRQVTIDGILYLRVATNEWIKGSNVYSYQSNIENVKTKRLAMLVNTHGQRVKDRALQTGTSWFTDRIVMINGNKYYRVATNELVSADDIY

Nearest PDB structures (foldseek):
  7qeh-assembly1_A  TM=4.579E-01  e=4.697E-07  Lactobacillus amylovorus GRL 1112
  8alu-assembly1_A  TM=4.273E-01  e=7.105E-05  Lactobacillus acidophilus
  7aqh-assembly7_E  TM=7.258E-01  e=1.504E-01  Staphylococcus phage 2638A
  5o1q-assembly1_A  TM=5.271E-01  e=1.132E+00  Kayvirus
  8h1i-assembly1_A  TM=3.882E-01  e=1.466E+00  Staphylococcus phage GRCS

Organism: NCBI:txid1074467

Secondary structure (DSSP, 8-state):
---S-TT--EES-------SS-----B-TTTTTT-TT--EE---TTS--TT--B-TTTTTT-TT--EEE-TT---TT--B-TTTTTT---SEEEE-TT-B--TT-----TT-PEEEEE-TTSPEEEEEEEESS--TT--GGGT-BSS--S-SEEEEE---EEEE-BTTSPEEEE-----SSSEEEEEPPP-TTEEES-SEEEEEE-TT--EEE---B-EEEPPPPP----------------------PPPPP-BTTTBEEEEEEEEETT--EEEEEEE-TT-EEEEEPPPBTTEEES-SEEEEEE-TTS-EE---EE-EEE-----EEEEEEEEE-TTS-SEEEEEEETTEEEEEEEEEPTT-EEEEEEEEEETTEEEEEEETTEEEEGGGEEEEEEEEEEEEBSS-EEEE-TTSPEEEEEEEPTT-EEEEEEEEEETTEEEEEEETTEEEEGGGB-